Protein AF-A0A6I3SNZ6-F1 (afdb_monomer)

Structure (mmCIF, N/CA/C/O backbone):
data_AF-A0A6I3SNZ6-F1
#
_entry.id   AF-A0A6I3SNZ6-F1
#
loop_
_atom_site.group_PDB
_atom_site.id
_atom_site.type_symbol
_atom_site.label_atom_id
_atom_site.label_alt_id
_atom_site.label_comp_id
_atom_site.label_asym_id
_atom_site.label_entity_id
_atom_site.label_seq_id
_atom_site.pdbx_PDB_ins_code
_atom_site.Cartn_x
_atom_site.Cartn_y
_atom_site.Cartn_z
_atom_site.occupancy
_atom_site.B_iso_or_equiv
_atom_site.auth_seq_id
_atom_site.auth_comp_id
_atom_site.auth_asym_id
_atom_site.auth_atom_id
_atom_site.pdbx_PDB_model_num
ATOM 1 N N . MET A 1 1 ? -9.607 -16.750 27.703 1.00 34.19 1 MET A N 1
ATOM 2 C CA . MET A 1 1 ? -8.321 -17.187 28.288 1.00 34.19 1 MET A CA 1
ATOM 3 C C . MET A 1 1 ? -7.678 -15.949 28.913 1.00 34.19 1 MET A C 1
ATOM 5 O O . MET A 1 1 ? -7.541 -14.959 28.208 1.00 34.19 1 MET A O 1
ATOM 9 N N . ASN A 1 2 ? -7.437 -15.932 30.230 1.00 41.78 2 ASN A N 1
ATOM 10 C CA . ASN A 1 2 ? -6.933 -14.752 30.952 1.00 41.78 2 ASN A CA 1
ATOM 11 C C . ASN A 1 2 ? -5.453 -14.530 30.608 1.00 41.78 2 ASN A C 1
ATOM 13 O O . ASN A 1 2 ? -4.608 -15.275 31.097 1.00 41.78 2 ASN A O 1
ATOM 17 N N . LEU A 1 3 ? -5.134 -13.508 29.807 1.00 53.94 3 LEU A N 1
ATOM 18 C CA . LEU A 1 3 ? -3.769 -12.979 29.739 1.00 53.94 3 LEU A CA 1
ATOM 19 C C . LEU A 1 3 ? -3.371 -12.571 31.165 1.00 53.94 3 LEU A C 1
ATOM 21 O O . LEU A 1 3 ? -4.009 -11.713 31.785 1.00 53.94 3 LEU A O 1
ATOM 25 N N . SER A 1 4 ? -2.375 -13.249 31.729 1.00 68.69 4 SER A N 1
ATOM 26 C CA . SER A 1 4 ? -1.860 -12.908 33.049 1.00 68.69 4 SER A CA 1
ATOM 27 C C . SER A 1 4 ? -0.770 -11.861 32.872 1.00 68.69 4 SER A C 1
ATOM 29 O O . SER A 1 4 ? 0.392 -12.195 32.667 1.00 68.69 4 SER A O 1
ATOM 31 N N . PHE A 1 5 ? -1.141 -10.578 32.941 1.00 75.25 5 PHE A N 1
ATOM 32 C CA . PHE A 1 5 ? -0.170 -9.475 32.970 1.00 75.25 5 PHE A CA 1
ATOM 33 C C . PHE A 1 5 ? 0.853 -9.629 34.108 1.00 75.25 5 PHE A C 1
ATOM 35 O O . PHE A 1 5 ? 1.953 -9.102 34.003 1.00 75.25 5 PHE A O 1
ATOM 42 N N . GLN A 1 6 ? 0.538 -10.420 35.139 1.00 76.62 6 GLN A N 1
ATOM 43 C CA . GLN A 1 6 ? 1.484 -10.789 36.186 1.00 76.62 6 GLN A CA 1
ATOM 44 C C . GLN A 1 6 ? 2.733 -11.487 35.626 1.00 76.62 6 GLN A C 1
ATOM 46 O O . GLN A 1 6 ? 3.837 -11.117 35.996 1.00 76.62 6 GLN A O 1
ATOM 51 N N . GLN A 1 7 ? 2.585 -12.406 34.663 1.00 75.69 7 GLN A N 1
ATOM 52 C CA . GLN A 1 7 ? 3.728 -13.098 34.050 1.00 75.69 7 GLN A CA 1
ATOM 53 C C . GLN A 1 7 ? 4.646 -12.131 33.290 1.00 75.69 7 GLN A C 1
ATOM 55 O O . GLN A 1 7 ? 5.864 -12.266 33.350 1.00 75.69 7 GLN A O 1
ATOM 60 N N . LEU A 1 8 ? 4.068 -11.128 32.616 1.00 80.81 8 LEU A N 1
ATOM 61 C CA . LEU A 1 8 ? 4.828 -10.064 31.953 1.00 80.81 8 LEU A CA 1
ATOM 62 C C . LEU A 1 8 ? 5.640 -9.246 32.969 1.00 80.81 8 LEU A C 1
ATOM 64 O O . LEU A 1 8 ? 6.789 -8.895 32.707 1.00 80.81 8 LEU A O 1
ATOM 68 N N . PHE A 1 9 ? 5.036 -8.914 34.109 1.00 83.94 9 PHE A N 1
ATOM 69 C CA . PHE A 1 9 ? 5.683 -8.123 35.153 1.00 83.94 9 PHE A CA 1
ATOM 70 C C . PHE A 1 9 ? 6.799 -8.905 35.856 1.00 83.94 9 PHE A C 1
ATOM 72 O O . PHE A 1 9 ? 7.887 -8.360 36.054 1.00 83.94 9 PHE A O 1
ATOM 79 N N . ASP A 1 10 ? 6.563 -10.189 36.134 1.00 81.38 10 ASP A N 1
ATOM 80 C CA . ASP A 1 10 ? 7.530 -11.091 36.762 1.00 81.38 10 ASP A CA 1
ATOM 81 C C . ASP A 1 10 ? 8.743 -11.339 35.848 1.00 81.38 10 ASP A C 1
ATOM 83 O O . ASP A 1 10 ? 9.883 -11.272 36.306 1.00 81.38 10 ASP A O 1
ATOM 87 N N . GLU A 1 11 ? 8.532 -11.535 34.540 1.00 72.44 11 GLU A N 1
ATOM 88 C CA . GLU A 1 11 ? 9.620 -11.751 33.571 1.00 72.44 11 GLU A CA 1
ATOM 89 C C . GLU A 1 11 ? 10.590 -10.565 33.495 1.00 72.44 11 GLU A C 1
ATOM 91 O O . GLU A 1 11 ? 11.788 -10.732 33.254 1.00 72.44 11 GLU A O 1
ATOM 96 N N . VAL A 1 12 ? 10.085 -9.351 33.717 1.00 68.94 12 VAL A N 1
ATOM 97 C CA . VAL A 1 12 ? 10.893 -8.129 33.648 1.00 68.94 12 VAL A CA 1
ATOM 98 C C . VAL A 1 12 ? 11.314 -7.633 35.037 1.00 68.94 12 VAL A C 1
ATOM 100 O O . VAL A 1 12 ? 12.045 -6.647 35.140 1.00 68.94 12 VAL A O 1
ATOM 103 N N . GLY A 1 13 ? 10.920 -8.345 36.098 1.00 77.38 13 GLY A N 1
ATOM 104 C CA . GLY A 1 13 ? 11.304 -8.061 37.479 1.00 77.38 13 GLY A CA 1
ATOM 105 C C . GLY A 1 13 ? 10.722 -6.754 38.017 1.00 77.38 13 GLY A C 1
ATOM 106 O O . GLY A 1 13 ? 11.405 -6.028 38.739 1.00 77.38 13 GLY A O 1
ATOM 107 N N . VAL A 1 14 ? 9.491 -6.410 37.627 1.00 83.06 14 VAL A N 1
ATOM 108 C CA . VAL A 1 14 ? 8.825 -5.173 38.055 1.00 83.06 14 VAL A CA 1
ATOM 109 C C . VAL A 1 14 ? 7.611 -5.515 38.903 1.00 83.06 14 VAL A C 1
ATOM 111 O O . VAL A 1 14 ? 6.642 -6.071 38.405 1.00 83.06 14 VAL A O 1
ATOM 114 N N . GLU A 1 15 ? 7.616 -5.109 40.169 1.00 85.69 15 GLU A N 1
ATOM 115 C CA . GLU A 1 15 ? 6.413 -5.181 40.996 1.00 85.69 15 GLU A CA 1
ATOM 116 C C . GLU A 1 15 ? 5.435 -4.070 40.602 1.00 85.69 15 GLU A C 1
ATOM 118 O O . GLU A 1 15 ? 5.745 -2.879 40.695 1.00 85.69 15 GLU A O 1
ATOM 123 N N . VAL A 1 16 ? 4.244 -4.466 40.151 1.00 87.69 16 VAL A N 1
ATOM 124 C CA . VAL A 1 16 ? 3.184 -3.549 39.725 1.00 87.69 16 VAL A CA 1
ATOM 125 C C . VAL A 1 16 ? 1.994 -3.688 40.659 1.00 87.69 16 VAL A C 1
ATOM 127 O O . VAL A 1 16 ? 1.363 -4.744 40.733 1.00 87.69 16 VAL A O 1
ATOM 130 N N . ARG A 1 17 ? 1.636 -2.598 41.343 1.00 88.62 17 ARG A N 1
ATOM 131 C CA . ARG A 1 17 ? 0.410 -2.555 42.147 1.00 88.62 17 ARG A CA 1
ATOM 132 C C . ARG A 1 17 ? -0.808 -2.612 41.228 1.00 88.62 17 ARG A C 1
ATOM 134 O O . ARG A 1 17 ? -0.923 -1.821 40.289 1.00 88.62 17 ARG A O 1
ATOM 141 N N . GLN A 1 18 ? -1.727 -3.527 41.519 1.00 88.94 18 GLN A N 1
ATOM 142 C CA . GLN A 1 18 ? -2.938 -3.754 40.734 1.00 88.94 18 GLN A CA 1
ATOM 143 C C . GLN A 1 18 ? -4.184 -3.772 41.618 1.00 88.94 18 GLN A C 1
ATOM 145 O O . GLN A 1 18 ? -4.140 -4.216 42.764 1.00 88.94 18 GLN A O 1
ATOM 150 N N . VAL A 1 19 ? -5.298 -3.294 41.074 1.00 87.31 19 VAL A N 1
ATOM 151 C CA . VAL A 1 19 ? -6.613 -3.291 41.724 1.00 87.31 19 VAL A CA 1
ATOM 152 C C . VAL A 1 19 ? -7.675 -3.736 40.725 1.00 87.31 19 VAL A C 1
ATOM 154 O O . VAL A 1 19 ? -7.541 -3.528 39.517 1.00 87.31 19 VAL A O 1
ATOM 157 N N . ASN A 1 20 ? -8.737 -4.357 41.227 1.00 86.44 20 ASN A N 1
ATOM 158 C CA . ASN A 1 20 ? -9.904 -4.701 40.427 1.00 86.44 20 ASN A CA 1
ATOM 159 C C . ASN A 1 20 ? -11.014 -3.688 40.722 1.00 86.44 20 ASN A C 1
ATOM 161 O O . ASN A 1 20 ? -11.447 -3.571 41.866 1.00 86.44 20 ASN A O 1
ATOM 165 N N . ILE A 1 21 ? -11.430 -2.938 39.702 1.00 82.38 21 ILE A N 1
ATOM 166 C CA . ILE A 1 21 ? -12.461 -1.899 39.797 1.00 82.38 21 ILE A CA 1
ATOM 167 C C . ILE A 1 21 ? -13.521 -2.245 38.756 1.00 82.38 21 ILE A C 1
ATOM 169 O O . ILE A 1 21 ? -13.208 -2.335 37.569 1.00 82.38 21 ILE A O 1
ATOM 173 N N . GLU A 1 22 ? -14.757 -2.477 39.206 1.00 79.88 22 GLU A N 1
ATOM 174 C CA . GLU A 1 22 ? -15.898 -2.841 38.345 1.00 79.88 22 GLU A CA 1
ATOM 175 C C . GLU A 1 22 ? -15.634 -4.069 37.448 1.00 79.88 22 GLU A C 1
ATOM 177 O O . GLU A 1 22 ? -16.031 -4.122 36.284 1.00 79.88 22 GLU A O 1
ATOM 182 N N . GLY A 1 23 ? -14.904 -5.062 37.965 1.00 77.69 23 GLY A N 1
ATOM 183 C CA . GLY A 1 23 ? -14.558 -6.276 37.217 1.00 77.69 23 GLY A CA 1
ATOM 184 C C . GLY A 1 23 ? -13.449 -6.085 36.176 1.00 77.69 23 GLY A C 1
ATOM 185 O O . GLY A 1 23 ? -13.095 -7.043 35.487 1.00 77.69 23 GLY A O 1
ATOM 186 N N . LYS A 1 24 ? -12.874 -4.881 36.063 1.00 80.69 24 LYS A N 1
ATOM 187 C CA . LYS A 1 24 ? -11.745 -4.569 35.181 1.00 80.69 24 LYS A CA 1
ATOM 188 C C . LYS A 1 24 ? -10.464 -4.425 35.993 1.00 80.69 24 LYS A C 1
ATOM 190 O O . LYS A 1 24 ? -10.460 -3.880 37.096 1.00 80.69 24 LYS A O 1
ATOM 195 N N . ARG A 1 25 ? -9.351 -4.894 35.430 1.00 85.38 25 ARG A N 1
ATOM 196 C CA . ARG A 1 25 ? -8.027 -4.763 36.047 1.00 85.38 25 ARG A CA 1
ATOM 197 C C . ARG A 1 25 ? -7.437 -3.389 35.769 1.00 85.38 25 ARG A C 1
ATOM 199 O O . ARG A 1 25 ? -7.457 -2.904 34.636 1.00 85.38 25 ARG A O 1
ATOM 206 N N . TRP A 1 26 ? -6.876 -2.801 36.813 1.00 89.94 26 TRP A N 1
ATOM 207 C CA . TRP A 1 26 ? -6.210 -1.512 36.772 1.00 89.94 26 TRP A CA 1
ATOM 208 C C . TRP A 1 26 ? -4.833 -1.614 37.415 1.00 89.94 26 TRP A C 1
ATOM 210 O O . TRP A 1 26 ? -4.670 -2.249 38.454 1.00 89.94 26 TRP A O 1
ATOM 220 N N . PHE A 1 27 ? -3.852 -0.958 36.805 1.00 91.69 27 PHE A N 1
ATOM 221 C CA . PHE A 1 27 ? -2.441 -1.014 37.174 1.00 91.69 27 PHE A CA 1
ATOM 222 C C . PHE A 1 27 ? -1.946 0.373 37.574 1.00 91.69 27 PHE A C 1
ATOM 224 O O . PHE A 1 27 ? -2.301 1.368 36.939 1.00 91.69 27 PHE A O 1
ATOM 231 N N . ALA A 1 28 ? -1.105 0.458 38.600 1.00 91.62 28 ALA A N 1
ATOM 232 C CA . ALA A 1 28 ? -0.506 1.718 39.015 1.00 91.62 28 ALA A CA 1
ATOM 233 C C . ALA A 1 28 ? 0.420 2.249 37.915 1.00 91.62 28 ALA A C 1
ATOM 235 O O . ALA A 1 28 ? 1.454 1.661 37.593 1.00 91.62 28 ALA A O 1
ATOM 236 N N . SER A 1 29 ? 0.062 3.396 37.338 1.00 90.31 29 SER A N 1
ATOM 237 C CA . SER A 1 29 ? 0.777 3.961 36.188 1.00 90.31 29 SER A CA 1
ATOM 238 C C . SER A 1 29 ? 2.234 4.296 36.501 1.00 90.31 29 SER A C 1
ATOM 240 O O . SER A 1 29 ? 3.089 4.220 35.624 1.00 90.31 29 SER A O 1
ATOM 242 N N . GLN A 1 30 ? 2.532 4.631 37.756 1.00 88.31 30 GLN A N 1
ATOM 243 C CA . GLN A 1 30 ? 3.876 4.963 38.213 1.00 88.31 30 GLN A CA 1
ATOM 244 C C . GLN A 1 30 ? 4.809 3.745 38.170 1.00 88.31 30 GLN A C 1
ATOM 246 O O . GLN A 1 30 ? 5.950 3.869 37.726 1.00 88.31 30 GLN A O 1
ATOM 251 N N . ASP A 1 31 ? 4.298 2.572 38.549 1.00 89.88 31 ASP A N 1
ATOM 252 C CA . ASP A 1 31 ? 5.048 1.314 38.546 1.00 89.88 31 ASP A CA 1
ATOM 253 C C . ASP A 1 31 ? 5.303 0.857 37.104 1.00 89.88 31 ASP A C 1
ATOM 255 O O . ASP A 1 31 ? 6.419 0.480 36.752 1.00 89.88 31 ASP A O 1
ATOM 259 N N . ILE A 1 32 ? 4.305 1.017 36.227 1.00 89.94 32 ILE A N 1
ATOM 260 C CA . ILE A 1 32 ? 4.439 0.755 34.786 1.00 89.94 32 ILE A CA 1
ATOM 261 C C . ILE A 1 32 ? 5.463 1.690 34.138 1.00 89.94 32 ILE A C 1
ATOM 263 O O . ILE A 1 32 ? 6.336 1.239 33.398 1.00 89.94 32 ILE A O 1
ATOM 267 N N . CYS A 1 33 ? 5.402 2.993 34.423 1.00 89.69 33 CYS A N 1
ATOM 268 C CA . CYS A 1 33 ? 6.375 3.950 33.902 1.00 89.69 33 CYS A CA 1
ATOM 269 C C . CYS A 1 33 ? 7.798 3.621 34.382 1.00 89.69 33 CYS A C 1
ATOM 271 O O . CYS A 1 33 ? 8.736 3.668 33.584 1.00 89.69 33 CYS A O 1
ATOM 273 N N . LYS A 1 34 ? 7.951 3.225 35.654 1.00 88.00 34 LYS A N 1
ATOM 274 C CA . LYS A 1 34 ? 9.226 2.764 36.218 1.00 88.00 34 LYS A CA 1
ATOM 275 C C . LYS A 1 34 ? 9.727 1.504 35.506 1.00 88.00 34 LYS A C 1
ATOM 277 O O . LYS A 1 34 ? 10.889 1.468 35.114 1.00 88.00 34 LYS A O 1
ATOM 282 N N . GLY A 1 35 ? 8.854 0.522 35.278 1.00 87.06 35 GLY A N 1
ATOM 283 C CA . GLY A 1 35 ? 9.183 -0.726 34.582 1.00 87.06 35 GLY A CA 1
ATOM 284 C C . GLY A 1 35 ? 9.544 -0.558 33.105 1.00 87.06 35 GLY A C 1
ATOM 285 O O . GLY A 1 35 ? 10.380 -1.290 32.581 1.00 87.06 35 GLY A O 1
ATOM 286 N N . LEU A 1 36 ? 8.961 0.440 32.437 1.00 86.25 36 LEU A N 1
ATOM 287 C CA . LEU A 1 36 ? 9.270 0.793 31.048 1.00 86.25 36 LEU A CA 1
ATOM 288 C C . LEU A 1 36 ? 10.477 1.736 30.904 1.00 86.25 36 LEU A C 1
ATOM 290 O O . LEU A 1 36 ? 10.893 2.020 29.773 1.00 86.25 36 LEU A O 1
ATOM 294 N N . GLY A 1 37 ? 11.006 2.265 32.012 1.00 85.38 37 GLY A N 1
ATOM 295 C CA . GLY A 1 37 ? 12.101 3.236 32.007 1.00 85.38 37 GLY A CA 1
ATOM 296 C C . GLY A 1 37 ? 11.701 4.583 31.395 1.00 85.38 37 GLY A C 1
ATOM 297 O O . GLY A 1 37 ? 12.509 5.238 30.725 1.00 85.38 37 GLY A O 1
ATOM 298 N N . ILE A 1 38 ? 10.436 4.976 31.567 1.00 86.62 38 ILE A N 1
ATOM 299 C CA . ILE A 1 38 ? 9.859 6.230 31.068 1.00 86.62 38 ILE A CA 1
ATOM 300 C C . ILE A 1 38 ? 9.468 7.147 32.229 1.00 86.62 38 ILE A C 1
ATOM 302 O O . ILE A 1 38 ? 9.287 6.715 33.366 1.00 86.62 38 ILE A O 1
ATOM 306 N N . THR A 1 39 ? 9.339 8.445 31.952 1.00 85.62 39 THR A N 1
ATOM 307 C CA . THR A 1 39 ? 8.964 9.407 32.993 1.00 85.62 39 THR A CA 1
ATOM 308 C C . THR A 1 39 ? 7.523 9.160 33.457 1.00 85.62 39 THR A C 1
ATOM 310 O O . THR A 1 39 ? 6.673 8.850 32.615 1.00 85.62 39 THR A O 1
ATOM 313 N N . PRO A 1 40 ? 7.201 9.352 34.753 1.00 79.31 40 PRO A N 1
ATOM 314 C CA . PRO A 1 40 ? 5.844 9.172 35.279 1.00 79.31 40 PRO A CA 1
ATOM 315 C C . PRO A 1 40 ? 4.773 9.968 34.520 1.00 79.31 40 PRO A C 1
ATOM 317 O O . PRO A 1 40 ? 3.669 9.475 34.319 1.00 79.31 40 PRO A O 1
ATOM 320 N N . ASN A 1 41 ? 5.129 11.143 33.988 1.00 83.88 41 ASN A N 1
ATOM 321 C CA . ASN A 1 41 ? 4.243 11.986 33.176 1.00 83.88 41 ASN A CA 1
ATOM 322 C C . ASN A 1 41 ? 3.887 11.383 31.806 1.00 83.88 41 ASN A C 1
ATOM 324 O O . ASN A 1 41 ? 3.064 11.941 31.088 1.00 83.88 41 ASN A O 1
ATOM 328 N N . SER A 1 42 ? 4.478 10.258 31.407 1.00 82.31 42 SER A N 1
ATOM 329 C CA . SER A 1 42 ? 4.135 9.599 30.141 1.00 82.31 42 SER A CA 1
ATOM 330 C C . SER A 1 42 ? 2.700 9.070 30.153 1.00 82.31 42 SER A C 1
ATOM 332 O O . SER A 1 42 ? 2.002 9.176 29.145 1.00 82.31 42 SER A O 1
ATOM 334 N N . SER A 1 43 ? 2.214 8.603 31.310 1.00 83.06 43 SER A N 1
ATOM 335 C CA . SER A 1 43 ? 0.807 8.227 31.482 1.00 83.06 43 SER A CA 1
ATOM 336 C C . SER A 1 43 ? -0.124 9.439 31.393 1.00 83.06 43 SER A C 1
ATOM 338 O O . SER A 1 43 ? -1.286 9.281 31.028 1.00 83.06 43 SER A O 1
ATOM 340 N N . ALA A 1 44 ? 0.378 10.666 31.605 1.00 83.31 44 ALA A N 1
ATOM 341 C CA . ALA A 1 44 ? -0.391 11.908 31.492 1.00 83.31 44 ALA A CA 1
ATOM 342 C C . ALA A 1 44 ? -0.923 12.180 30.062 1.00 83.31 44 ALA A C 1
ATOM 344 O O . ALA A 1 44 ? -1.833 12.992 29.894 1.00 83.31 44 ALA A O 1
ATOM 345 N N . ARG A 1 45 ? -0.430 11.459 29.047 1.00 82.00 45 ARG A N 1
ATOM 346 C CA . ARG A 1 45 ? -0.860 11.593 27.644 1.00 82.00 45 ARG A CA 1
ATOM 347 C C . ARG A 1 45 ? -1.982 10.643 27.226 1.00 82.00 45 ARG A C 1
ATOM 349 O O . ARG A 1 45 ? -2.521 10.811 26.138 1.00 82.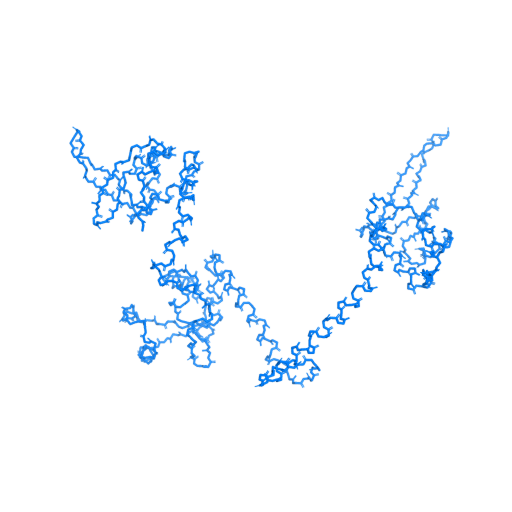00 45 ARG A O 1
ATOM 356 N N . LEU A 1 46 ? -2.304 9.637 28.040 1.00 84.69 46 LEU A N 1
ATOM 357 C CA . LEU A 1 46 ? -3.380 8.700 27.713 1.00 84.69 46 LEU A CA 1
ATOM 358 C C . LEU A 1 46 ? -4.753 9.396 27.782 1.00 84.69 46 LEU A C 1
ATOM 360 O O . LEU A 1 46 ? -4.915 10.323 28.576 1.00 84.69 46 LEU A O 1
ATOM 364 N N . PRO A 1 47 ? -5.754 8.947 27.005 1.00 82.19 47 PRO A N 1
ATOM 365 C CA . PRO A 1 47 ? -7.136 9.394 27.155 1.00 82.19 47 PRO A CA 1
ATOM 366 C C . PRO A 1 47 ? -7.659 9.217 28.587 1.00 82.19 47 PRO A C 1
ATOM 368 O O . PRO A 1 47 ? -7.247 8.306 29.311 1.00 82.19 47 PRO A O 1
ATOM 371 N N . ASN A 1 48 ? -8.597 10.074 28.999 1.00 81.75 48 ASN A N 1
ATOM 372 C CA . ASN A 1 48 ? -9.183 10.011 30.344 1.00 81.75 48 ASN A CA 1
ATOM 373 C C . ASN A 1 48 ? -9.937 8.696 30.595 1.00 81.75 48 ASN A C 1
ATOM 375 O O . ASN A 1 48 ? -9.916 8.202 31.706 1.00 81.75 48 ASN A O 1
ATOM 379 N N . GLU A 1 49 ? -10.509 8.072 29.567 1.00 83.56 49 GLU A N 1
ATOM 380 C CA . GLU A 1 49 ? -11.175 6.760 29.658 1.00 83.56 49 GLU A CA 1
ATOM 381 C C . GLU A 1 49 ? -10.247 5.592 30.034 1.00 83.56 49 GLU A C 1
ATOM 383 O O . GLU A 1 49 ? -10.707 4.527 30.442 1.00 83.56 49 GLU A O 1
ATOM 388 N N . HIS A 1 50 ? -8.933 5.758 29.885 1.00 84.81 50 HIS A N 1
ATOM 389 C CA . HIS A 1 50 ? -7.947 4.730 30.223 1.00 84.81 50 HIS A CA 1
ATOM 390 C C . HIS A 1 50 ? -7.239 5.009 31.543 1.00 84.81 50 HIS A C 1
ATOM 392 O O . HIS A 1 50 ? -6.296 4.298 31.892 1.00 84.81 50 HIS A O 1
ATOM 398 N N . ARG A 1 51 ? -7.666 6.052 32.262 1.00 88.06 51 ARG A N 1
ATOM 399 C CA . ARG A 1 51 ? -7.040 6.513 33.494 1.00 88.06 51 ARG A CA 1
ATOM 400 C C . ARG A 1 51 ? -8.065 6.835 34.551 1.00 88.06 51 ARG A C 1
ATOM 402 O O . ARG A 1 51 ? -9.105 7.409 34.269 1.00 88.06 51 ARG A O 1
ATOM 409 N N . GLN A 1 52 ? -7.702 6.572 35.790 1.00 88.12 52 GLN A N 1
ATOM 410 C CA . GLN A 1 52 ? -8.453 7.079 36.925 1.00 88.12 52 GLN A CA 1
ATOM 411 C C . GLN A 1 52 ? -7.537 7.282 38.119 1.00 88.12 52 GLN A C 1
ATOM 413 O O . GLN A 1 52 ? -6.455 6.703 38.190 1.00 88.12 52 GLN A O 1
ATOM 418 N N . ILE A 1 53 ? -7.980 8.101 39.062 1.00 88.50 53 ILE A N 1
ATOM 419 C CA . ILE A 1 53 ? -7.333 8.217 40.363 1.00 88.50 53 ILE A CA 1
ATOM 420 C C . ILE A 1 53 ? -8.034 7.239 41.295 1.00 88.50 53 ILE A C 1
ATOM 422 O O . ILE A 1 53 ? -9.258 7.264 41.391 1.00 88.50 53 ILE A O 1
ATOM 426 N N . TYR A 1 54 ? -7.266 6.387 41.966 1.00 87.19 54 TYR A N 1
ATOM 427 C CA . TYR A 1 54 ? -7.808 5.415 42.905 1.00 87.19 54 TYR A CA 1
ATOM 428 C C . TYR A 1 54 ? -7.075 5.489 44.251 1.00 87.19 54 TYR A C 1
ATOM 430 O O . TYR A 1 54 ? -5.838 5.457 44.265 1.00 87.19 54 TYR A O 1
ATOM 438 N N . PRO A 1 55 ? -7.802 5.593 45.379 1.00 87.38 55 PRO A N 1
ATOM 439 C CA . PRO A 1 55 ? -7.200 5.570 46.704 1.00 87.38 55 PRO A CA 1
ATOM 440 C C . PRO A 1 55 ? -6.760 4.145 47.055 1.00 87.38 55 PRO A C 1
ATOM 442 O O . PRO A 1 55 ? -7.572 3.221 47.082 1.00 87.38 55 PRO A O 1
ATOM 445 N N . ILE A 1 56 ? -5.475 3.956 47.353 1.00 82.56 56 ILE A N 1
ATOM 446 C CA . ILE A 1 56 ? -4.936 2.681 47.834 1.00 82.56 56 ILE A CA 1
ATOM 447 C C . ILE A 1 56 ? -4.359 2.845 49.240 1.00 82.56 56 ILE A C 1
ATOM 449 O O . ILE A 1 56 ? -3.733 3.860 49.554 1.00 82.56 56 ILE A O 1
ATOM 453 N N . GLN A 1 57 ? -4.553 1.839 50.093 1.00 78.38 57 GLN A N 1
ATOM 454 C CA . GLN A 1 57 ? -3.897 1.792 51.397 1.00 78.38 57 GLN A CA 1
ATOM 455 C C . GLN A 1 57 ? -2.443 1.355 51.221 1.00 78.38 57 GLN A C 1
ATOM 457 O O . GLN A 1 57 ? -2.166 0.289 50.673 1.00 78.38 57 GLN A O 1
ATOM 462 N N . THR A 1 58 ? -1.514 2.186 51.681 1.00 74.06 58 THR A N 1
ATOM 463 C CA . THR A 1 58 ? -0.080 1.876 51.740 1.00 74.06 58 THR A CA 1
ATOM 464 C C . THR A 1 58 ? 0.384 1.859 53.195 1.00 74.06 58 THR A C 1
ATOM 466 O O . THR A 1 58 ? -0.334 2.325 54.078 1.00 74.06 58 THR A O 1
ATOM 469 N N . ALA A 1 59 ? 1.604 1.383 53.465 1.00 74.25 59 ALA A N 1
ATOM 470 C CA . ALA A 1 59 ? 2.191 1.431 54.810 1.00 74.25 59 ALA A CA 1
ATOM 471 C C . ALA A 1 59 ? 2.250 2.857 55.409 1.00 74.25 59 ALA A C 1
ATOM 473 O O . ALA A 1 59 ? 2.304 3.007 56.623 1.00 74.25 59 ALA A O 1
ATOM 474 N N . GLY A 1 60 ? 2.205 3.900 54.568 1.00 75.69 60 GLY A N 1
ATOM 475 C CA . GLY A 1 60 ? 2.145 5.307 54.978 1.00 75.69 60 GLY A CA 1
ATOM 476 C C . GLY A 1 60 ? 0.740 5.924 54.963 1.00 75.69 60 GLY A C 1
ATOM 477 O O . GLY A 1 60 ? 0.631 7.146 54.924 1.00 75.69 60 GLY A O 1
ATOM 478 N N . GLY A 1 61 ? -0.325 5.115 54.934 1.00 85.25 61 GLY A N 1
ATOM 479 C CA . GLY A 1 61 ? -1.717 5.573 54.875 1.00 85.25 61 GLY A CA 1
ATOM 480 C C . GLY A 1 61 ? -2.327 5.543 53.469 1.00 85.25 61 GLY A C 1
ATOM 481 O O . GLY A 1 61 ? -1.760 4.979 52.526 1.00 85.25 61 GLY A O 1
ATOM 482 N N . THR A 1 62 ? -3.517 6.133 53.330 1.00 84.31 62 THR A N 1
ATOM 483 C CA . THR A 1 62 ? -4.268 6.162 52.067 1.00 84.31 62 THR A CA 1
ATOM 484 C C . THR A 1 62 ? -3.645 7.155 51.088 1.00 84.31 62 THR A C 1
ATOM 486 O O . THR A 1 62 ? -3.624 8.357 51.342 1.00 84.31 62 THR A O 1
ATOM 489 N N . GLN A 1 63 ? -3.151 6.659 49.953 1.00 81.81 63 GLN A N 1
ATOM 490 C CA . GLN A 1 63 ? -2.561 7.470 48.889 1.00 81.81 63 GLN A CA 1
ATOM 491 C C . GLN A 1 63 ? -3.396 7.379 47.612 1.00 81.81 63 GLN A C 1
ATOM 493 O O . GLN A 1 63 ? -3.823 6.298 47.210 1.00 81.81 63 GLN A O 1
ATOM 498 N N . ASN A 1 64 ? -3.588 8.514 46.942 1.00 87.94 64 ASN A N 1
ATOM 499 C CA . ASN A 1 64 ? -4.257 8.580 45.646 1.00 87.94 64 ASN A CA 1
ATOM 500 C C . ASN A 1 64 ? -3.258 8.273 44.528 1.00 87.94 64 ASN A C 1
ATOM 502 O O . ASN A 1 64 ? -2.368 9.078 44.250 1.00 87.94 64 ASN A O 1
ATOM 506 N N . LEU A 1 65 ? -3.409 7.121 43.873 1.00 86.62 65 LEU A N 1
ATOM 507 C CA . LEU A 1 65 ? -2.557 6.721 42.755 1.00 86.62 65 LEU A CA 1
ATOM 508 C C . LEU A 1 65 ? -3.268 6.905 41.419 1.00 86.62 65 LEU A C 1
ATOM 510 O O . LEU A 1 65 ? -4.461 6.645 41.282 1.00 86.62 65 LEU A O 1
ATOM 514 N N . SER A 1 66 ? -2.501 7.315 40.408 1.00 89.62 66 SER A N 1
ATOM 515 C CA . SER A 1 66 ? -2.953 7.296 39.018 1.00 89.62 66 SER A CA 1
ATOM 516 C C . SER A 1 66 ? -2.894 5.866 38.487 1.00 89.62 66 SER A C 1
ATOM 518 O O . SER A 1 66 ? -1.809 5.289 38.355 1.00 89.62 66 SER A O 1
ATOM 520 N N . MET A 1 67 ? -4.058 5.311 38.177 1.00 90.44 67 MET A N 1
ATOM 521 C CA . MET A 1 67 ? -4.255 3.957 37.677 1.00 90.44 67 MET A CA 1
ATOM 522 C C . MET A 1 67 ? -4.563 3.977 36.182 1.00 90.44 67 MET A C 1
ATOM 524 O O . MET A 1 67 ? -5.260 4.869 35.698 1.00 90.44 67 MET A O 1
ATOM 528 N N . ILE A 1 68 ? -4.079 2.972 35.456 1.00 90.94 68 ILE A N 1
ATOM 529 C CA . ILE A 1 68 ? -4.357 2.749 34.034 1.00 90.94 68 ILE A CA 1
ATOM 530 C C . ILE A 1 68 ? -4.996 1.380 33.817 1.00 90.94 68 ILE A C 1
ATOM 532 O O . ILE A 1 68 ? -4.638 0.416 34.490 1.00 90.94 68 ILE A O 1
ATOM 536 N N . ASN A 1 69 ? -5.940 1.285 32.885 1.00 88.88 69 ASN A N 1
ATOM 537 C CA . ASN A 1 69 ? -6.539 0.004 32.505 1.00 88.88 69 ASN A CA 1
ATOM 538 C C . ASN A 1 69 ? -5.640 -0.766 31.512 1.00 88.88 69 ASN A C 1
ATOM 540 O O . ASN A 1 69 ? -4.585 -0.281 31.096 1.00 88.88 69 ASN A O 1
ATOM 544 N N . GLU A 1 70 ? -6.061 -1.967 31.107 1.00 85.50 70 GLU A N 1
ATOM 545 C CA . GLU A 1 70 ? -5.321 -2.818 30.157 1.00 85.50 70 GLU A CA 1
ATOM 546 C C . GLU A 1 70 ? -5.019 -2.109 28.823 1.00 85.50 70 GLU A C 1
ATOM 548 O O . GLU A 1 70 ? -3.899 -2.187 28.314 1.00 85.50 70 GLU A O 1
ATOM 553 N N . THR A 1 71 ? -5.973 -1.345 28.284 1.00 82.50 71 THR A N 1
ATOM 554 C CA . THR A 1 71 ? -5.783 -0.574 27.045 1.00 82.50 71 THR A CA 1
ATOM 555 C C . THR A 1 71 ? -4.720 0.514 27.213 1.00 82.50 71 THR A C 1
ATOM 557 O O . THR A 1 71 ? -3.842 0.673 26.360 1.00 82.50 71 THR A O 1
ATOM 560 N N . GLY A 1 72 ? -4.747 1.237 28.336 1.00 84.69 72 GLY A N 1
ATOM 561 C CA . GLY A 1 72 ? -3.739 2.239 28.682 1.00 84.69 72 GLY A CA 1
ATOM 562 C C . GLY A 1 72 ? -2.344 1.634 28.847 1.00 84.69 72 GLY A C 1
ATOM 563 O O . GLY A 1 72 ? -1.366 2.195 28.348 1.00 84.69 72 GLY A O 1
ATOM 564 N N . LEU A 1 73 ? -2.254 0.458 29.475 1.00 86.19 73 LEU A N 1
ATOM 565 C CA . LEU A 1 73 ? -1.018 -0.313 29.616 1.00 86.19 73 LEU A CA 1
ATOM 566 C C . LEU A 1 73 ? -0.434 -0.696 28.248 1.00 86.19 73 LEU A C 1
ATOM 568 O O . LEU A 1 73 ? 0.715 -0.359 27.960 1.00 86.19 73 LEU A O 1
ATOM 572 N N . ILE A 1 74 ? -1.227 -1.333 27.380 1.00 84.56 74 ILE A N 1
ATOM 573 C CA . ILE A 1 74 ? -0.789 -1.735 26.032 1.00 84.56 74 ILE A CA 1
ATOM 574 C C . ILE A 1 74 ? -0.334 -0.509 25.233 1.00 84.56 74 ILE A C 1
ATOM 576 O O . ILE A 1 74 ? 0.718 -0.539 24.594 1.00 84.56 74 ILE A O 1
ATOM 580 N N . THR A 1 75 ? -1.066 0.601 25.320 1.00 83.88 75 THR A N 1
ATOM 581 C CA . THR A 1 75 ? -0.716 1.851 24.630 1.00 83.88 75 THR A CA 1
ATOM 582 C C . THR A 1 75 ? 0.644 2.397 25.080 1.00 83.88 75 THR A C 1
ATOM 584 O O . THR A 1 75 ? 1.462 2.800 24.245 1.00 83.88 75 THR A O 1
ATOM 587 N N . LEU A 1 76 ? 0.940 2.382 26.385 1.00 85.69 76 LEU A N 1
ATOM 588 C CA . LEU A 1 76 ? 2.251 2.797 26.906 1.00 85.69 76 LEU A CA 1
ATOM 589 C C . LEU A 1 76 ? 3.378 1.866 26.457 1.00 85.69 76 LEU A C 1
ATOM 591 O O . LEU A 1 76 ? 4.449 2.340 26.072 1.00 85.69 76 LEU A O 1
ATOM 595 N N . ILE A 1 77 ? 3.136 0.557 26.448 1.00 85.81 77 ILE A N 1
ATOM 596 C CA . ILE A 1 77 ? 4.120 -0.426 25.988 1.00 85.81 77 ILE A CA 1
ATOM 597 C C . ILE A 1 77 ? 4.436 -0.194 24.511 1.00 85.81 77 ILE A C 1
ATOM 599 O O . ILE A 1 77 ? 5.600 -0.031 24.146 1.00 85.81 77 ILE A O 1
ATOM 603 N N . MET A 1 78 ? 3.402 -0.102 23.670 1.00 81.38 78 MET A N 1
ATOM 604 C CA . MET A 1 78 ? 3.525 0.040 22.217 1.00 81.38 78 MET A CA 1
ATOM 605 C C . MET A 1 78 ? 4.156 1.373 21.798 1.00 81.38 78 MET A C 1
ATOM 607 O O . MET A 1 78 ? 4.926 1.409 20.834 1.00 81.38 78 MET A O 1
ATOM 611 N N . SER A 1 79 ? 3.906 2.451 22.543 1.00 81.88 79 SER A N 1
ATOM 612 C CA . SER A 1 79 ? 4.497 3.773 22.284 1.00 81.88 79 SER A CA 1
ATOM 613 C C . SER A 1 79 ? 5.930 3.929 22.812 1.00 81.88 79 SER A C 1
ATOM 615 O O . SER A 1 79 ? 6.660 4.817 22.361 1.00 81.88 79 SER A O 1
ATOM 617 N N . SER A 1 80 ? 6.381 3.065 23.729 1.00 84.50 80 SER A N 1
ATOM 618 C CA . SER A 1 80 ? 7.725 3.161 24.302 1.00 84.50 80 SER A CA 1
ATOM 619 C C . SER A 1 80 ? 8.815 2.851 23.269 1.00 84.50 80 SER A C 1
ATOM 621 O O . SER A 1 80 ? 8.734 1.889 22.503 1.00 84.50 80 SER A O 1
ATOM 623 N N . ARG A 1 81 ? 9.871 3.674 23.258 1.00 81.69 81 ARG A N 1
ATOM 624 C CA . ARG A 1 81 ? 11.074 3.494 22.418 1.00 81.69 81 ARG A CA 1
ATOM 625 C C . ARG A 1 81 ? 12.287 2.987 23.212 1.00 81.69 81 ARG A C 1
ATOM 627 O O . ARG A 1 81 ? 13.364 2.847 22.644 1.00 81.69 81 ARG A O 1
ATOM 634 N N . LYS A 1 82 ? 12.142 2.746 24.521 1.00 84.88 82 LYS A N 1
ATOM 635 C CA . LYS A 1 82 ? 13.223 2.278 25.408 1.00 84.88 82 LYS A CA 1
ATOM 636 C C . LYS A 1 82 ? 13.460 0.774 25.243 1.00 84.88 82 LYS A C 1
ATOM 638 O O . LYS A 1 82 ? 12.536 0.045 24.893 1.00 84.88 82 LYS A O 1
ATOM 643 N N . ALA A 1 83 ? 14.668 0.303 25.563 1.00 83.25 83 ALA A N 1
ATOM 644 C CA . ALA A 1 83 ? 15.026 -1.119 25.488 1.00 83.25 83 ALA A CA 1
ATOM 645 C C . ALA A 1 83 ? 14.087 -2.015 26.323 1.00 83.25 83 ALA A C 1
ATOM 647 O O . ALA A 1 83 ? 13.655 -3.063 25.853 1.00 83.25 83 ALA A O 1
ATOM 648 N N . GLN A 1 84 ? 13.694 -1.563 27.520 1.00 82.25 84 GLN A N 1
ATOM 649 C CA . GLN A 1 84 ? 12.699 -2.246 28.359 1.00 82.25 84 GLN A CA 1
ATOM 650 C C . GLN A 1 84 ? 11.325 -2.325 27.676 1.00 82.25 84 GLN A C 1
ATOM 652 O O . GLN A 1 84 ? 10.719 -3.390 27.635 1.00 82.25 84 GLN A O 1
ATOM 657 N N . GLY A 1 85 ? 10.874 -1.238 27.042 1.00 83.62 85 GLY A N 1
ATOM 658 C CA . GLY A 1 85 ? 9.635 -1.233 26.261 1.00 83.62 85 GLY A CA 1
ATOM 659 C C . GLY A 1 85 ? 9.661 -2.196 25.073 1.00 83.62 85 GLY A C 1
ATOM 660 O O . GLY A 1 85 ? 8.663 -2.856 24.813 1.00 83.62 85 GLY A O 1
ATOM 661 N N . GLN A 1 86 ? 10.799 -2.341 24.386 1.00 83.88 86 GLN A N 1
ATOM 662 C CA . GLN A 1 86 ? 10.937 -3.319 23.297 1.00 83.88 86 GLN A CA 1
ATOM 663 C C . GLN A 1 86 ? 10.815 -4.765 23.795 1.00 83.88 86 GLN A C 1
ATOM 665 O O . GLN A 1 86 ? 10.160 -5.572 23.141 1.00 83.88 86 GLN A O 1
ATOM 670 N N . ARG A 1 87 ? 11.357 -5.080 24.980 1.00 83.38 87 ARG A N 1
ATOM 671 C CA . ARG A 1 87 ? 11.176 -6.397 25.617 1.00 83.38 87 ARG A CA 1
ATOM 672 C C . ARG A 1 87 ? 9.706 -6.683 25.916 1.00 83.38 87 ARG A C 1
ATOM 674 O O . ARG A 1 87 ? 9.205 -7.739 25.549 1.00 83.38 87 ARG A O 1
ATOM 681 N N . TRP A 1 88 ? 8.991 -5.711 26.487 1.00 85.12 88 TRP A N 1
ATOM 682 C CA . TRP A 1 88 ? 7.558 -5.854 26.768 1.00 85.12 88 TRP A CA 1
ATOM 683 C C . TRP A 1 88 ? 6.740 -6.015 25.474 1.00 85.12 88 TRP A C 1
ATOM 685 O O . TRP A 1 88 ? 5.805 -6.811 25.436 1.00 85.12 88 TRP A O 1
ATOM 695 N N . LYS A 1 89 ? 7.107 -5.323 24.382 1.00 85.44 89 LYS A N 1
ATOM 696 C CA . LYS A 1 89 ? 6.485 -5.521 23.057 1.00 85.44 89 LYS A CA 1
ATOM 697 C C . LYS A 1 89 ? 6.742 -6.914 22.493 1.00 85.44 89 LYS A C 1
ATOM 699 O O . LYS A 1 89 ? 5.822 -7.518 21.944 1.00 85.44 89 LYS A O 1
ATOM 704 N N . GLN A 1 90 ? 7.972 -7.414 22.600 1.00 80.88 90 GLN A N 1
ATOM 705 C CA . GLN A 1 90 ? 8.337 -8.744 22.119 1.00 80.88 90 GLN A CA 1
ATOM 706 C C . GLN A 1 90 ? 7.549 -9.821 22.868 1.00 80.88 90 GLN A C 1
ATOM 708 O O . GLN A 1 90 ? 6.952 -10.680 22.224 1.00 80.88 90 GLN A O 1
ATOM 713 N N . TRP A 1 91 ? 7.448 -9.701 24.193 1.00 80.00 91 TRP A N 1
ATOM 714 C CA . TRP A 1 91 ? 6.625 -10.577 25.022 1.00 80.00 91 TRP A CA 1
ATOM 715 C C . TRP A 1 91 ? 5.152 -10.539 24.618 1.00 80.00 91 TRP A C 1
ATOM 717 O O . TRP A 1 91 ? 4.561 -11.571 24.301 1.00 80.00 91 TRP A O 1
ATOM 727 N N . LEU A 1 92 ? 4.566 -9.336 24.536 1.00 76.50 92 LEU A N 1
ATOM 728 C CA . LEU A 1 92 ? 3.181 -9.171 24.094 1.00 76.50 92 LEU A CA 1
ATOM 729 C C . LEU A 1 92 ? 2.969 -9.803 22.718 1.00 76.50 92 LEU A C 1
ATOM 731 O O . LEU A 1 92 ? 1.983 -10.494 22.513 1.00 76.50 92 LEU A O 1
ATOM 735 N N . THR A 1 93 ? 3.899 -9.633 21.782 1.00 70.38 93 THR A N 1
ATOM 736 C CA . THR A 1 93 ? 3.783 -10.218 20.438 1.00 70.38 93 THR A CA 1
ATOM 737 C C . THR A 1 93 ? 3.840 -11.747 20.484 1.00 70.38 93 THR A C 1
ATOM 739 O O . THR A 1 93 ? 3.029 -12.405 19.833 1.00 70.38 93 THR A O 1
ATOM 742 N N . GLN A 1 94 ? 4.748 -12.317 21.280 1.00 67.19 94 GLN A N 1
ATOM 743 C CA . GLN A 1 94 ? 4.917 -13.765 21.427 1.00 67.19 94 GLN A CA 1
ATOM 744 C C . GLN A 1 94 ? 3.723 -14.444 22.105 1.00 67.19 94 GLN A C 1
ATOM 746 O O . GLN A 1 94 ? 3.393 -15.563 21.732 1.00 67.19 94 GLN A O 1
ATOM 751 N N . TYR A 1 95 ? 3.044 -13.776 23.042 1.00 62.66 95 TYR A N 1
ATOM 752 C CA . TYR A 1 95 ? 1.910 -14.349 23.780 1.00 62.66 95 TYR A CA 1
ATOM 753 C C . TYR A 1 95 ? 0.535 -13.976 23.207 1.00 62.66 95 TYR A C 1
ATOM 755 O O . TYR A 1 95 ? -0.403 -14.773 23.276 1.00 62.66 95 TYR A O 1
ATOM 763 N N . VAL A 1 96 ? 0.384 -12.802 22.589 1.00 60.44 96 VAL A N 1
ATOM 764 C CA . VAL A 1 96 ? -0.895 -12.366 22.002 1.00 60.44 96 VAL A CA 1
ATOM 765 C C . VAL A 1 96 ? -1.151 -13.056 20.655 1.00 60.44 96 VAL A C 1
ATOM 767 O O . VAL A 1 96 ? -2.294 -13.404 20.367 1.00 60.44 96 VAL A O 1
ATOM 770 N N . GLN A 1 97 ? -0.122 -13.357 19.852 1.00 49.88 97 GLN A N 1
ATOM 771 C CA . GLN A 1 97 ? -0.296 -14.017 18.545 1.00 49.88 97 GLN A CA 1
ATOM 772 C C . GLN A 1 97 ? -0.808 -15.477 18.624 1.00 49.88 97 GLN A C 1
ATOM 774 O O . GLN A 1 97 ? -1.735 -15.808 17.879 1.00 49.88 97 GLN A O 1
ATOM 779 N N . PRO A 1 98 ? -0.310 -16.359 19.517 1.00 45.19 98 PRO A N 1
ATOM 780 C CA . PRO A 1 98 ? -0.845 -17.717 19.663 1.00 45.19 98 PRO A CA 1
ATOM 781 C C . PRO A 1 98 ? -2.259 -17.717 20.254 1.00 45.19 98 PRO A C 1
ATOM 783 O O . PRO A 1 98 ? -3.134 -18.451 19.794 1.00 45.19 98 PRO A O 1
ATOM 786 N N . SER A 1 99 ? -2.506 -16.829 21.221 1.00 38.81 99 SER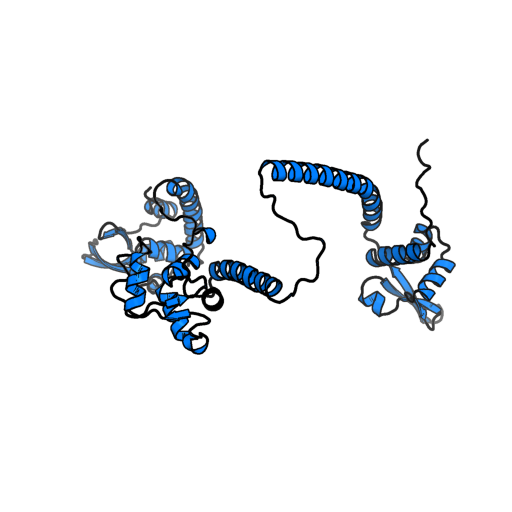 A N 1
ATOM 787 C CA . SER A 1 99 ? -3.801 -16.676 21.894 1.00 38.81 99 SER A CA 1
ATOM 788 C C . SER A 1 99 ? -4.897 -16.167 20.953 1.00 38.81 99 SER A C 1
ATOM 790 O O . SE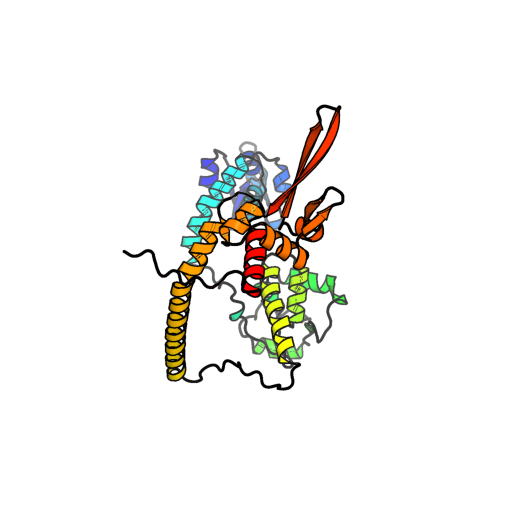R A 1 99 ? -6.059 -16.545 21.098 1.00 38.81 99 SER A O 1
ATOM 792 N N . LEU A 1 100 ? -4.540 -15.348 19.954 1.00 41.34 100 LEU A N 1
ATOM 793 C CA . LEU A 1 100 ? -5.452 -14.923 18.890 1.00 41.34 100 LEU A CA 1
ATOM 794 C C . LEU A 1 100 ? -5.815 -16.070 17.939 1.00 41.34 100 LEU A C 1
ATOM 796 O O . LEU A 1 100 ? -6.916 -16.060 17.404 1.00 41.34 100 LEU A O 1
ATOM 800 N N . LYS A 1 101 ? -4.950 -17.072 17.737 1.00 39.50 101 LYS A N 1
ATOM 801 C CA . LYS A 1 101 ? -5.284 -18.235 16.896 1.00 39.50 101 LYS A CA 1
ATOM 802 C C . LYS A 1 101 ? -6.219 -19.222 17.603 1.00 39.50 101 LYS A C 1
ATOM 804 O O . LYS A 1 101 ? -7.102 -19.762 16.950 1.00 39.50 101 LYS A O 1
ATOM 809 N N . SER A 1 102 ? -6.086 -19.4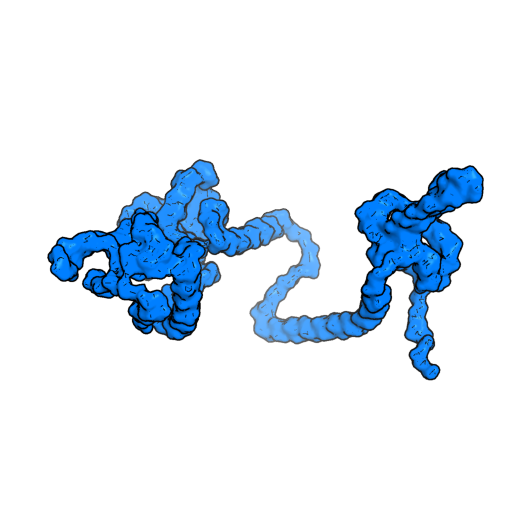13 18.920 1.00 33.19 102 SER A N 1
ATOM 810 C CA . SER A 1 102 ? -6.959 -20.322 19.687 1.00 33.19 102 SER A CA 1
ATOM 811 C C . SER A 1 102 ? -8.266 -19.676 20.166 1.00 33.19 102 SER A C 1
ATOM 813 O O . SER A 1 102 ? -9.286 -20.354 20.255 1.00 33.19 102 SER A O 1
ATOM 815 N N . THR A 1 103 ? -8.280 -18.363 20.430 1.00 32.19 103 THR A N 1
ATOM 816 C CA . THR A 1 103 ? -9.482 -17.653 20.919 1.00 32.19 103 THR A CA 1
ATOM 817 C C . THR A 1 103 ? -10.371 -17.131 19.781 1.00 32.19 103 THR A C 1
ATOM 819 O O . THR A 1 103 ? -11.556 -16.898 19.999 1.00 32.19 103 THR A O 1
ATOM 822 N N . LYS A 1 104 ? -9.867 -17.023 18.539 1.00 34.62 104 LYS A N 1
ATOM 823 C CA . LYS A 1 104 ? -10.692 -16.661 17.365 1.00 34.62 104 LYS A CA 1
ATOM 824 C C . LYS A 1 104 ? -11.779 -17.687 17.012 1.00 34.62 104 LYS A C 1
ATOM 826 O O . LYS A 1 104 ? -12.660 -17.357 16.231 1.00 34.62 104 LYS A O 1
ATOM 831 N N . VAL A 1 105 ? -11.752 -18.892 17.587 1.00 39.38 105 VAL A N 1
ATOM 832 C CA . VAL A 1 105 ? -12.740 -19.947 17.287 1.00 39.38 105 VAL A CA 1
ATOM 833 C C . VAL A 1 105 ? -13.979 -19.877 18.192 1.00 39.38 105 VAL A C 1
ATOM 835 O O . VAL A 1 105 ? -15.013 -20.444 17.860 1.00 39.38 105 VAL A O 1
ATOM 838 N N . ALA A 1 106 ? -13.947 -19.139 19.306 1.00 32.56 106 ALA A N 1
ATOM 839 C CA . ALA A 1 106 ? -15.104 -19.050 20.191 1.00 32.56 106 ALA A CA 1
ATOM 840 C C . ALA A 1 106 ? -15.263 -17.633 20.748 1.00 32.56 106 ALA A C 1
ATOM 842 O O . ALA A 1 106 ? -14.627 -17.270 21.735 1.00 32.56 106 ALA A O 1
ATOM 843 N N . LYS A 1 107 ? -16.189 -16.880 20.141 1.00 36.34 107 LYS A N 1
ATOM 844 C CA . LYS A 1 107 ? -16.623 -15.509 20.478 1.00 36.34 107 LYS A CA 1
ATOM 845 C C . LYS A 1 107 ? -15.784 -14.393 19.853 1.00 36.34 107 LYS A C 1
ATOM 847 O O . LYS A 1 107 ? -15.051 -13.685 20.529 1.00 36.34 107 LYS A O 1
ATOM 852 N N . ASN A 1 108 ? -15.997 -14.191 18.557 1.00 32.12 108 ASN A N 1
ATOM 853 C CA . ASN A 1 108 ? -16.342 -12.876 18.027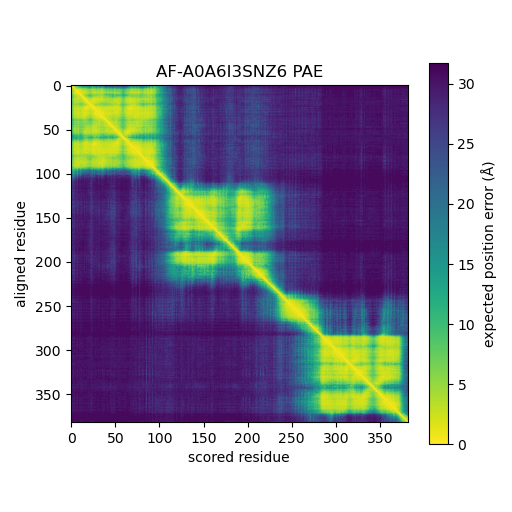 1.00 32.12 108 ASN A CA 1
ATOM 854 C C . ASN A 1 108 ? -17.233 -13.084 16.804 1.00 32.12 108 ASN A C 1
ATOM 856 O O . ASN A 1 108 ? -16.799 -13.662 15.812 1.00 32.12 108 ASN A O 1
ATOM 860 N N . ASN A 1 109 ? -18.456 -12.561 16.880 1.00 39.97 109 ASN A N 1
ATOM 861 C CA . ASN A 1 109 ? -19.295 -12.251 15.726 1.00 39.97 109 ASN A CA 1
ATOM 862 C C . ASN A 1 109 ? -18.686 -11.062 14.966 1.00 39.97 109 ASN A C 1
ATOM 864 O O . ASN A 1 109 ? -19.313 -10.023 14.819 1.00 39.97 109 ASN A O 1
ATOM 868 N N . ASN A 1 110 ? -17.438 -11.206 14.532 1.00 37.69 110 ASN A N 1
ATOM 869 C CA . ASN A 1 110 ? -16.863 -10.376 13.496 1.00 37.69 110 ASN A CA 1
ATOM 870 C C . ASN A 1 110 ? -16.611 -11.332 12.346 1.00 37.69 110 ASN A C 1
ATOM 872 O O . ASN A 1 110 ? -15.513 -11.872 12.204 1.00 37.69 110 ASN A O 1
ATOM 876 N N . SER A 1 111 ? -17.658 -11.545 11.550 1.00 38.78 111 SER A N 1
ATOM 877 C CA . SER A 1 111 ? -17.464 -11.774 10.128 1.00 38.78 111 SER A CA 1
ATOM 878 C C . SER A 1 111 ? -16.367 -10.811 9.680 1.00 38.78 111 SER A C 1
ATOM 880 O O . SER A 1 111 ? -16.453 -9.603 9.931 1.00 38.78 111 SER A O 1
ATOM 882 N N . GLU A 1 112 ? -15.300 -11.332 9.078 1.00 39.62 112 GLU A N 1
ATOM 883 C CA . GLU A 1 112 ? -14.543 -10.523 8.132 1.00 39.62 112 GLU A CA 1
ATOM 884 C C . GLU A 1 112 ? -15.588 -9.811 7.279 1.00 39.62 112 GLU A C 1
ATOM 886 O O . GLU A 1 112 ? -16.446 -10.471 6.697 1.00 39.62 112 GLU A O 1
ATOM 891 N N . PHE A 1 113 ? -15.636 -8.480 7.364 1.00 42.03 113 PHE A N 1
ATOM 892 C CA . PHE A 1 113 ? -16.648 -7.705 6.666 1.00 42.03 113 PHE A CA 1
ATOM 893 C C . PHE A 1 113 ? -16.331 -7.852 5.183 1.00 42.03 113 PHE A C 1
ATOM 895 O O . PHE A 1 113 ? -15.473 -7.158 4.639 1.00 42.03 113 PHE A O 1
ATOM 902 N N . ASN A 1 114 ? -16.937 -8.859 4.570 1.00 42.66 114 ASN A N 1
ATOM 903 C CA . ASN A 1 114 ? -16.814 -9.123 3.162 1.00 42.66 114 ASN A CA 1
ATOM 904 C C . ASN A 1 114 ? -17.692 -8.075 2.494 1.00 42.66 114 ASN A C 1
ATOM 906 O O . ASN A 1 114 ? -18.891 -8.009 2.753 1.00 42.66 114 ASN A O 1
ATOM 910 N N . ILE A 1 115 ? -17.101 -7.218 1.664 1.00 46.72 115 ILE A N 1
ATOM 911 C CA . ILE A 1 115 ? -17.843 -6.153 0.972 1.00 46.72 115 ILE A CA 1
ATOM 912 C C . ILE A 1 115 ? -18.989 -6.725 0.113 1.00 46.72 115 ILE A C 1
ATOM 914 O O . ILE A 1 115 ? -19.930 -6.012 -0.221 1.00 46.72 115 ILE A O 1
ATOM 918 N N . ASN A 1 116 ? -18.918 -8.026 -0.182 1.00 39.53 116 ASN A N 1
ATOM 919 C CA . ASN A 1 116 ? -19.918 -8.807 -0.897 1.00 39.53 116 ASN A CA 1
ATOM 920 C C . ASN A 1 116 ? -21.166 -9.168 -0.067 1.00 39.53 116 ASN A C 1
ATOM 922 O O . ASN A 1 116 ? -22.190 -9.477 -0.666 1.00 39.53 116 ASN A O 1
ATOM 926 N N . ASP A 1 117 ? -21.107 -9.099 1.270 1.00 44.19 117 ASP A N 1
ATOM 927 C CA . ASP A 1 117 ? -22.225 -9.431 2.174 1.00 44.19 117 ASP A CA 1
ATOM 928 C C . ASP A 1 117 ? -23.010 -8.186 2.629 1.00 44.19 117 ASP A C 1
ATOM 930 O O . ASP A 1 117 ? -23.889 -8.262 3.489 1.00 44.19 117 ASP A O 1
ATOM 934 N N . VAL A 1 118 ? -22.697 -7.009 2.077 1.00 57.84 118 VAL A N 1
ATOM 935 C CA . VAL A 1 118 ? -23.458 -5.792 2.367 1.00 57.84 118 VAL A CA 1
ATOM 936 C C . VAL A 1 118 ? -24.822 -5.895 1.691 1.00 57.84 118 VAL A C 1
ATOM 938 O O . VAL A 1 118 ? -24.904 -5.957 0.465 1.00 57.84 118 VAL A O 1
ATOM 941 N N . GLU A 1 119 ? -25.896 -5.884 2.487 1.00 53.75 119 GLU A N 1
ATOM 942 C CA . GLU A 1 119 ? -27.267 -5.830 1.974 1.00 53.75 119 GLU A CA 1
ATOM 943 C C . GLU A 1 119 ? -27.414 -4.661 0.992 1.00 53.75 119 GLU A C 1
ATOM 945 O O . GLU A 1 119 ? -27.229 -3.491 1.347 1.00 53.75 119 GLU A O 1
ATOM 950 N N . VAL A 1 120 ? -27.712 -4.991 -0.267 1.00 56.62 120 VAL A N 1
ATOM 951 C CA . VAL A 1 120 ? -27.837 -4.013 -1.348 1.00 56.62 120 VAL A CA 1
ATOM 952 C C . VAL A 1 120 ? -29.141 -3.247 -1.156 1.00 56.62 120 VAL A C 1
ATOM 954 O O . VAL A 1 120 ? -30.221 -3.755 -1.447 1.00 56.62 120 VAL A O 1
ATOM 957 N N . ILE A 1 121 ? -29.039 -2.012 -0.666 1.00 64.50 121 ILE A N 1
ATOM 958 C CA . ILE A 1 121 ? -30.178 -1.099 -0.560 1.00 64.50 121 ILE A CA 1
ATOM 959 C C . ILE A 1 121 ? -30.269 -0.315 -1.868 1.00 64.50 121 ILE A C 1
ATOM 961 O O . ILE A 1 121 ? -29.325 0.373 -2.265 1.00 64.50 121 ILE A O 1
ATOM 965 N N . GLU A 1 122 ? -31.415 -0.398 -2.537 1.00 64.56 122 GLU A N 1
ATOM 966 C CA . GLU A 1 122 ? -31.700 0.389 -3.735 1.00 64.56 122 GLU A CA 1
ATOM 967 C C . GLU A 1 122 ? -32.628 1.556 -3.394 1.00 64.56 122 GLU A C 1
ATOM 969 O O . GLU A 1 122 ? -33.727 1.381 -2.869 1.00 64.56 122 GLU A O 1
ATOM 974 N N . HIS A 1 123 ? -32.190 2.774 -3.708 1.00 61.78 123 HIS A N 1
ATOM 975 C CA . HIS A 1 123 ? -32.993 3.982 -3.558 1.00 61.78 123 HIS A CA 1
ATOM 976 C C . HIS A 1 123 ? -32.943 4.786 -4.857 1.00 61.78 123 HIS A C 1
ATOM 978 O O . HIS A 1 123 ? -31.867 5.135 -5.339 1.00 61.78 123 HIS A O 1
ATOM 984 N N . LYS A 1 124 ? -34.114 5.069 -5.446 1.00 63.88 124 LYS A N 1
ATOM 985 C CA . LYS A 1 124 ? -34.254 5.799 -6.726 1.00 63.88 124 LYS A CA 1
ATOM 986 C C . LYS A 1 124 ? -33.429 5.187 -7.879 1.00 63.88 124 LYS A C 1
ATOM 988 O O . LYS A 1 124 ? -32.868 5.912 -8.695 1.00 63.88 124 LYS A O 1
ATOM 993 N N . GLY A 1 125 ? -33.346 3.853 -7.934 1.00 62.34 125 GLY A N 1
ATOM 994 C CA . GLY A 1 125 ? -32.596 3.118 -8.963 1.00 62.34 125 GLY A CA 1
ATOM 995 C C . GLY A 1 125 ? -31.072 3.162 -8.803 1.00 62.34 125 GLY A C 1
ATOM 996 O O . GLY A 1 125 ? -30.355 2.790 -9.727 1.00 62.34 125 GLY A O 1
ATOM 997 N N . GLN A 1 126 ? -30.565 3.629 -7.656 1.00 63.81 126 GLN A N 1
ATOM 998 C CA . GLN A 1 126 ? -29.141 3.642 -7.327 1.00 63.81 126 GLN A CA 1
ATOM 999 C C . GLN A 1 126 ? -28.873 2.801 -6.081 1.00 63.81 126 GLN A C 1
ATOM 1001 O O . GLN A 1 126 ? -29.647 2.827 -5.121 1.00 63.81 126 GLN A O 1
ATOM 1006 N N . ARG A 1 127 ? -27.744 2.089 -6.084 1.00 72.19 127 ARG A N 1
ATOM 1007 C CA . ARG A 1 127 ? -27.244 1.382 -4.904 1.00 72.19 127 ARG A CA 1
ATOM 1008 C C . ARG A 1 127 ? -26.719 2.395 -3.899 1.00 72.19 127 ARG A C 1
ATOM 1010 O O . ARG A 1 127 ? -25.905 3.260 -4.239 1.00 72.19 127 ARG A O 1
ATOM 1017 N N . VAL A 1 128 ? -27.210 2.299 -2.673 1.00 74.19 128 VAL A N 1
ATOM 1018 C CA . VAL A 1 128 ? -26.891 3.234 -1.598 1.00 74.19 128 VAL A CA 1
ATOM 1019 C C . VAL A 1 128 ? -26.480 2.497 -0.331 1.00 74.19 128 VAL A C 1
ATOM 1021 O O . VAL A 1 128 ? -26.928 1.389 -0.061 1.00 74.19 128 VAL A O 1
ATOM 1024 N N . LEU A 1 129 ? -25.627 3.141 0.459 1.00 74.94 129 LEU A N 1
ATOM 1025 C CA . LEU A 1 129 ? -25.146 2.646 1.743 1.00 74.94 129 LEU A CA 1
ATOM 1026 C C . LEU A 1 129 ? -25.592 3.564 2.873 1.00 74.94 129 LEU A C 1
ATOM 1028 O O . LEU A 1 129 ? -25.596 4.787 2.742 1.00 74.94 129 LEU A O 1
ATOM 1032 N N . THR A 1 130 ? -25.910 2.990 4.026 1.00 77.38 130 THR A N 1
ATOM 1033 C CA . THR A 1 130 ? -26.138 3.776 5.243 1.00 77.38 130 THR A CA 1
ATOM 1034 C C . THR A 1 130 ? -24.814 4.258 5.836 1.00 77.38 130 THR A C 1
ATOM 1036 O O . THR A 1 130 ? -23.762 3.648 5.641 1.00 77.38 130 THR A O 1
ATOM 1039 N N . THR A 1 131 ? -24.844 5.334 6.626 1.00 74.62 131 THR A N 1
ATOM 1040 C CA . THR A 1 131 ? -23.653 5.813 7.356 1.00 74.62 131 THR A CA 1
ATOM 1041 C C . THR A 1 131 ? -23.050 4.734 8.266 1.00 74.62 131 THR A C 1
ATOM 1043 O O . THR A 1 131 ? -21.840 4.717 8.472 1.00 74.62 131 THR A O 1
ATOM 1046 N N . ILE A 1 132 ? -23.873 3.821 8.793 1.00 71.00 132 ILE A N 1
ATOM 1047 C CA . ILE A 1 132 ? -23.426 2.711 9.646 1.00 71.00 132 ILE A CA 1
ATOM 1048 C C . ILE A 1 132 ? -22.690 1.660 8.814 1.00 71.00 132 ILE A C 1
ATOM 1050 O O . ILE A 1 132 ? -21.568 1.304 9.160 1.00 71.00 132 ILE A O 1
ATOM 1054 N N . GLN A 1 133 ? -23.271 1.222 7.695 1.00 71.88 133 GLN A N 1
ATOM 1055 C CA . GLN A 1 133 ? -22.612 0.288 6.773 1.00 71.88 133 GLN A CA 1
ATOM 1056 C C . GLN A 1 133 ? -21.297 0.870 6.246 1.00 71.88 133 GLN A C 1
ATOM 1058 O O . GLN A 1 133 ? -20.287 0.177 6.174 1.00 71.88 133 GLN A O 1
ATOM 1063 N N . LEU A 1 134 ? -21.279 2.172 5.952 1.00 76.25 134 LEU A N 1
ATOM 1064 C CA . LEU A 1 134 ? -20.079 2.877 5.519 1.00 76.25 134 LEU A CA 1
ATOM 1065 C C . LEU A 1 134 ? -18.999 2.908 6.619 1.00 76.25 134 LEU A C 1
ATOM 1067 O O . LEU A 1 134 ? -17.818 2.702 6.346 1.00 76.25 134 LEU A O 1
ATOM 1071 N N . ALA A 1 135 ? -19.399 3.129 7.875 1.00 72.81 135 ALA A N 1
ATOM 1072 C CA . ALA A 1 135 ? -18.513 3.107 9.041 1.00 72.81 135 ALA A CA 1
ATOM 1073 C C . ALA A 1 135 ? -17.909 1.721 9.277 1.00 72.81 135 ALA A C 1
ATOM 1075 O O . ALA A 1 135 ? -16.703 1.601 9.501 1.00 72.81 135 ALA A O 1
ATOM 1076 N N . GLN A 1 136 ? -18.734 0.683 9.154 1.00 71.25 136 GLN A N 1
ATOM 1077 C CA . GLN A 1 136 ? -18.311 -0.710 9.249 1.00 71.25 136 GLN A CA 1
ATOM 1078 C C . GLN A 1 136 ? -17.327 -1.075 8.131 1.00 71.25 136 GLN A C 1
ATOM 1080 O O . GLN A 1 136 ? -16.254 -1.598 8.430 1.00 71.25 136 GLN A O 1
ATOM 1085 N N . ALA A 1 137 ? -17.629 -0.712 6.879 1.00 70.06 137 ALA A N 1
ATOM 1086 C CA . ALA A 1 137 ? -16.766 -0.975 5.727 1.00 70.06 137 ALA A CA 1
ATOM 1087 C C . ALA A 1 137 ? -15.372 -0.343 5.886 1.00 70.06 137 ALA A C 1
ATOM 1089 O O . ALA A 1 137 ? -14.355 -0.998 5.667 1.00 70.06 137 ALA A O 1
ATOM 1090 N N . TYR A 1 138 ? -15.305 0.909 6.349 1.00 68.50 138 TYR A N 1
ATOM 1091 C CA . TYR A 1 138 ? -14.031 1.594 6.592 1.00 68.50 138 TYR A CA 1
ATOM 1092 C C . TYR A 1 138 ? -13.373 1.244 7.930 1.00 68.50 138 TYR A C 1
ATOM 1094 O O . TYR A 1 138 ? -12.235 1.653 8.173 1.00 68.50 138 TYR A O 1
ATOM 1102 N N . ASN A 1 139 ? -14.057 0.497 8.803 1.00 72.69 139 ASN A N 1
ATOM 1103 C CA . ASN A 1 139 ? -13.641 0.234 10.180 1.00 72.69 139 ASN A CA 1
ATOM 1104 C C . ASN A 1 139 ? -13.324 1.530 10.954 1.00 72.69 139 ASN A C 1
ATOM 1106 O O . ASN A 1 139 ? -12.293 1.644 11.623 1.00 72.69 139 ASN A O 1
ATOM 1110 N N . VAL A 1 140 ? -14.200 2.525 10.811 1.00 72.06 140 VAL A N 1
ATOM 1111 C CA . VAL A 1 140 ? -14.130 3.823 11.493 1.00 72.06 140 VAL A CA 1
ATOM 1112 C C . VAL A 1 140 ? -15.402 4.053 12.296 1.00 72.06 140 VAL A C 1
ATOM 1114 O O . VAL A 1 140 ? -16.444 3.471 12.019 1.00 72.06 140 VAL A O 1
ATOM 1117 N N . GLU A 1 141 ? -15.350 4.937 13.286 1.00 73.38 141 GLU A N 1
ATOM 1118 C CA . GLU A 1 141 ? -16.553 5.305 14.030 1.00 73.38 141 GLU A CA 1
ATOM 1119 C C . GLU A 1 141 ? -17.550 6.076 13.150 1.00 73.38 141 GLU A C 1
ATOM 1121 O O . GLU A 1 141 ? -17.165 6.964 12.383 1.00 73.38 141 GLU A O 1
ATOM 1126 N N . VAL A 1 142 ? -18.851 5.825 13.340 1.00 74.44 142 VAL A N 1
ATOM 1127 C CA . VAL A 1 142 ? -19.951 6.532 12.646 1.00 74.44 142 VAL A CA 1
ATOM 1128 C C . VA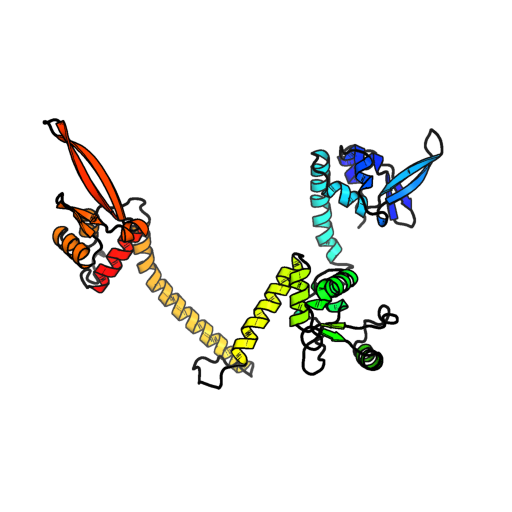L A 1 142 ? -19.814 8.054 12.787 1.00 74.44 142 VAL A C 1
ATOM 1130 O O . VAL A 1 142 ? -19.995 8.810 11.829 1.00 74.44 142 VAL A O 1
ATOM 1133 N N . LYS A 1 143 ? -19.403 8.517 13.975 1.00 75.19 143 LYS A N 1
ATOM 1134 C CA . LYS A 1 143 ? -19.165 9.936 14.268 1.00 75.19 143 LYS A CA 1
ATOM 1135 C C . LYS A 1 143 ? -18.044 10.534 13.411 1.00 75.19 143 LYS A C 1
ATOM 1137 O O . LYS A 1 143 ? -18.114 11.709 13.053 1.00 75.19 143 LYS A O 1
ATOM 1142 N N . SER A 1 144 ? -17.030 9.743 13.060 1.00 76.12 144 SER A N 1
ATOM 1143 C CA . SER A 1 144 ? -15.919 10.177 12.208 1.00 76.12 144 SER A CA 1
ATOM 1144 C C . SER A 1 144 ? -16.396 10.485 10.788 1.00 76.12 144 SER A C 1
ATOM 1146 O O . SER A 1 144 ? -16.071 11.543 10.248 1.00 76.12 144 SER A O 1
ATOM 1148 N N . ILE A 1 145 ? -17.253 9.627 10.223 1.00 80.75 145 ILE A N 1
ATOM 1149 C CA . ILE A 1 145 ? -17.860 9.836 8.899 1.00 80.75 145 ILE A CA 1
ATOM 1150 C C . ILE A 1 145 ? -18.715 11.100 8.888 1.00 80.75 145 ILE A C 1
ATOM 1152 O O . ILE A 1 145 ? -18.556 11.945 8.007 1.00 80.75 145 ILE A O 1
ATOM 1156 N N . TYR A 1 146 ? -19.563 11.275 9.903 1.00 79.31 146 TYR A N 1
ATOM 1157 C CA . TYR A 1 146 ? -20.422 12.450 10.015 1.00 79.31 146 TYR A CA 1
ATOM 1158 C C . TYR A 1 146 ? -19.621 13.754 10.147 1.00 79.31 146 TYR A C 1
ATOM 1160 O O . TYR A 1 146 ? -19.843 14.711 9.405 1.00 79.31 146 TYR A O 1
ATOM 1168 N N . ASN A 1 147 ? -18.630 13.783 11.042 1.00 77.50 147 ASN A N 1
ATOM 1169 C CA . ASN A 1 147 ? -17.760 14.945 11.216 1.00 77.50 147 ASN A CA 1
ATOM 1170 C C . ASN A 1 147 ? -16.962 15.256 9.945 1.00 77.50 147 ASN A C 1
ATOM 1172 O O . ASN A 1 147 ? -16.746 16.423 9.621 1.00 77.50 147 ASN A O 1
ATOM 1176 N N . ASN A 1 148 ? -16.525 14.225 9.220 1.00 81.31 148 ASN A N 1
ATOM 1177 C CA . ASN A 1 148 ? -15.827 14.384 7.953 1.00 81.31 148 ASN A CA 1
ATOM 1178 C C . ASN A 1 148 ? -16.732 14.990 6.872 1.00 81.31 148 ASN A C 1
ATOM 1180 O O . ASN A 1 148 ? -16.322 15.929 6.189 1.00 81.31 148 ASN A O 1
ATOM 1184 N N . PHE A 1 149 ? -17.966 14.495 6.761 1.00 82.38 149 PHE A N 1
ATOM 1185 C CA . PHE A 1 149 ? -18.967 15.037 5.850 1.00 82.38 149 PHE A CA 1
ATOM 1186 C C . PHE A 1 149 ? -19.250 16.509 6.144 1.00 82.38 149 PHE A C 1
ATOM 1188 O O . PHE A 1 149 ? -19.161 17.333 5.239 1.00 82.38 149 PHE A O 1
ATOM 1195 N N . LEU A 1 150 ? -19.515 16.861 7.406 1.00 79.81 150 LEU A N 1
ATOM 1196 C CA . LEU A 1 150 ? -19.808 18.243 7.791 1.00 79.81 150 LEU A CA 1
ATOM 1197 C C . LEU A 1 150 ? -18.650 19.198 7.485 1.00 79.81 150 LEU A C 1
ATOM 1199 O O . LEU A 1 150 ? -18.879 20.286 6.965 1.00 79.81 150 LEU A O 1
ATOM 1203 N N . ARG A 1 151 ? -17.405 18.780 7.754 1.00 76.25 151 ARG A N 1
ATOM 1204 C CA . ARG A 1 151 ? -16.198 19.574 7.448 1.00 76.25 151 ARG A CA 1
ATOM 1205 C C . ARG A 1 151 ? -15.995 19.803 5.954 1.00 76.25 151 ARG A C 1
ATOM 1207 O O . ARG A 1 151 ? -15.381 20.789 5.571 1.00 76.25 151 ARG A O 1
ATOM 1214 N N . ASN A 1 152 ? -16.497 18.895 5.123 1.00 78.56 152 ASN A N 1
ATOM 1215 C CA . ASN A 1 152 ? -16.327 18.920 3.677 1.00 78.56 152 ASN A CA 1
ATOM 1216 C C . ASN A 1 152 ? -17.653 19.138 2.937 1.00 78.56 152 ASN A C 1
ATOM 1218 O O . ASN A 1 152 ? -17.725 18.827 1.749 1.00 78.56 152 ASN A O 1
ATOM 1222 N N . LYS A 1 153 ? -18.694 19.657 3.606 1.00 79.06 153 LYS A N 1
ATOM 1223 C CA . LYS A 1 153 ? -20.073 19.677 3.090 1.00 79.06 153 LYS A CA 1
ATOM 1224 C C . LYS A 1 153 ? -20.182 20.343 1.720 1.00 79.06 153 LYS A C 1
ATOM 1226 O O . LYS A 1 153 ? -20.871 19.817 0.857 1.00 79.06 153 LYS A O 1
ATOM 1231 N N . GLU A 1 154 ? -19.427 21.416 1.491 1.00 76.06 154 GLU A N 1
ATOM 1232 C CA . GLU A 1 154 ? -19.357 22.140 0.209 1.00 76.06 154 GLU A CA 1
ATOM 1233 C C . GLU A 1 154 ? -18.910 21.268 -0.971 1.00 76.06 154 GLU A C 1
ATOM 1235 O O . GLU A 1 154 ? -19.227 21.546 -2.124 1.00 76.06 154 GLU A O 1
ATOM 1240 N N . ARG A 1 155 ? -18.173 20.187 -0.699 1.00 74.31 155 ARG A N 1
ATOM 1241 C CA . ARG A 1 155 ? -17.735 19.247 -1.730 1.00 74.31 155 ARG A CA 1
ATOM 1242 C C . ARG A 1 155 ? -18.838 18.244 -2.063 1.00 74.31 155 ARG A C 1
ATOM 1244 O O . ARG A 1 155 ? -18.818 17.704 -3.164 1.00 74.31 155 ARG A O 1
ATOM 1251 N N . TYR A 1 156 ? -19.777 17.964 -1.166 1.00 78.75 156 TYR A N 1
ATOM 1252 C CA . TYR A 1 156 ? -20.840 16.988 -1.401 1.00 78.75 156 TYR A CA 1
ATOM 1253 C C . TYR A 1 156 ? -22.056 17.643 -2.063 1.00 78.75 156 TYR A C 1
ATOM 1255 O O . TYR A 1 156 ? -22.383 18.796 -1.816 1.00 78.75 156 TYR A O 1
ATOM 1263 N N . GLN A 1 157 ? -22.743 16.875 -2.906 1.00 76.31 157 GLN A N 1
ATOM 1264 C CA . GLN A 1 157 ? -23.924 17.323 -3.645 1.00 76.31 157 GLN A CA 1
ATOM 1265 C C . GLN A 1 157 ? -25.036 16.314 -3.396 1.00 76.31 157 GLN A C 1
ATOM 1267 O O . GLN A 1 157 ? -24.821 15.109 -3.577 1.00 76.31 157 GLN A O 1
ATOM 1272 N N . GLU A 1 158 ? -26.185 16.809 -2.949 1.00 80.81 158 GLU A N 1
ATOM 1273 C CA . GLU A 1 158 ? -27.382 16.001 -2.744 1.00 80.81 158 GLU A CA 1
ATOM 1274 C C . GLU A 1 158 ? -27.878 15.459 -4.093 1.00 80.81 158 GLU A C 1
ATOM 1276 O O . GLU A 1 158 ? -27.814 16.145 -5.111 1.00 80.81 158 GLU A O 1
ATOM 1281 N N . GLY A 1 159 ? -28.281 14.190 -4.128 1.00 71.19 159 GLY A N 1
ATOM 1282 C CA . GLY A 1 159 ? -28.667 13.478 -5.349 1.00 71.19 159 GLY A CA 1
ATOM 1283 C C . GLY A 1 159 ? -27.511 12.853 -6.137 1.00 71.19 159 GLY A C 1
ATOM 1284 O O . GLY A 1 159 ? -27.740 11.929 -6.912 1.00 71.19 159 GLY A O 1
ATOM 1285 N N . VAL A 1 160 ? -26.269 13.307 -5.923 1.00 73.19 160 VAL A N 1
ATOM 1286 C CA . VAL A 1 160 ? -25.071 12.746 -6.583 1.00 73.19 160 VAL A CA 1
ATOM 1287 C C . VAL A 1 160 ? -24.228 11.927 -5.613 1.00 73.19 160 VAL A C 1
ATOM 1289 O O . VAL A 1 160 ? -23.768 10.838 -5.950 1.00 73.19 160 VAL A O 1
ATOM 1292 N N . HIS A 1 161 ? -23.991 12.460 -4.414 1.00 76.44 161 HIS A N 1
ATOM 1293 C CA . HIS A 1 161 ? -23.119 11.850 -3.408 1.00 76.44 161 HIS A CA 1
ATOM 1294 C C . HIS A 1 161 ? -23.900 11.304 -2.215 1.00 76.44 161 HIS A C 1
ATOM 1296 O O . HIS A 1 161 ? -23.475 10.331 -1.598 1.00 76.44 161 HIS A O 1
ATOM 1302 N N . TYR A 1 162 ? -25.029 11.923 -1.880 1.00 81.94 162 TYR A N 1
ATOM 1303 C CA . TYR A 1 162 ? -25.893 11.449 -0.811 1.00 81.94 162 TYR A CA 1
ATOM 1304 C C . TYR A 1 162 ? -27.354 11.804 -1.070 1.00 81.94 162 TYR A C 1
ATOM 1306 O O . TYR A 1 162 ? -27.644 12.761 -1.788 1.00 81.94 162 TYR A O 1
ATOM 1314 N N . PHE A 1 163 ? -28.258 11.059 -0.447 1.00 79.56 163 PHE A N 1
ATOM 1315 C CA . PHE A 1 163 ? -29.669 11.398 -0.321 1.00 79.56 163 PHE A CA 1
ATOM 1316 C C . PHE A 1 163 ? -29.989 11.629 1.153 1.00 79.56 163 PHE A C 1
ATOM 1318 O O . PHE A 1 163 ? -29.595 10.831 2.009 1.00 79.56 163 PHE A O 1
ATOM 1325 N N . LEU A 1 164 ? -30.686 12.723 1.448 1.00 79.56 164 LEU A N 1
ATOM 1326 C CA . LEU A 1 164 ? -31.254 12.962 2.766 1.00 79.56 164 LEU A CA 1
ATOM 1327 C C . LEU A 1 164 ? -32.654 12.347 2.804 1.00 79.56 164 LEU A C 1
ATOM 1329 O O . LEU A 1 164 ? -33.510 12.718 2.005 1.00 79.56 164 LEU A O 1
ATOM 1333 N N . LEU A 1 165 ? -32.884 11.412 3.723 1.00 72.00 165 LEU A N 1
ATOM 1334 C CA . LEU A 1 165 ? -34.220 10.860 3.929 1.00 72.00 165 LEU A CA 1
ATOM 1335 C C . LEU A 1 165 ? -35.030 11.756 4.860 1.00 72.00 165 LEU A C 1
ATOM 1337 O O . LEU A 1 165 ? -34.555 12.197 5.912 1.00 72.00 165 LEU A O 1
ATOM 1341 N N . THR A 1 166 ? -36.289 11.961 4.498 1.00 68.56 166 THR A N 1
ATOM 1342 C CA . THR A 1 166 ? -37.285 12.609 5.352 1.00 68.56 166 THR A CA 1
ATOM 1343 C C . THR A 1 166 ? -37.869 11.623 6.370 1.00 68.56 166 THR A C 1
ATOM 1345 O O . THR A 1 166 ? -37.854 10.408 6.171 1.00 68.56 166 THR A O 1
ATOM 1348 N N . ASN A 1 167 ? -38.439 12.132 7.470 1.00 58.81 167 ASN A N 1
ATOM 1349 C CA . ASN A 1 167 ? -38.983 11.314 8.571 1.00 58.81 167 ASN A CA 1
ATOM 1350 C C . ASN A 1 167 ? -39.983 10.225 8.128 1.00 58.81 167 ASN A C 1
ATOM 1352 O O . ASN A 1 167 ? -40.095 9.196 8.794 1.00 58.81 167 ASN A O 1
ATOM 1356 N N . ASN A 1 168 ? -40.704 10.434 7.023 1.00 62.56 168 ASN A N 1
ATOM 1357 C CA . ASN A 1 168 ? -41.644 9.449 6.483 1.00 62.56 168 ASN A CA 1
ATOM 1358 C C . ASN A 1 168 ? -40.937 8.322 5.713 1.00 62.56 168 ASN A C 1
ATOM 1360 O O . ASN A 1 168 ? -41.327 7.165 5.841 1.00 62.56 168 ASN A O 1
ATOM 1364 N N . GLU A 1 169 ? -39.871 8.630 4.974 1.00 62.88 169 GLU A N 1
ATOM 1365 C CA . GLU A 1 169 ? -39.090 7.639 4.221 1.00 62.88 169 GLU A CA 1
ATOM 1366 C C . GLU A 1 169 ? -38.240 6.762 5.154 1.00 62.88 169 GLU A C 1
ATOM 1368 O O . GLU A 1 169 ? -38.073 5.568 4.906 1.00 62.88 169 GLU A O 1
ATOM 1373 N N . ILE A 1 170 ? -37.772 7.326 6.275 1.00 59.69 170 ILE A N 1
ATOM 1374 C CA . ILE A 1 170 ? -37.021 6.596 7.310 1.00 59.69 170 ILE A CA 1
ATOM 1375 C C . ILE A 1 170 ? -37.863 5.452 7.889 1.00 59.69 170 ILE A C 1
ATOM 1377 O O . ILE A 1 170 ? -37.369 4.336 8.028 1.00 59.69 170 ILE A O 1
ATOM 1381 N N . LYS A 1 171 ? -39.147 5.693 8.183 1.00 57.91 171 LYS A N 1
ATOM 1382 C CA . LYS A 1 171 ? -40.045 4.660 8.729 1.00 57.91 171 LYS A CA 1
ATOM 1383 C C . LYS A 1 171 ? -40.259 3.495 7.758 1.00 57.91 171 LYS A C 1
ATOM 1385 O O . LYS A 1 171 ? -40.355 2.358 8.205 1.00 57.91 171 LYS A O 1
ATOM 1390 N N . GLY A 1 172 ? -40.300 3.773 6.453 1.00 58.44 172 GLY A N 1
ATOM 1391 C CA . GLY A 1 172 ? -40.427 2.745 5.416 1.00 58.44 172 GLY A CA 1
ATOM 1392 C C . GLY A 1 172 ? -39.175 1.875 5.272 1.00 58.44 172 GLY A C 1
ATOM 1393 O O . GLY A 1 172 ? -39.289 0.662 5.143 1.00 58.44 172 GLY A O 1
ATOM 1394 N N . LEU A 1 173 ? -37.982 2.475 5.347 1.00 56.69 173 LEU A N 1
ATOM 1395 C CA . LEU A 1 173 ? -36.704 1.757 5.230 1.00 56.69 173 LEU A CA 1
ATOM 1396 C C . LEU A 1 173 ? -36.338 0.961 6.489 1.00 56.69 173 LEU A C 1
ATOM 1398 O O . LEU A 1 173 ? -35.854 -0.162 6.381 1.00 56.69 173 LEU A O 1
ATOM 1402 N N . VAL A 1 174 ? -36.600 1.507 7.680 1.00 53.56 174 VAL A N 1
ATOM 1403 C CA . VAL A 1 174 ? -36.331 0.816 8.955 1.00 53.56 174 VAL A CA 1
ATOM 1404 C C . VAL A 1 174 ? -37.204 -0.435 9.106 1.00 53.56 174 VAL A C 1
ATOM 1406 O O . VAL A 1 174 ? -36.732 -1.433 9.633 1.00 53.56 174 VAL A O 1
ATOM 1409 N N . GLY A 1 175 ? -38.436 -0.426 8.583 1.00 51.69 175 GLY A N 1
ATOM 1410 C CA . GLY A 1 175 ? -39.292 -1.617 8.558 1.00 51.69 175 GLY A CA 1
ATOM 1411 C C . GLY A 1 175 ? -38.804 -2.735 7.624 1.00 51.69 175 GLY A C 1
ATOM 1412 O O . GLY A 1 175 ? -39.196 -3.882 7.809 1.00 51.69 175 GLY A O 1
ATOM 1413 N N . ALA A 1 176 ? -37.952 -2.424 6.641 1.00 48.62 176 ALA A N 1
ATOM 1414 C CA . ALA A 1 176 ? -37.390 -3.400 5.703 1.00 48.62 176 ALA A CA 1
ATOM 1415 C C . ALA A 1 176 ? -36.047 -3.994 6.174 1.00 48.62 176 ALA A C 1
ATOM 1417 O O . ALA A 1 176 ? -35.698 -5.101 5.775 1.00 48.62 176 ALA A O 1
ATOM 1418 N N . ILE A 1 177 ? -35.300 -3.280 7.025 1.00 52.66 177 ILE A N 1
ATOM 1419 C CA . ILE A 1 177 ? -33.958 -3.662 7.490 1.00 52.66 177 ILE A CA 1
ATOM 1420 C C . ILE A 1 177 ? -34.060 -4.134 8.948 1.00 52.66 177 ILE A C 1
ATOM 1422 O O . ILE A 1 177 ? -33.866 -3.373 9.897 1.00 52.66 177 ILE A O 1
ATOM 1426 N N . HIS A 1 178 ? -34.398 -5.408 9.139 1.00 49.66 178 HIS A N 1
ATOM 1427 C CA . HIS A 1 178 ? -34.842 -5.978 10.420 1.00 49.66 178 HIS A CA 1
ATOM 1428 C C . HIS A 1 178 ? -33.751 -6.202 11.502 1.00 49.66 178 HIS A C 1
ATOM 1430 O O . HIS A 1 178 ? -33.927 -7.054 12.368 1.00 49.66 178 HIS A O 1
ATOM 1436 N N . GLN A 1 179 ? -32.631 -5.464 11.509 1.00 49.03 179 GLN A N 1
ATOM 1437 C CA . GLN A 1 179 ? -31.528 -5.669 12.480 1.00 49.03 179 GLN A CA 1
ATOM 1438 C C . GLN A 1 179 ? -30.781 -4.393 12.935 1.00 49.03 179 GLN A C 1
ATOM 1440 O O . GLN A 1 179 ? -29.694 -4.487 13.503 1.00 49.03 179 GLN A O 1
ATOM 1445 N N . ILE A 1 180 ? -31.332 -3.188 12.741 1.00 49.50 180 ILE A N 1
ATOM 1446 C CA . ILE A 1 180 ? -30.684 -1.926 13.182 1.00 49.50 180 ILE A CA 1
ATOM 1447 C C . ILE A 1 180 ? -31.592 -1.139 14.149 1.00 49.50 180 ILE A C 1
ATOM 1449 O O . ILE A 1 180 ? -31.703 0.084 14.086 1.00 49.50 180 ILE A O 1
ATOM 1453 N N . GLU A 1 181 ? -32.308 -1.837 15.034 1.00 39.47 181 GLU A N 1
ATOM 1454 C CA . GLU A 1 181 ? -33.453 -1.248 15.748 1.00 39.47 181 GLU A CA 1
ATOM 1455 C C . GLU A 1 181 ? -33.120 -0.305 16.920 1.00 39.47 181 GLU A C 1
ATOM 1457 O O . GLU A 1 181 ? -33.901 0.614 17.173 1.00 39.47 181 GLU A O 1
ATOM 1462 N N . ASP A 1 182 ? -31.973 -0.421 17.599 1.00 44.47 182 ASP A N 1
ATOM 1463 C CA . ASP A 1 182 ? -31.808 0.287 18.887 1.00 44.47 182 ASP A CA 1
ATOM 1464 C C . ASP A 1 182 ? -31.031 1.614 18.843 1.00 44.47 182 ASP A C 1
ATOM 1466 O O . ASP A 1 182 ? -31.231 2.470 19.705 1.00 44.47 182 ASP A O 1
ATOM 1470 N N . GLN A 1 183 ? -30.188 1.862 17.835 1.00 47.47 183 GLN A N 1
ATOM 1471 C CA . GLN A 1 183 ? -29.370 3.092 17.779 1.00 47.47 183 GLN A CA 1
ATOM 1472 C C . GLN A 1 183 ? -29.952 4.209 16.895 1.00 47.47 183 GLN A C 1
ATOM 1474 O O . GLN A 1 183 ? -29.438 5.328 16.901 1.00 47.47 183 GLN A O 1
ATOM 1479 N N . LEU A 1 184 ? -31.031 3.938 16.151 1.00 47.31 184 LEU A N 1
ATOM 1480 C CA . LEU A 1 184 ? -31.562 4.834 15.112 1.00 47.31 184 LEU A CA 1
ATOM 1481 C C . LEU A 1 184 ? -32.790 5.662 15.529 1.00 47.31 184 LEU A C 1
ATOM 1483 O O . LEU A 1 184 ? -33.221 6.533 14.774 1.00 47.31 184 LEU A O 1
ATOM 1487 N N . ARG A 1 185 ? -33.350 5.450 16.728 1.00 41.44 185 ARG A N 1
ATOM 1488 C CA . ARG A 1 185 ? -34.606 6.097 17.164 1.00 41.44 185 ARG A CA 1
ATOM 1489 C C . ARG A 1 185 ? -34.520 7.608 17.429 1.00 41.44 185 ARG A C 1
ATOM 1491 O O . ARG A 1 185 ? -35.558 8.227 17.643 1.00 41.44 185 ARG A O 1
ATOM 1498 N N . TYR A 1 186 ? -33.331 8.218 17.394 1.00 38.91 186 TYR A N 1
ATOM 1499 C CA . TYR A 1 186 ? -33.133 9.577 17.927 1.00 38.91 186 TYR A CA 1
ATOM 1500 C C . TYR A 1 186 ? -32.427 10.580 17.001 1.00 38.91 186 TYR A C 1
ATOM 1502 O O . TYR A 1 186 ? -32.193 11.713 17.415 1.00 38.91 186 TYR A O 1
ATOM 1510 N N . THR A 1 187 ? -32.099 10.234 15.752 1.00 41.06 187 THR A N 1
ATOM 1511 C CA . THR A 1 187 ? -31.388 11.166 14.854 1.00 41.06 187 THR A CA 1
ATOM 1512 C C . THR A 1 187 ? -32.292 11.684 13.734 1.00 41.06 187 THR A C 1
ATOM 1514 O O . THR A 1 187 ? -32.609 10.953 12.802 1.00 41.06 187 THR A O 1
ATOM 1517 N N . HIS A 1 188 ? -32.660 12.970 13.789 1.00 41.81 188 HIS A N 1
ATOM 1518 C CA . HIS A 1 188 ? -33.531 13.679 12.829 1.00 41.81 188 HIS A CA 1
ATOM 1519 C C . HIS A 1 188 ? -32.954 13.863 11.405 1.00 41.81 188 HIS A C 1
ATOM 1521 O O . HIS A 1 188 ? -33.452 14.679 10.630 1.00 41.81 188 HIS A O 1
ATOM 1527 N N . SER A 1 189 ? -31.871 13.177 11.039 1.00 58.19 189 SER A N 1
ATOM 1528 C CA . SER A 1 189 ? -31.228 13.320 9.727 1.00 58.19 189 SER A CA 1
ATOM 1529 C C . SER A 1 189 ? -30.532 12.019 9.350 1.00 58.19 189 SER A C 1
ATOM 1531 O O . SER A 1 189 ? -29.517 11.663 9.950 1.00 58.19 189 SER A O 1
ATOM 1533 N N . PHE A 1 190 ? -31.081 11.310 8.365 1.00 70.19 190 PHE A N 1
ATOM 1534 C CA . PHE A 1 190 ? -30.539 10.042 7.886 1.00 70.19 190 PHE A CA 1
ATOM 1535 C C . PHE A 1 190 ? -29.972 10.217 6.476 1.00 70.19 190 PHE A C 1
ATOM 1537 O O . PHE A 1 190 ? -30.677 10.652 5.566 1.00 70.19 190 PHE A O 1
ATOM 1544 N N . TYR A 1 191 ? -28.690 9.893 6.315 1.00 80.06 191 TYR A N 1
ATOM 1545 C CA . TYR A 1 191 ? -27.961 10.041 5.058 1.00 80.06 191 TYR A CA 1
ATOM 1546 C C . TYR A 1 191 ? -27.754 8.675 4.410 1.00 80.06 191 TYR A C 1
ATOM 1548 O O . TYR A 1 191 ? -27.221 7.754 5.036 1.00 80.06 191 TYR A O 1
ATOM 1556 N N . LEU A 1 192 ? -28.157 8.573 3.149 1.00 79.12 192 LEU A N 1
ATOM 1557 C CA . LEU A 1 192 ? -27.837 7.462 2.263 1.00 79.12 192 LEU A CA 1
ATOM 1558 C C . LEU A 1 192 ? -26.713 7.893 1.327 1.00 79.12 192 LEU A C 1
ATOM 1560 O O . LEU A 1 192 ? -26.819 8.930 0.681 1.00 79.12 192 LEU A O 1
ATOM 1564 N N . TRP A 1 193 ? -25.650 7.108 1.239 1.00 79.94 193 TRP A N 1
ATOM 1565 C CA . TRP A 1 193 ? -24.450 7.412 0.468 1.00 79.94 193 TRP A CA 1
ATOM 1566 C C . TRP A 1 193 ? -24.455 6.635 -0.838 1.00 79.94 193 TRP A C 1
ATOM 1568 O O . TRP A 1 193 ? -24.572 5.414 -0.830 1.00 79.94 193 TRP A O 1
ATOM 1578 N N . THR A 1 194 ? -24.296 7.331 -1.960 1.00 79.06 194 THR A N 1
ATOM 1579 C CA . THR A 1 194 ? -24.082 6.672 -3.257 1.00 79.06 194 THR A CA 1
ATOM 1580 C C . THR A 1 194 ? -22.661 6.113 -3.329 1.00 79.06 194 THR A C 1
ATOM 1582 O O . THR A 1 194 ? -21.794 6.512 -2.546 1.00 79.06 194 THR A O 1
ATOM 1585 N N . GLU A 1 195 ? -22.365 5.263 -4.314 1.00 72.25 195 GLU A N 1
ATOM 1586 C CA . GLU A 1 195 ? -20.995 4.780 -4.577 1.00 72.25 195 GLU A CA 1
ATOM 1587 C C . GLU A 1 195 ? -19.982 5.941 -4.683 1.00 72.25 195 GLU A C 1
ATOM 1589 O O . GLU A 1 195 ? -18.887 5.901 -4.118 1.00 72.25 195 GLU A O 1
ATOM 1594 N N . ARG A 1 196 ? -20.383 7.050 -5.322 1.00 73.88 196 ARG A N 1
ATOM 1595 C CA . ARG A 1 196 ? -19.556 8.264 -5.448 1.00 73.88 196 ARG A CA 1
ATOM 1596 C C . ARG A 1 196 ? -19.383 8.994 -4.113 1.00 73.88 196 ARG A C 1
ATOM 1598 O O . ARG A 1 196 ? -18.338 9.602 -3.876 1.00 73.88 196 ARG A O 1
ATOM 1605 N N . GLY A 1 197 ? -20.403 8.974 -3.256 1.00 79.75 197 GLY A N 1
ATOM 1606 C CA . GLY A 1 197 ? -20.329 9.503 -1.894 1.00 79.75 197 GLY A CA 1
ATOM 1607 C C . GLY A 1 197 ? -19.392 8.692 -1.010 1.00 79.75 197 GLY A C 1
ATOM 1608 O O . GLY A 1 197 ? -18.526 9.266 -0.347 1.00 79.75 197 GLY A O 1
ATOM 1609 N N . ALA A 1 198 ? -19.498 7.364 -1.073 1.00 79.06 198 ALA A N 1
ATOM 1610 C CA . ALA A 1 198 ? -18.595 6.449 -0.392 1.00 79.06 198 ALA A CA 1
ATOM 1611 C C . ALA A 1 198 ? -17.139 6.697 -0.817 1.00 79.06 198 ALA A C 1
ATOM 1613 O O . ALA A 1 198 ? -16.289 6.906 0.048 1.00 79.06 198 ALA A O 1
ATOM 1614 N N . ALA A 1 199 ? -16.860 6.811 -2.121 1.00 73.19 199 ALA A N 1
ATOM 1615 C CA . ALA A 1 199 ? -15.512 7.074 -2.638 1.00 73.19 199 ALA A CA 1
ATOM 1616 C C . ALA A 1 199 ? -14.909 8.386 -2.099 1.00 73.19 199 ALA A C 1
ATOM 1618 O O . ALA A 1 199 ? -13.721 8.471 -1.778 1.00 73.19 199 ALA A O 1
ATOM 1619 N N . ARG A 1 200 ? -15.732 9.432 -1.954 1.00 77.56 200 ARG A N 1
ATOM 1620 C CA . ARG A 1 200 ? -15.293 10.713 -1.376 1.00 77.56 200 ARG A CA 1
ATOM 1621 C C . ARG A 1 200 ? -14.967 10.606 0.107 1.00 77.56 200 ARG A C 1
ATOM 1623 O O . ARG A 1 200 ? -14.018 11.254 0.552 1.00 77.56 200 ARG A O 1
ATOM 1630 N N . HIS A 1 201 ? -15.699 9.775 0.844 1.00 76.56 201 HIS A N 1
ATOM 1631 C CA . HIS A 1 201 ? -15.356 9.453 2.223 1.00 76.56 201 HIS A CA 1
ATOM 1632 C C . HIS A 1 201 ? -14.004 8.746 2.313 1.00 76.56 201 HIS A C 1
ATOM 1634 O O . HIS A 1 201 ? -13.161 9.195 3.091 1.00 76.56 201 HIS A O 1
ATOM 1640 N N . ALA A 1 202 ? -13.750 7.734 1.475 1.00 71.38 202 ALA A N 1
ATOM 1641 C CA . ALA A 1 202 ? -12.458 7.043 1.427 1.00 71.38 202 ALA A CA 1
ATOM 1642 C C . ALA A 1 202 ? -11.294 8.026 1.227 1.00 71.38 202 ALA A C 1
ATOM 1644 O O . ALA A 1 202 ? -10.356 8.068 2.025 1.00 71.38 202 ALA A O 1
ATOM 1645 N N . LYS A 1 203 ? -11.423 8.916 0.233 1.00 71.06 203 LYS A N 1
ATOM 1646 C CA . LYS A 1 203 ? -10.417 9.941 -0.081 1.00 71.06 203 LYS A CA 1
ATOM 1647 C C . LYS A 1 203 ? -10.095 10.864 1.097 1.00 71.06 203 LYS A C 1
ATOM 1649 O O . LYS A 1 203 ? -8.977 11.362 1.197 1.00 71.06 203 LYS A O 1
ATOM 1654 N N . SER A 1 204 ? -11.061 11.132 1.976 1.00 68.50 204 SER A N 1
ATOM 1655 C CA . SER A 1 204 ? -10.867 12.054 3.096 1.00 68.50 204 SER A CA 1
ATOM 1656 C C . SER A 1 204 ? -10.509 11.374 4.422 1.00 68.50 204 SER A C 1
ATOM 1658 O O . SER A 1 204 ? -10.088 12.085 5.337 1.00 68.50 204 SER A O 1
ATOM 1660 N N . LEU A 1 205 ? -10.684 10.054 4.554 1.00 66.19 205 LEU A N 1
ATOM 1661 C CA . LEU A 1 205 ? -10.522 9.331 5.823 1.00 66.19 205 LEU A CA 1
ATOM 1662 C C . LEU A 1 205 ? -9.066 8.941 6.143 1.00 66.19 205 LEU A C 1
ATOM 1664 O O . LEU A 1 205 ? -8.794 8.638 7.298 1.00 66.19 205 LEU A O 1
ATOM 1668 N N . ASN A 1 206 ? -8.126 9.013 5.190 1.00 61.03 206 ASN A N 1
ATOM 1669 C CA . ASN A 1 206 ? -6.679 8.770 5.374 1.00 61.03 206 ASN A CA 1
ATOM 1670 C C . ASN A 1 206 ? -6.331 7.517 6.221 1.00 61.03 206 ASN A C 1
ATOM 1672 O O . ASN A 1 206 ? -5.359 7.514 6.978 1.00 61.03 206 ASN A O 1
ATOM 1676 N N . THR A 1 207 ? -7.154 6.465 6.141 1.00 63.44 207 THR A N 1
ATOM 1677 C CA . THR A 1 207 ? -6.938 5.171 6.808 1.00 63.44 207 THR A CA 1
ATOM 1678 C C . THR A 1 207 ? -6.503 4.120 5.788 1.00 63.44 207 THR A C 1
ATOM 1680 O O . THR A 1 207 ? -6.904 4.178 4.630 1.00 63.44 207 THR A O 1
ATOM 1683 N N . ASN A 1 208 ? -5.717 3.124 6.211 1.00 57.41 208 ASN A N 1
ATOM 1684 C CA . ASN A 1 208 ? -5.237 2.064 5.310 1.00 57.41 208 ASN A CA 1
ATOM 1685 C C . ASN A 1 208 ? -6.390 1.278 4.659 1.00 57.41 208 ASN A C 1
ATOM 1687 O O . ASN A 1 208 ? -6.334 1.001 3.474 1.00 57.41 208 ASN A O 1
ATOM 1691 N N . LYS A 1 209 ? -7.480 1.014 5.392 1.00 59.03 209 LYS A N 1
ATOM 1692 C CA . LYS A 1 209 ? -8.679 0.347 4.848 1.00 59.03 209 LYS A CA 1
ATOM 1693 C C . LYS A 1 209 ? -9.492 1.223 3.888 1.00 59.03 209 LYS A C 1
ATOM 1695 O O . LYS A 1 209 ? -10.233 0.706 3.061 1.00 59.03 209 LYS A O 1
ATOM 1700 N N . ALA A 1 210 ? -9.372 2.550 3.981 1.00 57.47 210 ALA A N 1
ATOM 1701 C CA . ALA A 1 210 ? -9.975 3.444 2.999 1.00 57.47 210 ALA A CA 1
ATOM 1702 C C . ALA A 1 210 ? -9.279 3.351 1.633 1.00 57.47 210 ALA A C 1
ATOM 1704 O O . ALA A 1 210 ? -9.940 3.617 0.637 1.00 57.47 210 ALA A O 1
ATOM 1705 N N . TRP A 1 211 ? -8.004 2.939 1.574 1.00 54.50 211 TRP A N 1
ATOM 1706 C CA . TRP A 1 211 ? -7.320 2.637 0.311 1.00 54.50 211 TRP A CA 1
ATOM 1707 C C . TRP A 1 211 ? -7.877 1.372 -0.346 1.00 54.50 211 TRP A C 1
ATOM 1709 O O . TRP A 1 211 ? -8.219 1.426 -1.518 1.00 54.50 211 TRP A O 1
ATOM 1719 N N . ASP A 1 212 ? -8.104 0.296 0.413 1.00 57.09 212 ASP A N 1
ATOM 1720 C CA . ASP A 1 212 ? -8.680 -0.947 -0.133 1.00 57.09 212 ASP A CA 1
ATOM 1721 C C . ASP A 1 212 ? -10.071 -0.713 -0.753 1.00 57.09 212 ASP A C 1
ATOM 1723 O O . ASP A 1 212 ? -10.402 -1.201 -1.832 1.00 57.09 212 ASP A O 1
ATOM 1727 N N . VAL A 1 213 ? -10.902 0.088 -0.082 1.00 56.41 213 VAL A N 1
ATOM 1728 C CA . VAL A 1 213 ? -12.233 0.462 -0.582 1.00 56.41 213 VAL A CA 1
ATOM 1729 C C . VAL A 1 213 ? -12.144 1.478 -1.726 1.00 56.41 213 VAL A C 1
ATOM 1731 O O . VAL A 1 213 ? -12.985 1.459 -2.624 1.00 56.41 213 VAL A O 1
ATOM 1734 N N . PHE A 1 214 ? -11.133 2.353 -1.726 1.00 57.06 214 PHE A N 1
ATOM 1735 C CA . PHE A 1 214 ? -10.848 3.237 -2.854 1.00 57.06 214 PHE A CA 1
ATOM 1736 C C . PHE A 1 214 ? -10.489 2.426 -4.102 1.00 57.06 214 PHE A C 1
ATOM 1738 O O . PHE A 1 214 ? -11.081 2.687 -5.141 1.00 57.06 214 PHE A O 1
ATOM 1745 N N . ASP A 1 215 ? -9.642 1.400 -3.985 1.00 52.09 215 ASP A N 1
ATOM 1746 C CA . ASP A 1 215 ? -9.272 0.512 -5.092 1.00 52.09 215 ASP A CA 1
ATOM 1747 C C . ASP A 1 215 ? -10.501 -0.227 -5.647 1.00 52.09 215 ASP A C 1
ATOM 1749 O O . ASP A 1 215 ? -10.707 -0.298 -6.858 1.00 52.09 215 ASP A O 1
ATOM 1753 N N . ILE A 1 216 ? -11.388 -0.723 -4.777 1.00 59.81 216 ILE A N 1
ATOM 1754 C CA . ILE A 1 216 ? -12.647 -1.369 -5.186 1.00 59.81 216 ILE A CA 1
ATOM 1755 C C . ILE A 1 216 ? -13.565 -0.381 -5.929 1.00 59.81 216 ILE A C 1
ATOM 1757 O O . ILE A 1 216 ? -14.131 -0.714 -6.972 1.00 59.81 216 ILE A O 1
ATOM 1761 N N . LEU A 1 217 ? -13.697 0.852 -5.434 1.00 58.75 217 LEU A N 1
ATOM 1762 C CA . LEU A 1 217 ? -14.543 1.882 -6.048 1.00 58.75 217 LEU A CA 1
ATOM 1763 C C . LEU A 1 217 ? -13.937 2.453 -7.341 1.00 58.75 217 LEU A C 1
ATOM 1765 O O . LEU A 1 217 ? -14.678 2.748 -8.279 1.00 58.75 217 LEU A O 1
ATOM 1769 N N . GLU A 1 218 ? -12.611 2.572 -7.426 1.00 46.91 218 GLU A N 1
ATOM 1770 C CA . GLU A 1 218 ? -11.879 2.975 -8.630 1.00 46.91 218 GLU A CA 1
ATOM 1771 C C . GLU A 1 218 ? -12.052 1.929 -9.738 1.00 46.91 218 GLU A C 1
ATOM 1773 O O . GLU A 1 218 ? -12.406 2.279 -10.869 1.00 46.91 218 GLU A O 1
ATOM 1778 N N . ASN A 1 219 ? -11.955 0.642 -9.388 1.00 42.22 219 ASN A N 1
ATOM 1779 C CA . ASN A 1 219 ? -12.240 -0.467 -10.298 1.00 42.22 219 ASN A CA 1
ATOM 1780 C C . ASN A 1 219 ? -13.677 -0.402 -10.860 1.00 42.22 219 ASN A C 1
ATOM 1782 O O . ASN A 1 219 ? -13.885 -0.615 -12.054 1.00 42.22 219 ASN A O 1
ATOM 1786 N N . HIS A 1 220 ? -14.676 -0.010 -10.062 1.00 51.81 220 HIS A N 1
ATOM 1787 C CA . HIS A 1 220 ? -16.055 0.180 -10.542 1.00 51.81 220 HIS A CA 1
ATOM 1788 C C . HIS A 1 220 ? -16.266 1.462 -11.380 1.00 51.81 220 HIS A C 1
ATOM 1790 O O . HIS A 1 220 ? -17.100 1.482 -12.297 1.00 51.81 220 HIS A O 1
ATOM 1796 N N . TYR A 1 221 ? -15.500 2.527 -11.121 1.00 39.91 221 TYR A N 1
ATOM 1797 C CA . TYR A 1 221 ? -15.622 3.824 -11.802 1.00 39.91 221 TYR A CA 1
ATOM 1798 C C . TYR A 1 221 ? -15.129 3.798 -13.259 1.00 39.91 221 TYR A C 1
ATOM 1800 O O . TYR A 1 221 ? -15.691 4.488 -14.114 1.00 39.91 221 TYR A O 1
ATOM 1808 N N . PHE A 1 222 ? -14.117 2.979 -13.568 1.00 37.09 222 PHE A N 1
ATOM 1809 C CA . PHE A 1 222 ? -13.599 2.827 -14.936 1.00 37.09 222 PHE A CA 1
ATOM 1810 C C . PHE A 1 222 ? -14.327 1.746 -15.749 1.00 37.09 222 PHE A C 1
ATOM 1812 O O . PHE A 1 222 ? -14.487 1.901 -16.960 1.00 37.09 222 PHE A O 1
ATOM 1819 N N . ILE A 1 223 ? -14.841 0.691 -15.105 1.00 42.78 223 ILE A N 1
ATOM 1820 C CA . ILE A 1 223 ? -15.555 -0.399 -15.798 1.00 42.78 223 ILE A CA 1
ATOM 1821 C C . ILE A 1 223 ? -16.984 0.012 -16.207 1.00 42.78 223 ILE A C 1
ATOM 1823 O O . ILE A 1 223 ? -17.532 -0.511 -17.177 1.00 42.78 223 ILE A O 1
ATOM 1827 N N . SER A 1 224 ? -17.605 0.967 -15.508 1.00 40.56 224 SER A N 1
ATOM 1828 C CA . SER A 1 224 ? -18.958 1.441 -15.844 1.00 40.56 224 SER A CA 1
ATOM 1829 C C . SER A 1 224 ? -18.990 2.459 -16.993 1.00 40.56 224 SER A C 1
ATOM 1831 O O . SER A 1 224 ? -19.929 2.439 -17.789 1.00 40.56 224 SER A O 1
ATOM 1833 N N . GLN A 1 225 ? -17.954 3.292 -17.160 1.00 33.19 225 GLN A N 1
ATOM 1834 C CA . GLN A 1 225 ? -17.890 4.249 -18.276 1.00 33.19 225 GLN A CA 1
ATOM 1835 C C . GLN A 1 225 ? -17.613 3.591 -19.634 1.00 33.19 225 GLN A C 1
ATOM 1837 O O . GLN A 1 225 ? -18.038 4.120 -20.661 1.00 33.19 225 GLN A O 1
ATOM 1842 N N . THR A 1 226 ? -16.980 2.416 -19.663 1.00 33.94 226 THR A N 1
ATOM 1843 C CA . THR A 1 226 ? -16.771 1.663 -20.912 1.00 33.94 226 THR A CA 1
ATOM 1844 C C . THR A 1 226 ? -18.037 0.957 -21.403 1.00 33.94 226 THR A C 1
ATOM 1846 O O . THR A 1 226 ? -18.140 0.666 -22.592 1.00 33.94 226 THR A O 1
ATOM 1849 N N . LYS A 1 227 ? -19.033 0.729 -20.533 1.00 39.41 227 LYS A N 1
ATOM 1850 C CA . LYS A 1 227 ? -20.296 0.061 -20.897 1.00 39.41 227 LYS A CA 1
ATOM 1851 C C . LYS A 1 227 ? -21.424 1.007 -21.321 1.00 39.41 227 LYS A C 1
ATOM 1853 O O . LYS A 1 227 ? -22.349 0.551 -21.981 1.00 39.41 227 LYS A O 1
ATOM 1858 N N . ALA A 1 228 ? -21.375 2.293 -20.965 1.00 38.62 228 ALA A N 1
ATOM 1859 C CA . ALA A 1 228 ? -22.505 3.206 -21.176 1.00 38.62 228 ALA A CA 1
ATOM 1860 C C . ALA A 1 228 ? -22.436 4.067 -22.456 1.00 38.62 228 ALA A C 1
ATOM 1862 O O . ALA A 1 228 ? -23.444 4.672 -22.810 1.00 38.62 228 ALA A O 1
ATOM 1863 N N . THR A 1 229 ? -21.299 4.125 -23.166 1.00 32.53 229 THR A N 1
ATOM 1864 C CA . THR A 1 229 ? -21.108 5.114 -24.257 1.00 32.53 229 THR A CA 1
ATOM 1865 C C . THR A 1 229 ? -20.782 4.523 -25.632 1.00 32.53 229 THR A C 1
ATOM 1867 O O . THR A 1 229 ? -20.598 5.274 -26.584 1.00 32.53 229 THR A O 1
ATOM 1870 N N . HIS A 1 230 ? -20.772 3.201 -25.802 1.00 35.28 230 HIS A N 1
ATOM 1871 C CA . HIS A 1 230 ? -20.632 2.607 -27.134 1.00 35.28 230 HIS A CA 1
ATOM 1872 C C . HIS A 1 230 ? -21.958 1.992 -27.584 1.00 35.28 230 HIS A C 1
ATOM 1874 O O . HIS A 1 230 ? -22.386 0.948 -27.097 1.00 35.28 230 HIS A O 1
ATOM 1880 N N . GLN A 1 231 ? -22.603 2.678 -28.535 1.00 31.19 231 GLN A N 1
ATOM 1881 C CA . GLN A 1 231 ? -23.511 2.052 -29.496 1.00 31.19 231 GLN A CA 1
ATOM 1882 C C . GLN A 1 231 ? -22.848 0.781 -30.063 1.00 31.19 231 GLN A C 1
ATOM 1884 O O . GLN A 1 231 ? -21.619 0.739 -30.150 1.00 31.19 231 GLN A O 1
ATOM 1889 N N . PRO A 1 232 ? -23.624 -0.262 -30.404 1.00 35.31 232 PRO A N 1
ATOM 1890 C CA . PRO A 1 232 ? -23.097 -1.594 -30.660 1.00 35.31 232 PRO A CA 1
ATOM 1891 C C . PRO A 1 232 ? -22.349 -1.630 -31.994 1.00 35.31 232 PRO A C 1
ATOM 1893 O O . PRO A 1 232 ? -22.901 -2.004 -33.025 1.00 35.31 232 PRO A O 1
ATOM 1896 N N . GLU A 1 233 ? -21.072 -1.271 -31.972 1.00 34.53 233 GLU A N 1
ATOM 1897 C CA . GLU A 1 233 ? -20.126 -1.760 -32.960 1.00 34.53 233 GLU A CA 1
ATOM 1898 C C . GLU A 1 233 ? -19.663 -3.141 -32.497 1.00 34.53 233 GLU A C 1
ATOM 1900 O O . GLU A 1 233 ? -19.056 -3.321 -31.440 1.00 34.53 233 GLU A O 1
ATOM 1905 N N . SER A 1 234 ? -20.065 -4.135 -33.284 1.00 44.19 234 SER A N 1
ATOM 1906 C CA . SER A 1 234 ? -19.758 -5.553 -33.153 1.00 44.19 234 SER A CA 1
ATOM 1907 C C . SER A 1 234 ? -18.283 -5.792 -32.831 1.00 44.19 234 SER A C 1
ATOM 1909 O O . SER A 1 234 ? -17.423 -5.678 -33.704 1.00 44.19 234 SER A O 1
ATOM 1911 N N . ASN A 1 235 ? -18.002 -6.170 -31.585 1.00 39.06 235 ASN A N 1
ATOM 1912 C CA . ASN A 1 235 ? -16.680 -6.608 -31.166 1.00 39.06 235 ASN A CA 1
ATOM 1913 C C . ASN A 1 235 ? -16.664 -8.153 -31.146 1.00 39.06 235 ASN A C 1
ATOM 1915 O O . ASN A 1 235 ? -17.411 -8.745 -30.366 1.00 39.06 235 ASN A O 1
ATOM 1919 N N . PRO A 1 236 ? -15.870 -8.837 -31.992 1.00 42.72 236 PRO A N 1
ATOM 1920 C CA . PRO A 1 236 ? -15.971 -10.285 -32.233 1.00 42.72 236 PRO A CA 1
ATOM 1921 C C . PRO A 1 236 ? -15.501 -11.195 -31.080 1.00 42.72 236 PRO A C 1
ATOM 1923 O O . PRO A 1 236 ? -15.416 -12.401 -31.265 1.00 42.72 236 PRO A O 1
ATOM 1926 N N . ASN A 1 237 ? -15.224 -10.653 -29.890 1.00 49.91 237 ASN A N 1
ATOM 1927 C CA . ASN A 1 237 ? -14.744 -11.405 -28.724 1.00 49.91 237 ASN A CA 1
ATOM 1928 C C . ASN A 1 237 ? -15.573 -11.107 -27.464 1.00 49.91 237 ASN A C 1
ATOM 1930 O O . ASN A 1 237 ? -15.038 -10.802 -26.398 1.00 49.91 237 ASN A O 1
ATOM 1934 N N . GLN A 1 238 ? -16.900 -11.179 -27.572 1.00 43.81 238 GLN A N 1
ATOM 1935 C CA . GLN A 1 238 ? -17.765 -11.181 -26.396 1.00 43.81 238 GLN A CA 1
ATOM 1936 C C . GLN A 1 238 ? -17.845 -12.603 -25.830 1.00 43.81 238 GLN A C 1
ATOM 1938 O O . GLN A 1 238 ? -18.532 -13.461 -26.375 1.00 43.81 238 GLN A O 1
ATOM 1943 N N . TYR A 1 239 ? -17.133 -12.844 -24.729 1.00 53.22 239 TYR A N 1
ATOM 1944 C CA . TYR A 1 239 ? -17.242 -14.076 -23.952 1.00 53.22 239 TYR A CA 1
ATOM 1945 C C . TYR A 1 239 ? -18.652 -14.178 -23.348 1.00 53.22 239 TYR A C 1
ATOM 1947 O O . TYR A 1 239 ? -19.049 -13.338 -22.533 1.00 53.22 239 TYR A O 1
ATOM 1955 N N . VAL A 1 240 ? -19.434 -15.162 -23.792 1.00 64.38 240 VAL A N 1
ATOM 1956 C CA . VAL A 1 240 ? -20.797 -15.417 -23.309 1.00 64.38 240 VAL A CA 1
ATOM 1957 C C . VAL A 1 240 ? -20.710 -16.460 -22.205 1.00 64.38 240 VAL A C 1
ATOM 1959 O O . VAL A 1 240 ? -20.228 -17.557 -22.449 1.00 64.38 240 VAL A O 1
ATOM 1962 N N . LEU A 1 241 ? -21.184 -16.133 -20.999 1.00 52.50 241 LEU A N 1
ATOM 1963 C CA . LEU A 1 241 ? -21.218 -17.114 -19.913 1.00 52.50 241 LEU A CA 1
ATOM 1964 C C . LEU A 1 241 ? -22.177 -18.271 -20.267 1.00 52.50 241 LEU A C 1
ATOM 1966 O O . LEU A 1 241 ? -23.341 -17.995 -20.595 1.00 52.50 241 LEU A O 1
ATOM 1970 N N . PRO A 1 242 ? -21.729 -19.538 -20.172 1.00 68.38 242 PRO A N 1
ATOM 1971 C CA . PRO A 1 242 ? -22.553 -20.702 -20.472 1.00 68.38 242 PRO A CA 1
ATOM 1972 C C . PRO A 1 242 ? -23.744 -20.768 -19.516 1.00 68.38 242 PRO A C 1
ATOM 1974 O O . PRO A 1 242 ? -23.615 -20.607 -18.300 1.00 68.38 242 PRO A O 1
ATOM 1977 N N . LYS A 1 243 ? -24.939 -20.987 -20.070 1.00 72.81 243 LYS A N 1
ATOM 1978 C CA . LYS A 1 243 ? -26.196 -20.957 -19.297 1.00 72.81 243 LYS A CA 1
ATOM 1979 C C . LYS A 1 243 ? -26.509 -22.297 -18.641 1.00 72.81 243 LYS A C 1
ATOM 1981 O O . LYS A 1 243 ? -27.394 -22.372 -17.792 1.00 72.81 243 LYS A O 1
ATOM 1986 N N . THR A 1 244 ? -25.810 -23.356 -19.044 1.00 78.94 244 THR A N 1
ATOM 1987 C CA . THR A 1 244 ? -26.033 -24.716 -18.554 1.00 78.94 244 THR A CA 1
ATOM 1988 C C . THR A 1 244 ? -24.743 -25.352 -18.050 1.00 78.94 244 THR A C 1
ATOM 1990 O O . THR A 1 244 ? -23.660 -25.125 -18.581 1.00 78.94 244 THR A O 1
ATOM 1993 N N . TYR A 1 245 ? -24.867 -26.194 -17.023 1.00 74.81 245 TYR A N 1
ATOM 1994 C CA . TYR A 1 245 ? -23.728 -26.876 -16.400 1.00 74.81 245 TYR A CA 1
ATOM 1995 C C . TYR A 1 245 ? -22.962 -27.783 -17.381 1.00 74.81 245 TYR A C 1
ATOM 1997 O O . TYR A 1 245 ? -21.739 -27.866 -17.334 1.00 74.81 245 TYR A O 1
ATOM 2005 N N . VAL A 1 246 ? -23.677 -28.425 -18.311 1.00 81.31 246 VAL A N 1
ATOM 2006 C CA . VAL A 1 246 ? -23.080 -29.297 -19.338 1.00 81.31 246 VAL A CA 1
ATOM 2007 C C . VAL A 1 246 ? -22.226 -28.500 -20.326 1.00 81.31 246 VAL A C 1
ATOM 2009 O O . VAL A 1 246 ? -21.157 -28.956 -20.720 1.00 81.31 246 VAL A O 1
ATOM 2012 N N . GLU A 1 247 ? -22.686 -27.314 -20.717 1.00 78.19 247 GLU A N 1
ATOM 2013 C CA . GLU A 1 247 ? -21.967 -26.412 -21.621 1.00 78.19 247 GLU A CA 1
ATOM 2014 C C . GLU A 1 247 ? -20.699 -25.866 -20.955 1.00 78.19 247 GLU A C 1
ATOM 2016 O O . GLU A 1 247 ? -19.630 -25.915 -21.555 1.00 78.19 247 GLU A O 1
ATOM 2021 N N . ALA A 1 248 ? -20.788 -25.496 -19.673 1.00 82.12 248 ALA A N 1
ATOM 2022 C CA . ALA A 1 248 ? -19.639 -25.053 -18.886 1.00 82.12 248 ALA A CA 1
ATOM 2023 C C . ALA A 1 248 ? -18.543 -26.127 -18.763 1.00 82.12 248 ALA A C 1
ATOM 2025 O O . ALA A 1 248 ? -17.358 -25.815 -18.841 1.00 82.12 248 ALA A O 1
ATOM 2026 N N . LEU A 1 249 ? -18.921 -27.400 -18.593 1.00 82.62 249 LEU A N 1
ATOM 2027 C CA . LEU A 1 249 ? -17.954 -28.500 -18.508 1.00 82.62 249 LEU A CA 1
ATOM 2028 C C . LEU A 1 249 ? -17.248 -28.778 -19.839 1.00 82.62 249 LEU A C 1
ATOM 2030 O O . LEU A 1 249 ? -16.062 -29.100 -19.838 1.00 82.62 249 LEU A O 1
ATOM 2034 N N . ARG A 1 250 ? -17.960 -28.656 -20.964 1.00 86.75 250 ARG A N 1
ATOM 2035 C CA . ARG A 1 250 ? -17.370 -28.831 -22.301 1.00 86.75 250 ARG A CA 1
ATOM 2036 C C . ARG A 1 250 ? -16.401 -27.705 -22.631 1.00 86.75 250 ARG A C 1
ATOM 2038 O O . ARG A 1 250 ? -15.287 -27.971 -23.051 1.00 86.75 250 ARG A O 1
ATOM 2045 N N . GLU A 1 251 ? -16.792 -26.469 -22.348 1.00 82.69 251 GLU A N 1
ATOM 2046 C CA . GLU A 1 251 ? 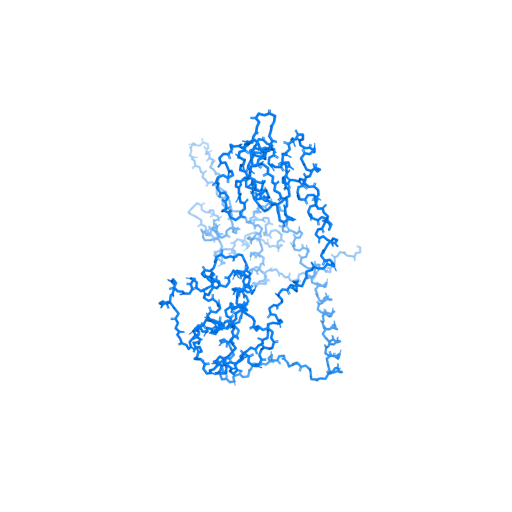-15.939 -25.305 -22.577 1.00 82.69 251 GLU A CA 1
ATOM 2047 C C . GLU A 1 251 ? -14.673 -25.346 -21.711 1.00 82.69 251 GLU A C 1
ATOM 2049 O O . GLU A 1 251 ? -13.580 -25.024 -22.170 1.00 82.69 251 GLU A O 1
ATOM 2054 N N . LEU A 1 252 ? -14.802 -25.807 -20.464 1.00 85.44 252 LEU A N 1
ATOM 2055 C CA . LEU A 1 252 ? -13.660 -26.025 -19.585 1.00 85.44 252 LEU A CA 1
ATOM 2056 C C . LEU A 1 252 ? -12.699 -27.065 -20.177 1.00 85.44 252 LEU A C 1
ATOM 2058 O O . LEU A 1 252 ? -11.497 -26.810 -20.201 1.00 85.44 252 LEU A O 1
ATOM 2062 N N . ALA A 1 253 ? -13.207 -28.186 -20.699 1.00 88.12 253 ALA A N 1
ATOM 2063 C CA . ALA A 1 253 ? -12.381 -29.190 -21.372 1.00 88.12 253 ALA A CA 1
ATOM 2064 C C . ALA A 1 253 ? -11.634 -28.602 -22.585 1.00 88.12 253 ALA A C 1
ATOM 2066 O O . ALA A 1 253 ? -10.412 -28.724 -22.655 1.00 88.12 253 ALA A O 1
ATOM 2067 N N . ASP A 1 254 ? -12.328 -27.863 -23.454 1.00 86.38 254 ASP A N 1
ATOM 2068 C CA . ASP A 1 254 ? -11.729 -27.223 -24.634 1.00 86.38 254 ASP A CA 1
ATOM 2069 C C . ASP A 1 254 ? -10.631 -26.209 -24.252 1.00 86.38 254 ASP A C 1
ATOM 2071 O O . ASP A 1 254 ? -9.598 -26.095 -24.918 1.00 86.38 254 ASP A O 1
ATOM 2075 N N . VAL A 1 255 ? -10.823 -25.465 -23.155 1.00 86.00 255 VAL A N 1
ATOM 2076 C CA . VAL A 1 255 ? -9.821 -24.524 -22.630 1.00 86.00 255 VAL A CA 1
ATOM 2077 C C . VAL A 1 255 ? -8.582 -25.258 -22.124 1.00 86.00 255 VAL A C 1
ATOM 2079 O O . VAL A 1 255 ? -7.469 -24.791 -22.377 1.00 86.00 255 VAL A O 1
ATOM 2082 N N . TYR A 1 256 ? -8.747 -26.388 -21.430 1.00 88.50 256 TYR A N 1
ATOM 2083 C CA . TYR A 1 256 ? -7.618 -27.194 -20.962 1.00 88.50 256 TYR A CA 1
ATOM 2084 C C . TYR A 1 256 ? -6.822 -27.781 -22.130 1.00 88.50 256 TYR A C 1
ATOM 2086 O O . TYR A 1 256 ? -5.602 -27.632 -22.146 1.00 88.50 256 TYR A O 1
ATOM 2094 N N . GLU A 1 257 ? -7.492 -28.339 -23.140 1.00 86.44 257 GLU A N 1
ATOM 2095 C CA . GLU A 1 257 ? -6.830 -28.861 -24.344 1.00 86.44 257 GLU A CA 1
ATOM 2096 C C . GLU A 1 257 ? -6.073 -27.757 -25.095 1.00 86.44 257 GLU A C 1
ATOM 2098 O O . GLU A 1 257 ? -4.919 -27.920 -25.496 1.00 86.44 257 GLU A O 1
ATOM 2103 N N . LYS A 1 258 ? -6.685 -26.577 -25.240 1.00 84.00 258 LYS A N 1
ATOM 2104 C CA . LYS A 1 258 ? -6.042 -25.431 -25.894 1.00 84.00 258 LYS A CA 1
ATOM 2105 C C . LYS A 1 258 ? -4.853 -24.895 -25.097 1.00 84.00 258 LYS A C 1
ATOM 2107 O O . LYS A 1 258 ? -3.873 -24.440 -25.687 1.00 84.00 258 LYS A O 1
ATOM 2112 N N . LYS A 1 259 ? -4.932 -24.928 -23.766 1.00 87.00 259 LYS A N 1
ATOM 2113 C CA . LYS A 1 259 ? -3.834 -24.533 -22.881 1.00 87.00 259 LYS A CA 1
ATOM 2114 C C . LYS A 1 259 ? -2.657 -25.498 -23.007 1.00 87.00 259 LYS A C 1
ATOM 2116 O O . LYS A 1 259 ? -1.531 -25.036 -23.146 1.00 87.00 259 LYS A O 1
ATOM 2121 N N . GLU A 1 260 ? -2.924 -26.798 -23.038 1.00 85.00 260 GLU A N 1
ATOM 2122 C CA . GLU A 1 260 ? -1.905 -27.831 -23.239 1.00 85.00 260 GLU A CA 1
ATOM 2123 C C . GLU A 1 260 ? -1.210 -27.676 -24.603 1.00 85.00 260 GLU A C 1
ATOM 2125 O O . GLU A 1 260 ? 0.016 -27.685 -24.687 1.00 85.00 260 GLU A O 1
ATOM 2130 N N . GLN A 1 261 ? -1.971 -27.400 -25.670 1.00 80.56 261 GLN A N 1
ATOM 2131 C CA . GLN A 1 261 ? -1.405 -27.100 -26.992 1.00 80.56 261 GLN A CA 1
ATOM 2132 C C . GLN A 1 261 ? -0.505 -25.853 -26.995 1.00 80.56 261 GLN A C 1
ATOM 2134 O O . GLN A 1 261 ? 0.508 -25.824 -27.695 1.00 80.56 261 GLN A O 1
ATOM 2139 N N . LEU A 1 262 ? -0.860 -24.815 -26.232 1.00 78.81 262 LEU A N 1
ATOM 2140 C CA . LEU A 1 262 ? -0.046 -23.602 -26.105 1.00 78.81 262 LEU A CA 1
ATOM 2141 C C . LEU A 1 262 ? 1.224 -23.839 -25.281 1.00 78.81 262 LEU A C 1
ATOM 2143 O O . LEU A 1 262 ? 2.272 -23.307 -25.638 1.00 78.81 262 LEU A O 1
ATOM 2147 N N . GLU A 1 263 ? 1.145 -24.630 -24.211 1.00 77.75 263 GLU A N 1
ATOM 2148 C CA . GLU A 1 263 ? 2.305 -25.015 -23.396 1.00 77.75 263 GLU A CA 1
ATOM 2149 C C . GLU A 1 263 ? 3.301 -25.847 -24.218 1.00 77.75 263 GLU A C 1
ATOM 2151 O O . GLU A 1 263 ? 4.490 -25.533 -24.214 1.00 77.75 263 GLU A O 1
ATOM 2156 N N . LEU A 1 264 ? 2.821 -26.785 -25.044 1.00 76.94 264 LEU A N 1
ATOM 2157 C CA . LEU A 1 264 ? 3.658 -27.531 -25.994 1.00 76.94 264 LEU A CA 1
ATOM 2158 C C . LEU A 1 264 ? 4.380 -26.611 -26.997 1.00 76.94 264 LEU A C 1
ATOM 2160 O O . LEU A 1 264 ? 5.568 -26.788 -27.260 1.00 76.94 264 LEU A O 1
ATOM 2164 N N . GLN A 1 265 ? 3.702 -25.586 -27.529 1.00 73.50 265 GLN A N 1
ATOM 2165 C CA . GLN A 1 265 ? 4.344 -24.591 -28.403 1.00 73.50 265 GLN A CA 1
ATOM 2166 C C . GLN A 1 265 ? 5.392 -23.743 -27.669 1.00 73.50 265 GLN A C 1
ATOM 2168 O O . GLN A 1 265 ? 6.365 -23.294 -28.281 1.00 73.50 265 GLN A O 1
ATOM 2173 N N . LEU A 1 266 ? 5.190 -23.500 -26.373 1.00 64.06 266 LEU A N 1
ATOM 2174 C CA . LEU A 1 266 ? 6.120 -22.766 -25.523 1.00 64.06 266 LEU A CA 1
ATOM 2175 C C . LEU A 1 266 ? 7.373 -23.601 -25.259 1.00 64.06 266 LEU A C 1
ATOM 2177 O O . LEU A 1 266 ? 8.468 -23.072 -25.419 1.00 64.06 266 LEU A O 1
ATOM 2181 N N . ASP A 1 267 ? 7.228 -24.898 -24.996 1.00 61.81 267 ASP A N 1
ATOM 2182 C CA . ASP A 1 267 ? 8.341 -25.837 -24.812 1.00 61.81 267 ASP A CA 1
ATOM 2183 C C . ASP A 1 267 ? 9.144 -26.096 -26.101 1.00 61.81 267 ASP A C 1
ATOM 2185 O O . ASP A 1 267 ? 10.354 -26.306 -26.063 1.00 61.81 267 ASP A O 1
ATOM 2189 N N . GLU A 1 268 ? 8.527 -25.999 -27.283 1.00 61.12 268 GLU A N 1
ATOM 2190 C CA . GLU A 1 268 ? 9.268 -25.987 -28.557 1.00 61.12 268 GLU A CA 1
ATOM 2191 C C . GLU A 1 268 ? 9.990 -24.649 -28.831 1.00 61.12 268 GLU A C 1
ATOM 2193 O O . GLU A 1 268 ? 10.900 -24.560 -29.675 1.00 61.12 268 GLU A O 1
ATOM 2198 N N . ALA A 1 269 ? 9.569 -23.576 -28.156 1.00 59.38 269 ALA A N 1
ATOM 2199 C CA . ALA A 1 269 ? 10.121 -22.232 -28.292 1.00 59.38 269 ALA A CA 1
ATOM 2200 C C . ALA A 1 269 ? 11.174 -21.895 -27.219 1.00 59.38 269 ALA A C 1
ATOM 2202 O O . ALA A 1 269 ? 12.084 -21.110 -27.506 1.00 59.38 269 ALA A O 1
ATOM 2203 N N . THR A 1 270 ? 11.116 -22.508 -26.033 1.00 50.31 270 THR A N 1
ATOM 2204 C CA . THR A 1 270 ? 12.088 -22.360 -24.937 1.00 50.31 270 THR A CA 1
ATOM 2205 C C . THR A 1 270 ? 13.525 -22.699 -25.346 1.00 50.31 270 THR A C 1
ATOM 2207 O O . THR A 1 270 ? 14.381 -21.845 -25.101 1.00 50.31 270 THR A O 1
ATOM 2210 N N . PRO A 1 271 ? 13.852 -23.776 -26.099 1.00 53.66 271 PRO A N 1
ATOM 2211 C CA . PRO A 1 271 ? 15.241 -24.028 -26.494 1.00 53.66 271 PRO A CA 1
ATOM 2212 C C . PRO A 1 271 ? 15.779 -22.976 -27.479 1.00 53.66 271 PRO A C 1
ATOM 2214 O O . PRO A 1 271 ? 16.988 -22.766 -27.566 1.00 53.66 271 PRO A O 1
ATOM 2217 N N . LYS A 1 272 ? 14.904 -22.260 -28.206 1.00 52.44 272 LYS A N 1
ATOM 2218 C CA . LYS A 1 272 ? 15.303 -21.172 -29.123 1.00 52.44 272 LYS A CA 1
ATOM 2219 C C . LYS A 1 272 ? 15.577 -19.856 -28.390 1.00 52.44 272 LYS A C 1
ATOM 2221 O O . LYS A 1 272 ? 16.379 -19.060 -28.877 1.00 52.44 272 LYS A O 1
ATOM 2226 N N . ALA A 1 273 ? 14.915 -19.618 -27.258 1.00 47.72 273 ALA A N 1
ATOM 2227 C CA . ALA A 1 273 ? 15.101 -18.427 -26.431 1.00 47.72 273 ALA A CA 1
ATOM 2228 C C . ALA A 1 273 ? 16.231 -18.609 -25.403 1.00 47.72 273 ALA A C 1
ATOM 2230 O O . ALA A 1 273 ? 17.079 -17.731 -25.272 1.00 47.72 273 ALA A O 1
ATOM 2231 N N . GLU A 1 274 ? 16.331 -19.776 -24.763 1.00 50.28 274 GLU A N 1
ATOM 2232 C CA . GLU A 1 274 ? 17.393 -20.078 -23.795 1.00 50.28 274 GLU A CA 1
ATOM 2233 C C . GLU A 1 274 ? 18.780 -20.141 -24.444 1.00 50.28 274 GLU A C 1
ATOM 2235 O O . GLU A 1 274 ? 19.748 -19.638 -23.872 1.00 50.28 274 GLU A O 1
ATOM 2240 N N . ALA A 1 275 ? 18.899 -20.650 -25.677 1.00 50.47 275 ALA A N 1
ATOM 2241 C CA . ALA A 1 275 ? 20.155 -20.587 -26.433 1.00 50.47 275 ALA A CA 1
ATOM 2242 C C . ALA A 1 275 ? 20.600 -19.135 -26.714 1.00 50.47 275 ALA A C 1
ATOM 2244 O O . ALA A 1 275 ? 21.796 -18.845 -26.770 1.00 50.47 275 ALA A O 1
ATOM 2245 N N . PHE A 1 276 ? 19.647 -18.209 -26.855 1.00 44.41 276 PHE A N 1
ATOM 2246 C CA . PHE A 1 276 ? 19.907 -16.787 -27.082 1.00 44.41 276 PHE A CA 1
ATOM 2247 C C . PHE A 1 276 ? 20.268 -16.057 -25.779 1.00 44.41 276 PHE A C 1
ATOM 2249 O O . PHE A 1 276 ? 21.201 -15.254 -25.756 1.00 44.41 276 PHE A O 1
ATOM 2256 N N . ASP A 1 277 ? 19.592 -16.380 -24.677 1.00 43.44 277 ASP A N 1
ATOM 2257 C CA . ASP A 1 277 ? 19.840 -15.768 -23.369 1.00 43.44 277 ASP A CA 1
ATOM 2258 C C . ASP A 1 277 ? 21.128 -16.295 -22.704 1.00 43.44 277 ASP A C 1
ATOM 2260 O O . ASP A 1 277 ? 21.848 -15.535 -22.047 1.00 43.44 277 ASP A O 1
ATOM 2264 N N . THR A 1 278 ? 21.514 -17.548 -22.973 1.00 47.28 278 THR A N 1
ATOM 2265 C CA . THR A 1 278 ? 22.813 -18.109 -22.548 1.00 47.28 278 THR A CA 1
ATOM 2266 C C . THR A 1 278 ? 23.989 -17.412 -23.250 1.00 47.28 278 THR A C 1
ATOM 2268 O O . THR A 1 278 ? 25.047 -17.226 -22.654 1.00 47.28 278 THR A O 1
ATOM 2271 N N . PHE A 1 279 ? 23.798 -16.931 -24.485 1.00 49.53 279 PHE A N 1
ATOM 2272 C CA . PHE A 1 279 ? 24.782 -16.090 -25.183 1.00 49.53 279 PHE A CA 1
ATOM 2273 C C . PHE A 1 279 ? 24.837 -14.645 -24.646 1.00 49.53 279 PHE A C 1
ATOM 2275 O O . PHE A 1 279 ? 25.889 -14.009 -24.698 1.00 49.53 279 PHE A O 1
ATOM 2282 N N . MET A 1 280 ? 23.722 -14.114 -24.127 1.00 46.16 280 MET A N 1
ATOM 2283 C CA . MET A 1 280 ? 23.573 -12.701 -23.729 1.00 46.16 280 MET A CA 1
ATOM 2284 C C . MET A 1 280 ? 23.989 -12.391 -22.283 1.00 46.16 280 MET A C 1
ATOM 2286 O O . MET A 1 280 ? 24.130 -11.221 -21.921 1.00 46.16 280 MET A O 1
ATOM 2290 N N . THR A 1 281 ? 24.195 -13.409 -21.450 1.00 42.16 281 THR A N 1
ATOM 2291 C CA . THR A 1 281 ? 24.503 -13.257 -20.015 1.00 42.16 281 THR A CA 1
ATOM 2292 C C . THR A 1 281 ? 25.990 -13.055 -19.705 1.00 42.16 281 THR A C 1
ATOM 2294 O O . THR A 1 281 ? 26.337 -12.738 -18.568 1.00 42.16 281 THR A O 1
ATOM 2297 N N . ALA A 1 282 ? 26.883 -13.144 -20.697 1.00 41.41 282 ALA A N 1
ATOM 2298 C CA . ALA A 1 282 ? 28.295 -12.831 -20.504 1.00 41.41 282 ALA A CA 1
ATOM 2299 C C . ALA A 1 282 ? 28.520 -11.308 -20.448 1.00 41.41 282 ALA A C 1
ATOM 2301 O O . ALA A 1 282 ? 28.416 -10.581 -21.435 1.00 41.41 282 ALA A O 1
ATOM 2302 N N . THR A 1 283 ? 28.850 -10.833 -19.254 1.00 50.56 283 THR A N 1
ATOM 2303 C CA . THR A 1 283 ? 29.033 -9.446 -18.815 1.00 50.56 283 THR A CA 1
ATOM 2304 C C . THR A 1 283 ? 30.198 -8.702 -19.491 1.00 50.56 283 THR A C 1
ATOM 2306 O O . THR A 1 283 ? 31.058 -8.177 -18.798 1.00 50.56 283 THR A O 1
ATOM 2309 N N . ASN A 1 284 ? 30.270 -8.613 -20.824 1.00 62.72 284 ASN A N 1
ATOM 2310 C CA . ASN A 1 284 ? 31.301 -7.827 -21.516 1.00 62.72 284 ASN A CA 1
ATOM 2311 C C . ASN A 1 284 ? 30.746 -7.106 -22.754 1.00 62.72 284 ASN A C 1
ATOM 2313 O O . ASN A 1 284 ? 30.195 -7.715 -23.666 1.00 62.72 284 ASN A O 1
ATOM 2317 N N . ALA A 1 285 ? 30.912 -5.779 -22.809 1.00 71.44 285 ALA A N 1
ATOM 2318 C CA . ALA A 1 285 ? 30.640 -5.008 -24.020 1.00 71.44 285 ALA A CA 1
ATOM 2319 C C . ALA A 1 285 ? 31.639 -5.415 -25.119 1.00 71.44 285 ALA A C 1
ATOM 2321 O O . ALA A 1 285 ? 32.847 -5.247 -24.943 1.00 71.44 285 ALA A O 1
ATOM 2322 N N . LEU A 1 286 ? 31.131 -5.935 -26.236 1.00 81.00 286 LEU A N 1
ATOM 2323 C CA . LEU A 1 286 ? 31.936 -6.454 -27.342 1.00 81.00 286 LEU A CA 1
ATOM 2324 C C . LEU A 1 286 ? 32.282 -5.357 -28.346 1.00 81.00 286 LEU A C 1
ATOM 2326 O O . LEU A 1 286 ? 31.583 -4.351 -28.493 1.00 81.00 286 LEU A O 1
ATOM 2330 N N . THR A 1 287 ? 33.376 -5.550 -29.067 1.00 85.06 287 THR A N 1
ATOM 2331 C CA . THR A 1 287 ? 33.735 -4.696 -30.197 1.00 85.06 287 THR A CA 1
ATOM 2332 C C . THR A 1 287 ? 32.867 -5.020 -31.410 1.00 85.06 287 THR A C 1
ATOM 2334 O O . THR A 1 287 ? 32.430 -6.151 -31.606 1.00 85.06 287 THR A O 1
ATOM 2337 N N . VAL A 1 288 ? 32.663 -4.033 -32.285 1.00 85.19 288 VAL A N 1
ATOM 2338 C CA . VAL A 1 288 ? 31.898 -4.231 -33.531 1.00 85.19 288 VAL A CA 1
ATOM 2339 C C . VAL A 1 288 ? 32.490 -5.356 -34.400 1.00 85.19 288 VAL A C 1
ATOM 2341 O O . VAL A 1 288 ? 31.751 -6.085 -35.053 1.00 85.19 288 VAL A O 1
ATOM 2344 N N . ASN A 1 289 ? 33.811 -5.562 -34.345 1.00 85.50 289 ASN A N 1
ATOM 2345 C CA . ASN A 1 289 ? 34.488 -6.656 -35.046 1.00 85.50 289 ASN A CA 1
ATOM 2346 C C . ASN A 1 289 ? 34.138 -8.039 -34.486 1.00 85.50 289 ASN A C 1
ATOM 2348 O O . ASN A 1 289 ? 33.970 -8.979 -35.256 1.00 85.50 289 ASN A O 1
ATOM 2352 N N . GLU A 1 290 ? 34.060 -8.178 -33.163 1.00 81.31 290 GLU A N 1
ATOM 2353 C CA . GLU A 1 290 ? 33.679 -9.441 -32.516 1.00 81.31 290 GLU A CA 1
ATOM 2354 C C . GLU A 1 290 ? 32.222 -9.793 -32.829 1.00 81.31 290 GLU A C 1
ATOM 2356 O O . GLU A 1 290 ? 31.915 -10.952 -33.084 1.00 81.31 290 GLU A O 1
ATOM 2361 N N . ILE A 1 291 ? 31.353 -8.784 -32.922 1.00 82.69 291 ILE A N 1
ATOM 2362 C CA . ILE A 1 291 ? 29.937 -8.965 -33.270 1.00 82.69 291 ILE A CA 1
ATOM 2363 C C . ILE A 1 291 ? 29.759 -9.356 -34.736 1.00 82.69 291 ILE A C 1
ATOM 2365 O O . ILE A 1 291 ? 28.997 -10.268 -35.047 1.00 82.69 291 ILE A O 1
ATOM 2369 N N . ALA A 1 292 ? 30.495 -8.712 -35.645 1.00 84.25 292 ALA A N 1
ATOM 2370 C CA . ALA A 1 292 ? 30.491 -9.101 -37.052 1.00 84.25 292 ALA A CA 1
ATOM 2371 C C . ALA A 1 292 ? 30.897 -10.575 -37.218 1.00 84.25 292 ALA A C 1
ATOM 2373 O O . ALA A 1 292 ? 30.222 -11.324 -37.921 1.00 84.25 292 ALA A O 1
ATOM 2374 N N . LYS A 1 293 ? 31.934 -11.010 -36.484 1.00 81.88 293 LYS A N 1
ATOM 2375 C CA . LYS A 1 293 ? 32.361 -12.414 -36.448 1.00 81.88 293 LYS A CA 1
ATOM 2376 C C . LYS A 1 293 ? 31.289 -13.339 -35.871 1.00 81.88 293 LYS A C 1
ATOM 2378 O O . LYS A 1 293 ? 31.079 -14.400 -36.437 1.00 81.88 293 LYS A O 1
ATOM 2383 N N . SER A 1 294 ? 30.592 -12.948 -34.799 1.00 77.00 294 SER A N 1
ATOM 2384 C CA . SER A 1 294 ? 29.511 -13.773 -34.232 1.00 77.00 294 SER A CA 1
ATOM 2385 C C . SER A 1 294 ? 28.309 -13.940 -35.164 1.00 77.00 294 SER A C 1
ATOM 2387 O O . SER A 1 294 ? 27.535 -14.874 -34.994 1.00 77.00 294 SER A O 1
ATOM 2389 N N . PHE A 1 295 ? 28.142 -13.044 -36.140 1.00 76.94 295 PHE A N 1
ATOM 2390 C CA . PHE A 1 295 ? 27.070 -13.114 -37.133 1.00 76.94 295 PHE A CA 1
ATOM 2391 C C . PHE A 1 295 ? 27.506 -13.762 -38.455 1.00 76.94 295 PHE A C 1
ATOM 2393 O O . PHE A 1 295 ? 26.727 -13.747 -39.401 1.00 76.94 295 PHE A O 1
ATOM 2400 N N . ASP A 1 296 ? 28.726 -14.310 -38.538 1.00 78.69 296 ASP A N 1
ATOM 2401 C CA . ASP A 1 296 ? 29.332 -14.810 -39.783 1.00 78.69 296 ASP A CA 1
ATOM 2402 C C . ASP A 1 296 ? 29.387 -13.739 -40.905 1.00 78.69 296 ASP A C 1
ATOM 2404 O O . ASP A 1 296 ? 29.396 -14.050 -42.096 1.00 78.69 296 ASP A O 1
ATOM 2408 N N . LEU A 1 297 ? 29.447 -12.448 -40.542 1.00 79.00 297 LEU A N 1
ATOM 2409 C CA . LEU A 1 297 ? 29.494 -11.323 -41.482 1.00 79.00 297 LEU A CA 1
ATOM 2410 C C . LEU A 1 297 ? 30.907 -10.733 -41.574 1.00 79.00 297 LEU A C 1
ATOM 2412 O O . LEU A 1 297 ? 31.616 -10.561 -40.580 1.00 79.00 297 LEU A O 1
ATOM 2416 N N . GLY A 1 298 ? 31.306 -10.331 -42.784 1.00 82.44 298 GLY A N 1
ATOM 2417 C CA . GLY A 1 298 ? 32.550 -9.591 -42.994 1.00 82.44 298 GLY A CA 1
ATOM 2418 C C . GLY A 1 298 ? 32.559 -8.267 -42.202 1.00 82.44 298 GLY A C 1
ATOM 2419 O O . GLY A 1 298 ? 31.620 -7.481 -42.356 1.00 82.44 298 GLY A O 1
ATOM 2420 N N . PRO A 1 299 ? 33.604 -7.950 -41.405 1.00 84.00 299 PRO A N 1
ATOM 2421 C CA . PRO A 1 299 ? 33.626 -6.749 -40.562 1.00 84.00 299 PRO A CA 1
ATOM 2422 C C . PRO A 1 299 ? 33.389 -5.441 -41.324 1.00 84.00 299 PRO A C 1
ATOM 2424 O O . PRO A 1 299 ? 32.629 -4.587 -40.872 1.00 84.00 299 PRO A O 1
ATOM 2427 N N . ASN A 1 300 ? 33.985 -5.293 -42.512 1.00 86.94 300 ASN A N 1
ATOM 2428 C CA . ASN A 1 300 ? 33.827 -4.090 -43.335 1.00 86.94 300 ASN A CA 1
ATOM 2429 C C . ASN A 1 300 ? 32.385 -3.913 -43.828 1.00 86.94 300 ASN A C 1
ATOM 2431 O O . ASN A 1 300 ? 31.836 -2.817 -43.717 1.00 86.94 300 ASN A O 1
ATOM 2435 N N . MET A 1 301 ? 31.758 -5.002 -44.278 1.00 86.06 301 MET A N 1
ATOM 2436 C CA . MET A 1 301 ? 30.354 -5.019 -44.695 1.00 86.06 301 MET A CA 1
ATOM 2437 C C . MET A 1 301 ? 29.428 -4.690 -43.518 1.00 86.06 301 MET A C 1
ATOM 2439 O O . MET A 1 301 ? 28.488 -3.910 -43.658 1.00 86.06 301 MET A O 1
ATOM 2443 N N . PHE A 1 302 ? 29.719 -5.220 -42.327 1.00 87.44 302 PHE A N 1
ATOM 2444 C CA . PHE A 1 302 ? 28.934 -4.917 -41.133 1.00 87.44 302 PHE A CA 1
ATOM 2445 C C . PHE A 1 302 ? 29.047 -3.438 -40.732 1.00 87.44 302 PHE A C 1
ATOM 2447 O O . PHE A 1 302 ? 28.042 -2.795 -40.439 1.00 87.44 302 PHE A O 1
ATOM 2454 N N . PHE A 1 303 ? 30.243 -2.846 -40.810 1.00 89.44 303 PHE A N 1
ATOM 2455 C CA . PHE A 1 303 ? 30.416 -1.406 -40.602 1.00 89.44 303 PHE A CA 1
ATOM 2456 C C . PHE A 1 303 ? 29.679 -0.556 -41.646 1.00 89.44 303 PHE A C 1
ATOM 2458 O O . PHE A 1 303 ? 29.171 0.513 -41.308 1.00 89.44 303 PHE A O 1
ATOM 2465 N N . GLU A 1 304 ? 29.620 -0.991 -42.905 1.00 88.44 304 GLU A N 1
ATOM 2466 C CA . GLU A 1 304 ? 28.824 -0.322 -43.941 1.00 88.44 304 GLU A CA 1
ATOM 2467 C C . GLU A 1 304 ? 27.337 -0.356 -43.612 1.00 88.44 304 GLU A C 1
ATOM 2469 O O . GLU A 1 304 ? 26.686 0.689 -43.630 1.00 88.44 304 GLU A O 1
ATOM 2474 N N . LYS A 1 305 ? 26.823 -1.520 -43.212 1.00 88.12 305 LYS A N 1
ATOM 2475 C CA . LYS A 1 305 ? 25.426 -1.684 -42.801 1.00 88.12 305 LYS A CA 1
ATOM 2476 C C . LYS A 1 305 ? 25.073 -0.860 -41.571 1.00 88.12 305 LYS A C 1
ATOM 2478 O O . LYS A 1 305 ? 24.091 -0.125 -41.582 1.00 88.12 305 LYS A O 1
ATOM 2483 N N . MET A 1 306 ? 25.931 -0.846 -40.556 1.00 89.44 306 MET A N 1
ATOM 2484 C CA . MET A 1 306 ? 25.729 0.004 -39.381 1.00 89.44 306 MET A CA 1
ATOM 2485 C C . MET A 1 306 ? 25.743 1.508 -39.709 1.00 89.44 306 MET A C 1
ATOM 2487 O O . MET A 1 306 ? 25.089 2.288 -39.008 1.00 89.44 306 MET A O 1
ATOM 2491 N N . ARG A 1 307 ? 26.466 1.936 -40.756 1.00 90.44 307 ARG A N 1
ATOM 2492 C CA . ARG A 1 307 ? 26.388 3.314 -41.271 1.00 90.44 307 ARG A CA 1
ATOM 2493 C C . ARG A 1 307 ? 25.077 3.566 -42.018 1.00 90.44 307 ARG A C 1
ATOM 2495 O O . ARG A 1 307 ? 24.477 4.617 -41.814 1.00 90.44 307 ARG A O 1
ATOM 2502 N N . GLN A 1 308 ? 24.600 2.606 -42.815 1.00 89.31 308 GLN A N 1
ATOM 2503 C CA . GLN A 1 308 ? 23.300 2.689 -43.501 1.00 89.31 308 GLN A CA 1
ATOM 2504 C C . GLN A 1 308 ? 22.137 2.811 -42.503 1.00 89.31 308 GLN A C 1
ATOM 2506 O O . GLN A 1 308 ? 21.301 3.700 -42.643 1.00 89.31 308 GLN A O 1
ATOM 2511 N N . TRP A 1 309 ? 22.144 2.016 -41.428 1.00 89.19 309 TRP A N 1
ATOM 2512 C CA . TRP A 1 309 ? 21.152 2.081 -40.342 1.00 89.19 309 TRP A CA 1
ATOM 2513 C C . TRP A 1 309 ? 21.283 3.310 -39.437 1.00 89.19 309 TRP A C 1
ATOM 2515 O O . TRP A 1 309 ? 20.544 3.447 -38.462 1.00 89.19 309 TRP A O 1
ATOM 2525 N N . LYS A 1 310 ? 22.236 4.208 -39.722 1.00 89.12 310 LYS A N 1
ATOM 2526 C CA . LYS A 1 310 ? 22.536 5.388 -38.902 1.00 89.12 310 LYS A CA 1
ATOM 2527 C C . LYS A 1 310 ? 22.796 5.023 -37.432 1.00 89.12 310 LYS A C 1
ATOM 2529 O O . LYS A 1 310 ? 22.394 5.743 -36.517 1.00 89.12 310 LYS A O 1
ATOM 2534 N N . CYS A 1 311 ? 23.470 3.897 -37.185 1.00 88.31 311 CYS A N 1
ATOM 2535 C CA . CYS A 1 311 ? 23.942 3.521 -35.849 1.00 88.31 311 CYS A CA 1
ATOM 2536 C C . CYS A 1 311 ? 25.281 4.193 -35.525 1.00 88.31 311 CYS A C 1
ATOM 2538 O O . CYS A 1 311 ? 25.493 4.653 -34.401 1.00 88.31 311 CYS A O 1
ATOM 2540 N N . ILE A 1 312 ? 26.154 4.297 -36.529 1.00 92.00 312 ILE A N 1
ATOM 2541 C CA . ILE A 1 312 ? 27.493 4.891 -36.444 1.00 92.00 312 ILE A CA 1
ATOM 2542 C C . ILE A 1 312 ? 27.753 5.826 -37.630 1.00 92.00 312 ILE A C 1
ATOM 2544 O O . ILE A 1 312 ? 27.134 5.690 -38.684 1.00 92.00 312 ILE A O 1
ATOM 2548 N N . TYR A 1 313 ? 28.715 6.730 -37.477 1.00 91.44 313 TYR A N 1
ATOM 2549 C CA . TYR A 1 313 ? 29.239 7.601 -38.528 1.00 91.44 313 TYR A CA 1
ATOM 2550 C C . TYR A 1 313 ? 30.771 7.692 -38.430 1.00 91.44 313 TYR A C 1
ATOM 2552 O O . TYR A 1 313 ? 31.358 7.260 -37.435 1.00 91.44 313 TYR A O 1
ATOM 2560 N N . LYS A 1 314 ? 31.434 8.213 -39.470 1.00 89.06 314 LYS A N 1
ATOM 2561 C CA . LYS A 1 314 ? 32.879 8.492 -39.432 1.00 89.06 314 LYS A CA 1
ATOM 2562 C C . LYS A 1 314 ? 33.118 9.905 -38.901 1.00 89.06 314 LYS A C 1
ATOM 2564 O O . LYS A 1 314 ? 32.535 10.843 -39.437 1.00 89.06 314 LYS A O 1
ATOM 2569 N N . ASN A 1 315 ? 33.950 10.041 -37.871 1.00 86.38 315 ASN A N 1
ATOM 2570 C CA . ASN A 1 315 ? 34.390 11.348 -37.378 1.00 86.38 315 ASN A CA 1
ATOM 2571 C C . ASN A 1 315 ? 35.429 11.987 -38.321 1.00 86.38 315 ASN A C 1
ATOM 2573 O O . ASN A 1 315 ? 35.945 11.305 -39.207 1.00 86.38 315 ASN A O 1
ATOM 2577 N N . GLU A 1 316 ? 35.777 13.254 -38.085 1.00 82.00 316 GLU A N 1
ATOM 2578 C CA . GLU A 1 316 ? 36.845 13.989 -38.791 1.00 82.00 316 GLU A CA 1
ATOM 2579 C C . GLU A 1 316 ? 38.182 13.226 -38.781 1.00 82.00 316 GLU A C 1
ATOM 2581 O O . GLU A 1 316 ? 38.864 13.140 -39.797 1.00 82.00 316 GLU A O 1
ATOM 2586 N N . ASP A 1 317 ? 38.482 12.542 -37.674 1.00 78.62 317 ASP A N 1
ATOM 2587 C CA . ASP A 1 317 ? 39.664 11.684 -37.510 1.00 78.62 317 ASP A CA 1
ATOM 2588 C C . ASP A 1 317 ? 39.556 10.305 -38.202 1.00 78.62 317 ASP A C 1
ATOM 2590 O O . ASP A 1 317 ? 40.414 9.438 -38.035 1.00 78.62 317 ASP A O 1
ATOM 2594 N N . GLY A 1 318 ? 38.463 10.033 -38.920 1.00 81.25 318 GLY A N 1
ATOM 2595 C CA . GLY A 1 318 ? 38.226 8.776 -39.640 1.00 81.25 318 GLY A CA 1
ATOM 2596 C C . GLY A 1 318 ? 37.735 7.595 -38.787 1.00 81.25 318 GLY A C 1
ATOM 2597 O O . GLY A 1 318 ? 37.465 6.521 -39.335 1.00 81.25 318 GLY A O 1
ATOM 2598 N N . T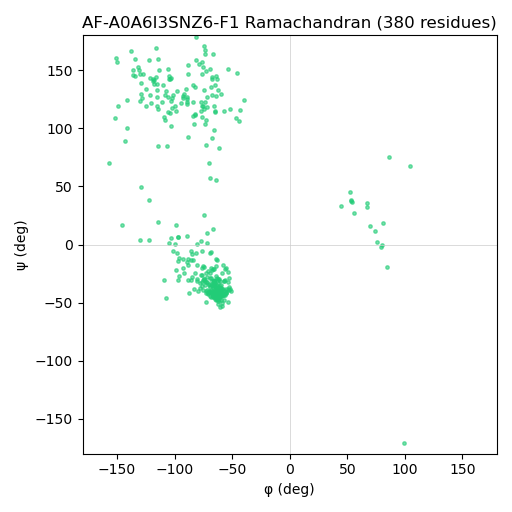YR A 1 319 ? 37.570 7.764 -37.470 1.00 85.81 319 TYR A N 1
ATOM 2599 C CA . TYR A 1 319 ? 37.067 6.715 -36.570 1.00 85.81 319 TYR A CA 1
ATOM 2600 C C . TYR A 1 319 ? 35.549 6.511 -36.675 1.00 85.81 319 TYR A C 1
ATOM 2602 O O . TYR A 1 319 ? 34.793 7.462 -36.861 1.00 85.81 319 TYR A O 1
ATOM 2610 N N . ASN A 1 320 ? 35.088 5.267 -36.497 1.00 88.50 320 ASN A N 1
ATOM 2611 C CA . ASN A 1 320 ? 33.660 4.934 -36.451 1.00 88.50 320 ASN A CA 1
ATOM 2612 C C . ASN A 1 320 ? 33.093 5.201 -35.050 1.00 88.50 320 ASN A C 1
ATOM 2614 O O . ASN A 1 320 ? 33.417 4.470 -34.109 1.00 88.50 320 ASN A O 1
ATOM 2618 N N . VAL A 1 321 ? 32.223 6.202 -34.929 1.00 90.00 321 VAL A N 1
ATOM 2619 C CA . VAL A 1 321 ? 31.641 6.684 -33.668 1.00 90.00 321 VAL A CA 1
ATOM 2620 C C . VAL A 1 321 ? 30.115 6.499 -33.697 1.00 90.00 321 VAL A C 1
ATOM 2622 O O . VAL A 1 321 ? 29.496 6.747 -34.732 1.00 90.00 321 VAL A O 1
ATOM 2625 N N . PRO A 1 322 ? 29.473 6.041 -32.606 1.00 92.44 322 PRO A N 1
ATOM 2626 C CA . PRO A 1 322 ? 28.023 5.910 -32.535 1.00 92.44 322 PRO A CA 1
ATOM 2627 C C . PRO A 1 322 ? 27.346 7.275 -32.419 1.00 92.44 322 PRO A C 1
ATOM 2629 O O . PRO A 1 322 ? 27.873 8.197 -31.795 1.00 92.44 322 PRO A O 1
ATOM 2632 N N . TYR A 1 323 ? 26.131 7.402 -32.954 1.00 92.12 323 TYR A N 1
ATOM 2633 C CA . TYR A 1 323 ? 25.357 8.626 -32.743 1.00 92.12 323 TYR A CA 1
ATOM 2634 C C . TYR A 1 323 ? 25.022 8.826 -31.260 1.00 92.12 323 TYR A C 1
ATOM 2636 O O . TYR A 1 323 ? 24.657 7.884 -30.550 1.00 92.12 323 TYR A O 1
ATOM 2644 N N . SER A 1 324 ? 25.052 10.086 -30.811 1.00 87.69 324 SER A N 1
ATOM 2645 C CA . SER A 1 324 ? 24.804 10.466 -29.411 1.00 87.69 324 SER A CA 1
ATOM 2646 C C . SER A 1 324 ? 23.494 9.893 -28.850 1.00 87.69 324 SER A C 1
ATOM 2648 O O . SER A 1 324 ? 23.454 9.435 -27.709 1.00 87.69 324 SER A O 1
ATOM 2650 N N . HIS A 1 325 ? 22.425 9.837 -29.652 1.00 89.12 325 HIS A N 1
ATOM 2651 C CA . HIS A 1 325 ? 21.138 9.300 -29.204 1.00 89.12 325 HIS A CA 1
ATOM 2652 C C . HIS A 1 325 ? 21.173 7.785 -28.928 1.00 89.12 325 HIS A C 1
ATOM 2654 O O . HIS A 1 325 ? 20.487 7.324 -28.017 1.00 89.12 325 HIS A O 1
ATOM 2660 N N . TRP A 1 326 ? 21.994 7.009 -29.643 1.00 88.44 326 TRP A N 1
ATOM 2661 C CA . TRP A 1 326 ? 22.157 5.575 -29.381 1.00 88.44 326 TRP A CA 1
ATOM 2662 C C . TRP A 1 326 ? 23.032 5.301 -28.154 1.00 88.44 326 TRP A C 1
ATOM 2664 O O . TRP A 1 326 ? 22.766 4.351 -27.413 1.00 88.44 326 TRP A O 1
ATOM 2674 N N . VAL A 1 327 ? 24.018 6.166 -27.896 1.00 86.12 327 VAL A N 1
ATOM 2675 C CA . VAL A 1 327 ? 24.807 6.148 -26.653 1.00 86.12 327 VAL A CA 1
ATOM 2676 C C . VAL A 1 327 ? 23.908 6.455 -25.453 1.00 86.12 327 VAL A C 1
ATOM 2678 O O . VAL A 1 327 ? 23.890 5.688 -24.495 1.00 86.12 327 VAL A O 1
ATOM 2681 N N . LYS A 1 328 ? 23.075 7.504 -25.533 1.00 86.81 328 LYS A N 1
ATOM 2682 C CA . LYS A 1 328 ? 22.112 7.865 -24.472 1.00 86.81 328 LYS A CA 1
ATOM 2683 C C . LYS A 1 328 ? 21.103 6.751 -24.170 1.00 86.81 328 LYS A C 1
ATOM 2685 O O . LYS A 1 328 ? 20.725 6.568 -23.021 1.00 86.81 328 LYS A O 1
ATOM 2690 N N . LYS A 1 329 ? 20.685 5.980 -25.181 1.00 85.06 329 LYS A N 1
ATOM 2691 C CA . LYS A 1 329 ? 19.793 4.814 -25.012 1.00 85.06 329 LYS A CA 1
ATOM 2692 C C . LYS A 1 329 ? 20.492 3.566 -24.437 1.00 85.06 329 LYS A C 1
ATOM 2694 O O . LYS A 1 329 ? 19.816 2.567 -24.159 1.00 85.06 329 LYS A O 1
ATOM 2699 N N . GLY A 1 330 ? 21.816 3.618 -24.258 1.00 83.00 330 GLY A N 1
ATOM 2700 C CA . GLY A 1 330 ? 22.626 2.563 -23.647 1.00 83.00 330 GLY A CA 1
ATOM 2701 C C . GLY A 1 330 ? 22.991 1.409 -24.582 1.00 83.00 330 GLY A C 1
ATOM 2702 O O . GLY A 1 330 ? 23.338 0.332 -24.103 1.00 83.00 330 GLY A O 1
ATOM 2703 N N . TYR A 1 331 ? 22.894 1.590 -25.903 1.00 86.06 331 TYR A N 1
ATOM 2704 C CA . TYR A 1 331 ? 23.215 0.536 -26.876 1.00 86.06 331 TYR A CA 1
ATOM 2705 C C . TYR A 1 331 ? 24.711 0.466 -27.221 1.00 86.06 331 TYR A C 1
ATOM 2707 O O . TYR A 1 331 ? 25.227 -0.608 -27.528 1.00 86.06 331 TYR A O 1
ATOM 2715 N N . PHE A 1 332 ? 25.423 1.593 -27.131 1.00 89.44 332 PHE A N 1
ATOM 2716 C CA . PHE A 1 332 ? 26.848 1.693 -27.452 1.00 89.44 332 PHE A CA 1
ATOM 2717 C C . PHE A 1 332 ? 27.622 2.423 -26.356 1.00 89.44 332 PHE A C 1
ATOM 2719 O O . PHE A 1 332 ? 27.080 3.295 -25.680 1.00 89.44 332 PHE A O 1
ATOM 2726 N N . LEU A 1 333 ? 28.909 2.100 -26.236 1.00 83.62 333 LEU A N 1
ATOM 2727 C CA . LEU A 1 333 ? 29.873 2.762 -25.363 1.00 83.62 333 LEU A CA 1
ATOM 2728 C C . LEU A 1 333 ? 31.070 3.230 -26.195 1.00 83.62 333 LEU A C 1
ATOM 2730 O O . LEU A 1 333 ? 31.612 2.467 -26.996 1.00 83.62 333 LEU A O 1
ATOM 2734 N N . LEU A 1 334 ? 31.503 4.473 -25.988 1.00 86.06 334 LEU A N 1
ATOM 2735 C CA . LEU A 1 334 ? 32.696 5.026 -26.624 1.00 86.06 334 LEU A CA 1
ATOM 2736 C C . LEU A 1 334 ? 33.862 4.975 -25.632 1.00 86.06 334 LEU A C 1
ATOM 2738 O O . LEU A 1 334 ? 33.792 5.585 -24.568 1.00 86.06 334 LEU A O 1
ATOM 2742 N N . LYS A 1 335 ? 34.934 4.253 -25.972 1.00 83.75 335 LYS A N 1
ATOM 2743 C CA . LYS A 1 335 ? 36.203 4.299 -25.235 1.00 83.75 335 LYS A CA 1
ATOM 2744 C C . LYS A 1 335 ? 37.214 5.113 -26.030 1.00 83.75 335 LYS A C 1
ATOM 2746 O O . LYS A 1 335 ? 37.644 4.683 -27.097 1.00 83.75 335 LYS A O 1
ATOM 2751 N N . THR A 1 336 ? 37.606 6.263 -25.498 1.00 83.69 336 THR A N 1
ATOM 2752 C CA . THR A 1 336 ? 38.678 7.095 -26.050 1.00 83.69 336 THR A CA 1
ATOM 2753 C C . THR A 1 336 ? 39.981 6.824 -25.308 1.00 83.69 336 THR A C 1
ATOM 2755 O O . THR A 1 336 ? 40.006 6.823 -24.078 1.00 83.69 336 THR A O 1
ATOM 2758 N N . LYS A 1 337 ? 41.071 6.603 -26.040 1.00 80.62 337 LYS A N 1
ATOM 2759 C CA . LYS A 1 337 ? 42.424 6.488 -25.495 1.00 80.62 337 LYS A CA 1
ATOM 2760 C C . LYS A 1 337 ? 43.296 7.560 -26.129 1.00 80.62 337 LYS A C 1
ATOM 2762 O O . LYS A 1 337 ? 43.451 7.580 -27.347 1.00 80.62 337 LYS A O 1
ATOM 2767 N N . THR A 1 338 ? 43.878 8.419 -25.304 1.00 82.06 338 THR A N 1
ATOM 2768 C CA . THR A 1 338 ? 44.870 9.398 -25.753 1.00 82.06 338 THR A CA 1
ATOM 2769 C C . THR A 1 338 ? 46.260 8.782 -25.655 1.00 82.06 338 THR A C 1
ATOM 2771 O O . THR A 1 338 ? 46.581 8.134 -24.659 1.00 82.06 338 THR A O 1
ATOM 2774 N N . TYR A 1 339 ? 47.068 8.946 -26.693 1.00 78.06 339 TYR A N 1
ATOM 2775 C CA . TYR A 1 339 ? 48.464 8.529 -26.727 1.00 78.06 339 TYR A CA 1
ATOM 2776 C C . TYR A 1 339 ? 49.312 9.651 -27.321 1.00 78.06 339 TYR A C 1
ATOM 2778 O O . TYR A 1 339 ? 48.857 10.402 -28.182 1.00 78.06 339 TYR A O 1
ATOM 2786 N N . SER A 1 340 ? 50.528 9.799 -26.812 1.00 69.56 340 SER A N 1
ATOM 2787 C CA . SER A 1 340 ? 51.509 10.743 -27.331 1.00 69.56 340 SER A CA 1
ATOM 2788 C C . SER A 1 340 ? 52.331 10.060 -28.415 1.00 69.56 340 SER A C 1
ATOM 2790 O O . SER A 1 340 ? 52.929 9.011 -28.166 1.00 69.56 340 SER A O 1
ATOM 2792 N N . ASP A 1 341 ? 52.374 10.654 -29.601 1.00 75.06 341 ASP A N 1
ATOM 2793 C CA . ASP A 1 341 ? 53.319 10.243 -30.634 1.00 75.06 341 ASP A CA 1
ATOM 2794 C C . ASP A 1 341 ? 54.758 10.566 -30.201 1.00 75.06 341 ASP A C 1
ATOM 2796 O O . ASP A 1 341 ? 54.997 11.392 -29.319 1.00 75.06 341 ASP A O 1
ATOM 2800 N N . PHE A 1 342 ? 55.734 9.958 -30.878 1.00 71.94 342 PHE A N 1
ATOM 2801 C CA . PHE A 1 342 ? 57.169 10.205 -30.670 1.00 71.94 342 PHE A CA 1
ATOM 2802 C C . PHE A 1 342 ? 57.560 11.697 -30.779 1.00 71.94 342 PHE A C 1
ATOM 2804 O O . PHE A 1 342 ? 58.542 12.127 -30.187 1.00 71.94 342 PHE A O 1
ATOM 2811 N N . PHE A 1 343 ? 56.755 12.500 -31.483 1.00 72.75 343 PHE A N 1
ATOM 2812 C CA . PHE A 1 343 ? 56.920 13.950 -31.642 1.00 72.75 343 PHE A CA 1
ATOM 2813 C C . PHE A 1 343 ? 56.219 14.795 -30.557 1.00 72.75 343 PHE A C 1
ATOM 2815 O O . PHE A 1 343 ? 56.138 16.011 -30.694 1.00 72.75 343 PHE A O 1
ATOM 2822 N N . GLY A 1 344 ? 55.667 14.182 -29.505 1.00 69.31 344 GLY A N 1
ATOM 2823 C CA . GLY A 1 344 ? 54.990 14.887 -28.407 1.00 69.31 344 GLY A CA 1
ATOM 2824 C C . GLY A 1 344 ? 53.553 15.338 -28.702 1.00 69.31 344 GLY A C 1
ATOM 2825 O O . GLY A 1 344 ? 52.881 15.851 -27.811 1.00 69.31 344 GLY A O 1
ATOM 2826 N N . ASN A 1 345 ? 53.042 15.105 -29.915 1.00 77.69 345 ASN A N 1
ATOM 2827 C CA . ASN A 1 345 ? 51.652 15.397 -30.269 1.00 77.69 345 ASN A CA 1
ATOM 2828 C C . ASN A 1 345 ? 50.704 14.364 -29.648 1.00 77.69 345 ASN A C 1
ATOM 2830 O O . ASN A 1 345 ? 50.928 13.156 -29.759 1.00 77.69 345 ASN A O 1
ATOM 2834 N N . THR A 1 346 ? 49.623 14.826 -29.022 1.00 75.50 346 THR A N 1
ATOM 2835 C CA . THR A 1 346 ? 48.584 13.961 -28.459 1.00 75.50 346 THR A CA 1
ATOM 2836 C C . THR A 1 346 ? 47.582 13.564 -29.541 1.00 75.50 346 THR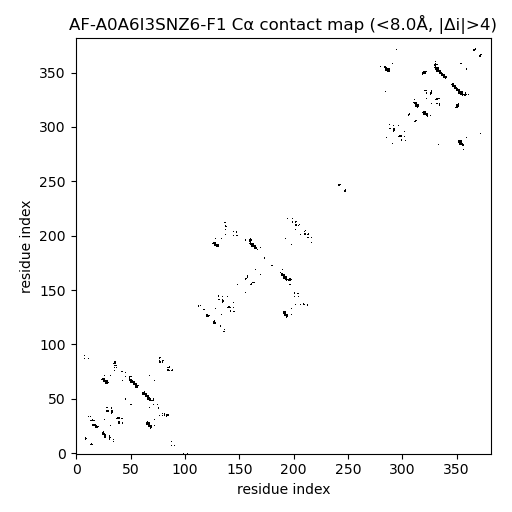 A C 1
ATOM 2838 O O . THR A 1 346 ? 46.952 14.406 -30.174 1.00 75.50 346 THR A O 1
ATOM 2841 N N . LYS A 1 347 ? 47.415 12.258 -29.758 1.00 76.38 347 LYS A N 1
ATOM 2842 C CA . LYS A 1 347 ? 46.372 11.690 -30.616 1.00 76.38 347 LYS A CA 1
ATOM 2843 C C . LYS A 1 347 ? 45.346 10.961 -29.768 1.00 76.38 347 LYS A C 1
ATOM 2845 O O . LYS A 1 347 ? 45.694 10.213 -28.855 1.00 76.38 347 LYS A O 1
ATOM 2850 N N . THR A 1 348 ? 44.071 11.145 -30.086 1.00 78.38 348 THR A N 1
ATOM 2851 C CA . THR A 1 348 ? 42.965 10.449 -29.423 1.00 78.38 348 THR A CA 1
ATOM 2852 C C . THR A 1 348 ? 42.417 9.376 -30.353 1.00 78.38 348 THR A C 1
ATOM 2854 O O . THR A 1 348 ? 41.859 9.667 -31.405 1.00 78.38 348 THR A O 1
ATOM 2857 N N . SER A 1 349 ? 42.568 8.110 -29.967 1.00 79.31 349 SER A N 1
ATOM 2858 C CA . SER A 1 349 ? 41.922 6.988 -30.647 1.00 79.31 349 SER A CA 1
ATOM 2859 C C . SER A 1 349 ? 40.581 6.693 -29.994 1.00 79.31 349 SER A C 1
ATOM 2861 O O . SER A 1 349 ? 40.499 6.530 -28.776 1.00 79.31 349 SER A O 1
ATOM 2863 N N . SER A 1 350 ? 39.534 6.593 -30.806 1.00 82.00 350 SER A N 1
ATOM 2864 C CA . SER A 1 350 ? 38.186 6.269 -30.347 1.00 82.00 350 SER A CA 1
ATOM 2865 C C . SER A 1 350 ? 37.798 4.859 -30.779 1.00 82.00 350 SER A C 1
ATOM 2867 O O . SER A 1 350 ? 37.884 4.516 -31.958 1.00 82.00 350 SER A O 1
ATOM 2869 N N . LYS A 1 351 ? 37.336 4.038 -29.829 1.00 85.56 351 LYS A N 1
ATOM 2870 C CA . LYS A 1 351 ? 36.842 2.680 -30.079 1.00 85.56 351 LYS A CA 1
ATOM 2871 C C . LYS A 1 351 ? 35.396 2.534 -29.617 1.00 85.56 351 LYS A C 1
ATOM 2873 O O . LYS A 1 351 ? 35.067 2.826 -28.468 1.00 85.56 351 LYS A O 1
ATOM 2878 N N . THR A 1 352 ? 34.555 2.028 -30.512 1.00 87.25 352 THR A N 1
ATOM 2879 C CA . THR A 1 352 ? 33.130 1.786 -30.258 1.00 87.25 352 THR A CA 1
ATOM 2880 C C . THR A 1 352 ? 32.906 0.361 -29.765 1.00 87.25 352 THR A C 1
ATOM 2882 O O . THR A 1 352 ? 33.332 -0.604 -30.406 1.00 87.25 352 THR A O 1
ATOM 2885 N N . LEU A 1 353 ? 32.234 0.240 -28.624 1.00 87.62 353 LEU A N 1
ATOM 2886 C CA . LEU A 1 353 ? 31.792 -1.012 -28.018 1.00 87.62 353 LEU A CA 1
ATOM 2887 C C . LEU A 1 353 ? 30.265 -1.079 -28.024 1.00 87.62 353 LEU A C 1
ATOM 2889 O O . LEU A 1 353 ? 29.591 -0.053 -27.938 1.00 87.62 353 LEU A O 1
ATOM 2893 N N . VAL A 1 354 ? 29.722 -2.287 -28.093 1.00 87.62 354 VAL A N 1
ATOM 2894 C CA . VAL A 1 354 ? 28.283 -2.546 -28.132 1.00 87.62 354 VAL A CA 1
ATOM 2895 C C . VAL A 1 354 ? 27.886 -3.312 -26.876 1.00 87.62 354 VAL A C 1
ATOM 2897 O O . VAL A 1 354 ? 28.469 -4.347 -26.542 1.00 87.62 354 VAL A O 1
ATOM 2900 N N . THR A 1 355 ? 26.891 -2.794 -26.165 1.00 86.19 355 THR A N 1
ATOM 2901 C CA . THR A 1 355 ? 26.352 -3.439 -24.960 1.00 86.19 355 THR A CA 1
ATOM 2902 C C . THR A 1 355 ? 25.502 -4.660 -25.340 1.00 86.19 355 THR A C 1
ATOM 2904 O O . THR A 1 355 ? 25.065 -4.745 -26.489 1.00 86.19 355 THR A O 1
ATOM 2907 N N . PRO A 1 356 ? 25.182 -5.580 -24.411 1.00 82.12 356 PRO A N 1
ATOM 2908 C CA . PRO A 1 356 ? 24.271 -6.700 -24.696 1.00 82.12 356 PRO A CA 1
ATOM 2909 C C . PRO A 1 356 ? 22.924 -6.235 -25.276 1.00 82.12 356 PRO A C 1
ATOM 2911 O O . PRO A 1 356 ? 22.398 -6.785 -26.242 1.00 82.12 356 PRO A O 1
ATOM 2914 N N . LYS A 1 357 ? 22.417 -5.106 -24.767 1.00 82.25 357 LYS A N 1
ATOM 2915 C CA . LYS A 1 357 ? 21.213 -4.450 -25.286 1.00 82.25 357 LYS A CA 1
ATOM 2916 C C . LYS A 1 357 ? 21.382 -4.006 -26.748 1.00 82.25 357 LYS A C 1
ATOM 2918 O O . LYS A 1 357 ? 20.455 -4.138 -27.544 1.00 82.25 357 LYS A O 1
ATOM 2923 N N . GLY A 1 358 ? 22.553 -3.472 -27.104 1.00 84.81 358 GLY A N 1
ATOM 2924 C CA . GLY A 1 358 ? 22.891 -3.077 -28.475 1.00 84.81 358 GLY A CA 1
ATOM 2925 C C . GLY A 1 358 ? 23.074 -4.266 -29.411 1.00 84.81 358 GLY A C 1
ATOM 2926 O O . GLY A 1 358 ? 22.663 -4.195 -30.564 1.00 84.81 358 GLY A O 1
ATOM 2927 N N . GLN A 1 359 ? 23.614 -5.377 -28.910 1.00 82.75 359 GLN A N 1
ATOM 2928 C CA . GLN A 1 359 ? 23.772 -6.617 -29.671 1.00 82.75 359 GLN A CA 1
ATOM 2929 C C . GLN A 1 359 ? 22.413 -7.187 -30.081 1.00 82.75 359 GLN A C 1
ATOM 2931 O O . GLN A 1 359 ? 22.212 -7.481 -31.257 1.00 82.75 359 GLN A O 1
ATOM 2936 N N . LYS A 1 360 ? 21.448 -7.243 -29.150 1.00 83.06 360 LYS A N 1
ATOM 2937 C CA . LYS A 1 360 ? 20.067 -7.661 -29.449 1.00 83.06 360 LYS A CA 1
ATOM 2938 C C . LYS A 1 360 ? 19.421 -6.789 -30.531 1.00 83.06 360 LYS A C 1
ATOM 2940 O O . LYS A 1 360 ? 18.797 -7.316 -31.446 1.00 83.06 360 LYS A O 1
ATOM 2945 N N . TYR A 1 361 ? 19.602 -5.472 -30.446 1.00 85.75 361 TYR A N 1
ATOM 2946 C CA . TYR A 1 361 ? 19.065 -4.530 -31.430 1.00 85.75 361 TYR A CA 1
ATOM 2947 C C . TYR A 1 361 ? 19.694 -4.715 -32.822 1.00 85.75 361 TYR A C 1
ATOM 2949 O O . TYR A 1 361 ? 18.981 -4.810 -33.817 1.00 85.75 361 TYR A O 1
ATOM 2957 N N . LEU A 1 362 ? 21.024 -4.833 -32.899 1.00 85.38 362 LEU A N 1
ATOM 2958 C CA . LEU A 1 362 ? 21.722 -5.067 -34.168 1.00 85.38 362 LEU A CA 1
ATOM 2959 C C . LEU A 1 362 ? 21.383 -6.431 -34.779 1.00 85.38 362 LEU A C 1
ATOM 2961 O O . LEU A 1 362 ? 21.289 -6.537 -35.998 1.00 85.38 362 LEU A O 1
ATOM 2965 N N . TYR A 1 363 ? 21.166 -7.454 -33.951 1.00 83.94 363 TYR A N 1
ATOM 2966 C CA . TYR A 1 363 ? 20.724 -8.770 -34.407 1.00 83.94 363 TYR A CA 1
ATOM 2967 C C . TYR A 1 363 ? 19.332 -8.715 -35.050 1.00 83.94 363 TYR A C 1
ATOM 2969 O O . TYR A 1 363 ? 19.124 -9.293 -36.115 1.00 83.94 363 TYR A O 1
ATOM 2977 N N . GLN A 1 364 ? 18.388 -7.989 -34.441 1.00 81.94 364 GLN A N 1
ATOM 2978 C CA . GLN A 1 364 ? 17.047 -7.796 -35.005 1.00 81.94 364 GLN A CA 1
ATOM 2979 C C . GLN A 1 364 ? 17.106 -7.086 -36.362 1.00 81.94 364 GLN A C 1
ATOM 2981 O O . GLN A 1 364 ? 16.554 -7.602 -37.329 1.00 81.94 364 GLN A O 1
ATOM 2986 N N . LEU A 1 365 ? 17.866 -5.991 -36.466 1.00 83.94 365 LEU A N 1
ATOM 2987 C CA . LEU A 1 365 ? 18.052 -5.268 -37.731 1.00 83.94 365 LEU A CA 1
ATOM 2988 C C . LEU A 1 365 ? 18.706 -6.130 -38.820 1.00 83.94 365 LEU A C 1
ATOM 2990 O O . LEU A 1 365 ? 18.267 -6.138 -39.968 1.00 83.94 365 LEU A O 1
ATOM 2994 N N . ALA A 1 366 ? 19.741 -6.895 -38.465 1.00 81.19 366 ALA A N 1
ATOM 2995 C CA . ALA A 1 366 ? 20.419 -7.780 -39.408 1.00 81.19 366 ALA A CA 1
ATOM 2996 C C . ALA A 1 366 ? 19.514 -8.928 -39.890 1.00 81.19 366 ALA A C 1
ATOM 2998 O O . ALA A 1 366 ? 19.636 -9.375 -41.032 1.00 81.19 366 ALA A O 1
ATOM 2999 N N . LYS A 1 367 ? 18.592 -9.391 -39.040 1.00 79.94 367 LYS A N 1
ATOM 3000 C CA . LYS A 1 367 ? 17.582 -10.393 -39.388 1.00 79.94 367 LYS A CA 1
ATOM 3001 C C . LYS A 1 367 ? 16.488 -9.818 -40.293 1.00 79.94 367 LYS A C 1
ATOM 3003 O O . LYS A 1 367 ? 16.093 -10.489 -41.239 1.00 79.94 367 LYS A O 1
ATOM 3008 N N . GLU A 1 368 ? 16.023 -8.599 -40.026 1.00 80.00 368 GLU A N 1
ATOM 3009 C CA . GLU A 1 368 ? 15.022 -7.897 -40.846 1.00 80.00 368 GLU A CA 1
ATOM 3010 C C . GLU A 1 368 ? 15.528 -7.621 -42.269 1.00 80.00 368 GLU A C 1
ATOM 3012 O O . GLU A 1 368 ? 14.778 -7.786 -43.226 1.00 80.00 368 GLU A O 1
ATOM 3017 N N . GLU A 1 369 ? 16.814 -7.294 -42.430 1.00 77.69 369 GLU A N 1
ATOM 3018 C CA . GLU A 1 369 ? 17.448 -7.153 -43.751 1.00 77.69 369 GLU A CA 1
ATOM 3019 C C . GLU A 1 369 ? 17.871 -8.485 -44.400 1.00 77.69 369 GLU A C 1
ATOM 3021 O O . GLU A 1 369 ? 18.438 -8.486 -45.493 1.00 77.69 369 GLU A O 1
ATOM 3026 N N . GLY A 1 370 ? 17.626 -9.628 -43.749 1.00 77.25 370 GLY A N 1
ATOM 3027 C CA . GLY A 1 370 ? 17.965 -10.951 -44.286 1.00 77.25 370 GLY A CA 1
ATOM 3028 C C . GLY A 1 370 ? 19.468 -11.253 -44.362 1.00 77.25 370 GLY A C 1
ATOM 3029 O O . GLY A 1 370 ? 19.866 -12.195 -45.044 1.00 77.25 370 GLY A O 1
ATOM 3030 N N . LEU A 1 371 ? 20.312 -10.484 -43.663 1.00 70.25 371 LEU A N 1
ATOM 3031 C CA . LEU A 1 371 ? 21.772 -10.669 -43.634 1.00 70.25 371 LEU A CA 1
ATOM 3032 C C . LEU A 1 371 ? 22.181 -11.908 -42.834 1.00 70.25 371 LEU A C 1
ATOM 3034 O O . LEU A 1 371 ? 23.214 -12.511 -43.103 1.00 70.25 371 LEU A O 1
ATOM 3038 N N . ILE A 1 372 ? 21.358 -12.291 -41.860 1.00 67.56 372 ILE A N 1
ATOM 3039 C CA . ILE A 1 372 ? 21.526 -13.510 -41.074 1.00 67.56 372 ILE A CA 1
ATOM 3040 C C . ILE A 1 372 ? 20.518 -14.523 -41.614 1.00 67.56 372 ILE A C 1
ATOM 3042 O O . ILE A 1 372 ? 19.323 -14.444 -41.324 1.00 67.56 372 ILE A O 1
ATOM 3046 N N . GLN A 1 373 ? 20.986 -15.469 -42.431 1.00 53.72 373 GLN A N 1
ATOM 3047 C CA . GLN A 1 373 ? 20.134 -16.563 -42.888 1.00 53.72 373 GLN A CA 1
ATOM 3048 C C . GLN A 1 373 ? 19.717 -17.425 -41.693 1.00 53.72 373 GLN A C 1
ATOM 3050 O O . GLN A 1 373 ? 20.488 -17.638 -40.756 1.00 53.72 373 GLN A O 1
ATOM 3055 N N . ARG A 1 374 ? 18.486 -17.946 -41.740 1.00 43.34 374 ARG A N 1
ATOM 3056 C CA . ARG A 1 374 ? 17.984 -18.984 -40.835 1.00 43.34 374 ARG A CA 1
ATOM 3057 C C . ARG A 1 374 ? 18.861 -20.225 -41.045 1.00 43.34 374 ARG A C 1
ATOM 3059 O O . ARG A 1 374 ? 18.522 -21.095 -41.839 1.00 43.34 374 ARG A O 1
ATOM 3066 N N . LYS A 1 375 ? 20.024 -20.293 -40.396 1.00 38.41 375 LYS A N 1
ATOM 3067 C CA . LYS A 1 375 ? 20.818 -21.516 -40.352 1.00 38.41 375 LYS A CA 1
ATOM 3068 C C . LYS A 1 375 ? 19.967 -22.493 -39.549 1.00 38.41 375 LYS A C 1
ATOM 3070 O O . LYS A 1 375 ? 19.864 -22.387 -38.330 1.00 38.41 375 LYS A O 1
ATOM 3075 N N . LEU A 1 376 ? 19.253 -23.363 -40.262 1.00 33.34 376 LEU A N 1
ATOM 3076 C CA . LEU A 1 376 ? 18.813 -24.639 -39.726 1.00 33.34 376 LEU A CA 1
ATOM 3077 C C . LEU A 1 376 ? 20.047 -25.235 -39.049 1.00 33.34 376 LEU A C 1
ATOM 3079 O O . LEU A 1 376 ? 21.015 -25.581 -39.723 1.00 33.34 376 LEU A O 1
ATOM 3083 N N . LEU A 1 377 ? 20.040 -25.276 -37.718 1.00 33.56 377 LEU A N 1
ATOM 3084 C CA . LEU A 1 377 ? 20.955 -26.090 -36.928 1.00 33.56 377 LEU A CA 1
ATOM 3085 C C . LEU A 1 377 ? 20.557 -27.556 -37.148 1.00 33.56 377 LEU A C 1
ATOM 3087 O O . LEU A 1 377 ? 19.992 -28.214 -36.286 1.00 33.56 377 LEU A O 1
ATOM 3091 N N . CYS A 1 378 ? 20.814 -28.040 -38.356 1.00 30.42 378 CYS A N 1
ATOM 3092 C CA . CYS A 1 378 ? 21.058 -29.440 -38.636 1.00 30.42 378 CYS A CA 1
ATOM 3093 C C . CYS A 1 378 ? 22.561 -29.521 -38.919 1.00 30.42 378 CYS A C 1
ATOM 3095 O O . CYS A 1 378 ? 23.061 -28.694 -39.679 1.00 30.42 378 CYS A O 1
ATOM 3097 N N . CYS A 1 379 ? 23.238 -30.489 -38.298 1.00 29.48 379 CYS A N 1
ATOM 3098 C CA . CYS A 1 379 ? 24.685 -30.771 -38.324 1.00 29.48 379 CYS A CA 1
ATOM 3099 C C . CYS A 1 379 ? 25.436 -30.353 -37.049 1.00 29.48 379 CYS A C 1
ATOM 3101 O O . CYS A 1 379 ? 26.263 -29.457 -37.093 1.00 29.48 379 CYS A O 1
ATOM 3103 N N . PHE A 1 380 ? 25.149 -31.035 -35.935 1.00 33.91 380 PHE A N 1
ATOM 3104 C CA . PHE A 1 380 ? 26.153 -31.684 -35.070 1.00 33.91 380 PHE A CA 1
ATOM 3105 C C . PHE A 1 380 ? 25.445 -32.795 -34.278 1.00 33.91 380 PHE A C 1
ATOM 3107 O O . PHE A 1 380 ? 25.177 -32.687 -33.088 1.00 33.91 380 PHE A O 1
ATOM 3114 N N . ALA A 1 381 ? 25.077 -33.847 -35.005 1.00 36.03 381 ALA A N 1
ATOM 3115 C CA . ALA A 1 381 ? 24.778 -35.167 -34.471 1.00 36.03 381 ALA A CA 1
ATOM 3116 C C . ALA A 1 381 ? 25.308 -36.171 -35.501 1.00 36.03 381 ALA A C 1
ATOM 3118 O O . ALA A 1 381 ? 24.641 -36.453 -36.496 1.00 36.03 381 ALA A O 1
ATOM 3119 N N . ASN A 1 382 ? 26.579 -36.531 -35.328 1.00 31.98 382 ASN A N 1
ATOM 3120 C CA . ASN A 1 382 ? 27.172 -37.852 -35.548 1.00 31.98 382 ASN A CA 1
ATOM 3121 C C . ASN A 1 382 ? 28.635 -37.801 -35.117 1.00 31.98 382 ASN A C 1
ATOM 3123 O O . ASN A 1 382 ? 29.367 -36.934 -35.648 1.00 31.98 382 ASN A O 1
#

Mean predicted aligned error: 23.01 Å

Radius of gyration: 37.06 Å; Cα contacts (8 Å, |Δi|>4): 358; chains: 1; bounding box: 99×60×100 Å

Secondary structure (DSSP, 8-state):
----HHHHHHHHT----EEEETTEEEEEHHHHHHHHT--GGGGGGS-GGGEEEEEEEETTEEEEEEEEEHHHHHHHHHH--SHHHHHHHHHHHHHHHHHHHHHTTSS-------GGGS--EEETTEEEEEHHHHHHHHT--HHHHHHHHHHTGGG--BTTTEEEEPHHHHHHHHTT-TT--SSSTT-S-EEEEEHHHHHHHHHHH--HHHHHHHHHHHHHHHHHHHHHS------S---PPPSSHHHHHHHHHHHHHHHHHHHHHHHHHHHHHHHHHHHH-S--PEEHHHHHHHTT--HHHHHHHHHHTTSEEE-TTS-EEE-HHHHHTTSEEEEEEEEE-TTS-EEEEEEEEE-HHHHHHHHHHHHHTT-S----------

Foldseek 3Di:
DDPDVVVLCVVLVFDWDWDQDPNFIKTQLQSLCVQLVHDSCVLVPDDPVQWDWDWDQDPVGTDTTIIGTPVSSVVSLVPRPDPSSVSSVVVCCVPVVVVCVVPVVDDDPDDVPDVVPPDFDDDPNATWDWLVRLCVQLVHDSVLLVVLCVVCVVVDDDPPFKDKDAPVVVVVVCVVVPPPPDPPPDDRTTIIGGLNNSLVSLVRVPDPSSVVSNVVSVVVVVVVVVPPPDDDPDDPDDDDDDPDPVVVVVVVVVVVVVVVVVVVVVVVCVVVVVVLVVVLPPPDFAFLCVLCVVLVHDSVVSLVVCVVVQQWDQDPVRDTGGDPVCVVVVQKDKDWDWDADPVRDIDIDITITGHSNNSVVSVVVCVVVCVRPPPPPDDDDD

Organism: Heliobacterium mobile (NCBI:txid28064)

pLDDT: mean 70.49, std 17.55, range [29.48, 92.44]

Solvent-accessible surface area (backbone atoms only — not comparable to full-atom values): 22734 Å² total; per-residue (Å²): 132,85,82,58,66,63,59,61,30,60,76,70,70,39,82,62,59,69,49,75,57,95,91,40,62,30,34,35,38,56,40,50,21,58,58,35,74,45,61,61,69,62,64,72,72,57,62,68,93,32,45,48,78,44,79,42,84,48,98,91,43,78,42,79,40,56,28,23,29,65,70,39,49,52,50,53,36,71,68,42,87,39,74,53,11,49,52,54,41,50,50,49,52,66,56,49,56,61,48,51,65,67,44,64,79,66,84,64,99,62,70,78,84,50,84,86,73,57,80,85,38,74,56,96,92,37,64,38,38,44,57,60,60,51,16,60,71,48,72,47,58,53,66,56,56,52,54,50,46,65,78,44,43,91,80,58,45,80,81,64,21,31,42,79,50,51,81,72,55,48,58,61,52,55,72,71,48,90,81,63,78,83,84,59,85,78,62,99,68,47,56,35,28,23,66,62,25,48,45,54,47,27,75,71,61,84,42,78,53,20,49,60,53,35,54,56,48,51,57,51,61,58,61,51,59,69,68,74,73,64,77,92,73,88,63,99,78,74,86,74,82,65,92,44,74,71,54,45,54,51,53,52,50,54,51,51,56,53,48,52,56,50,50,54,55,45,63,72,42,44,67,65,49,51,60,51,52,67,66,56,67,63,94,62,67,40,42,62,59,59,51,19,54,75,58,79,40,57,49,69,60,46,54,50,50,38,40,73,70,62,51,31,46,71,47,95,88,66,40,63,40,64,40,68,71,47,40,74,72,54,26,41,45,81,49,75,47,77,46,67,46,98,84,71,51,79,45,74,47,63,46,47,27,32,26,61,67,24,49,56,53,52,51,51,54,36,45,75,73,57,72,48,69,87,73,69,91,71,88,91,85,132

InterPro domains:
  IPR003497 BRO N-terminal domain [PF02498] (15-98)
  IPR003497 BRO N-terminal domain [PS51750] (2-104)
  IPR003497 BRO N-terminal domain [SM01040] (15-98)
  IPR005039 Antirepressor protein, C-terminal [PF03374] (263-368)
  IPR018873 KilA-N, DNA-binding domain [PF10543] (120-204)

Sequence (382 aa):
MNLSFQQLFDEVGVEVRQVNIEGKRWFASQDICKGLGITPNSSARLPNEHRQIYPIQTAGGTQNLSMINETGLITLIMSSRKAQGQRWKQWLTQYVQPSLKSTKVAKNNNSEFNINDVEVIEHKGQRVLTTIQLAQAYNVEVKSIYNNFLRNKERYQEGVHYFLLTNNEIKGLVGAIHQIEDQLRYTHSFYLWTERGAARHAKSLNTNKAWDVFDILENHYFISQTKATHQPESNPNQYVLPKTYVEALRELADVYEKKEQLELQLDEATPKAEAFDTFMTATNALTVNEIAKSFDLGPNMFFEKMRQWKCIYKNEDGYNVPYSHWVKKGYFLLKTKTYSDFFGNTKTSSKTLVTPKGQKYLYQLAKEEGLIQRKLLCCFAN

Nearest PDB structures (foldseek):
  8s55-assembly1_W  TM=3.988E-01  e=3.620E-01  Homo sapiens
  5gpy-assembly1_A  TM=3.851E-01  e=3.080E-01  Homo sapiens
  7nw0-assembly1_W  TM=3.995E-01  e=4.489E-01  Homo sapiens
  8gxs-assembly1_EA  TM=3.491E-01  e=1.634E+00  Homo sapiens
  8cll-assembly1_F  TM=1.732E-01  e=2.621E-01  Homo sapiens